Protein AF-A0A847VC73-F1 (afdb_monomer_lite)

Structure (mmCIF, N/CA/C/O backbone):
data_AF-A0A847VC73-F1
#
_entry.id   AF-A0A847VC73-F1
#
loop_
_atom_site.group_PDB
_atom_site.id
_atom_site.type_symbol
_atom_site.label_atom_id
_atom_site.label_alt_id
_atom_site.label_comp_id
_atom_site.label_asym_id
_atom_site.label_entity_id
_atom_site.label_seq_id
_atom_site.pdbx_PDB_ins_code
_atom_site.Cartn_x
_atom_site.Cartn_y
_atom_site.Cartn_z
_atom_site.occupancy
_atom_site.B_iso_or_equiv
_atom_site.auth_seq_id
_atom_site.auth_comp_id
_atom_site.auth_asym_id
_atom_site.auth_atom_id
_atom_site.pdbx_PDB_model_num
ATOM 1 N N . MET A 1 1 ? -23.328 -55.436 -23.670 1.00 39.34 1 MET A N 1
ATOM 2 C CA . MET A 1 1 ? -22.421 -54.269 -23.659 1.00 39.34 1 MET A CA 1
ATOM 3 C C . MET A 1 1 ? -22.758 -53.431 -22.436 1.00 39.34 1 MET A C 1
ATOM 5 O O . MET A 1 1 ? -23.886 -52.978 -22.318 1.00 39.34 1 MET A O 1
ATOM 9 N N . LYS A 1 2 ? -21.833 -53.368 -21.472 1.00 36.94 2 LYS A N 1
ATOM 10 C CA . LYS A 1 2 ? -21.965 -52.633 -20.207 1.00 36.94 2 LYS A CA 1
ATOM 11 C C . LYS A 1 2 ? -21.599 -51.170 -20.465 1.00 36.94 2 LYS A C 1
ATOM 13 O O . LYS A 1 2 ? -20.468 -50.939 -20.865 1.00 36.94 2 LYS A O 1
ATOM 18 N N . ASN A 1 3 ? -22.495 -50.222 -20.197 1.00 37.91 3 ASN A N 1
ATOM 19 C CA . ASN A 1 3 ? -22.136 -48.810 -20.048 1.00 37.91 3 ASN A CA 1
ATOM 20 C C . ASN A 1 3 ? -22.621 -48.325 -18.680 1.00 37.91 3 ASN A C 1
ATOM 22 O O . ASN A 1 3 ? -23.813 -48.157 -18.443 1.00 37.91 3 ASN A O 1
ATOM 26 N N . SER A 1 4 ? -21.662 -48.167 -17.772 1.00 38.25 4 SER A N 1
ATOM 27 C CA . SER A 1 4 ? -21.805 -47.574 -16.448 1.00 38.25 4 SER A CA 1
ATOM 28 C C . SER A 1 4 ? -21.825 -46.050 -16.563 1.00 38.25 4 SER A C 1
ATOM 30 O O . SER A 1 4 ? -20.823 -45.461 -16.970 1.00 38.25 4 SER A O 1
ATOM 32 N N . LEU A 1 5 ? -22.920 -45.408 -16.159 1.00 36.94 5 LEU A N 1
ATOM 33 C CA . LEU A 1 5 ? -22.956 -43.965 -15.936 1.00 36.94 5 LEU A CA 1
ATOM 34 C C . LEU A 1 5 ? -22.990 -43.717 -14.422 1.00 36.94 5 LEU A C 1
ATOM 36 O O . LEU A 1 5 ? -24.013 -43.901 -13.768 1.00 36.94 5 LEU A O 1
ATOM 40 N N . TYR A 1 6 ? -21.841 -43.348 -13.857 1.00 39.50 6 TYR A N 1
ATOM 41 C CA . TYR A 1 6 ? -21.741 -42.856 -12.487 1.00 39.50 6 TYR A CA 1
ATOM 42 C C . TYR A 1 6 ? -22.320 -41.437 -12.433 1.00 39.50 6 TYR A C 1
ATOM 44 O O . TYR A 1 6 ? -21.663 -40.483 -12.846 1.00 39.50 6 TYR A O 1
ATOM 52 N N . LEU A 1 7 ? -23.536 -41.284 -11.906 1.00 36.41 7 LEU A N 1
ATOM 53 C CA . LEU A 1 7 ? -24.046 -39.983 -11.478 1.00 36.41 7 LEU A CA 1
ATOM 54 C C . LEU A 1 7 ? -23.352 -39.619 -10.156 1.00 36.41 7 LEU A C 1
ATOM 56 O O . LEU A 1 7 ? -23.689 -40.145 -9.097 1.00 36.41 7 LEU A O 1
ATOM 60 N N . ARG A 1 8 ? -22.344 -38.742 -10.213 1.00 39.88 8 ARG A N 1
ATOM 61 C CA . ARG A 1 8 ? -21.809 -38.080 -9.019 1.00 39.88 8 ARG A CA 1
ATOM 62 C C . ARG A 1 8 ? -22.767 -36.956 -8.634 1.00 39.88 8 ARG A C 1
ATOM 64 O O . ARG A 1 8 ? -22.866 -35.947 -9.322 1.00 39.88 8 ARG A O 1
ATOM 71 N N . SER A 1 9 ? -23.472 -37.162 -7.531 1.00 40.66 9 SER A N 1
ATOM 72 C CA . SER A 1 9 ? -24.251 -36.166 -6.801 1.00 40.66 9 SER A CA 1
ATOM 73 C C . SER A 1 9 ? -23.353 -35.004 -6.360 1.00 40.66 9 SER A C 1
ATOM 75 O O . SER A 1 9 ? -22.594 -35.126 -5.399 1.00 40.66 9 SER A O 1
ATOM 77 N N . GLY A 1 10 ? -23.423 -33.884 -7.080 1.00 38.56 10 GLY A N 1
ATOM 78 C CA . GLY A 1 10 ? -22.875 -32.604 -6.641 1.00 38.56 10 GLY A CA 1
ATOM 79 C C . GLY A 1 10 ? -23.810 -31.982 -5.611 1.00 38.56 10 GLY A C 1
ATOM 80 O O . GLY A 1 10 ? -24.831 -31.402 -5.969 1.00 38.56 10 GLY A O 1
ATOM 81 N N . LEU A 1 11 ? -23.476 -32.133 -4.331 1.00 39.59 11 LEU A N 1
ATOM 82 C CA . LEU A 1 11 ? -24.093 -31.380 -3.246 1.00 39.59 11 LEU A CA 1
ATOM 83 C C . LEU A 1 11 ? -23.658 -29.915 -3.402 1.00 39.59 11 LEU A C 1
ATOM 85 O O . LEU A 1 11 ? -22.526 -29.556 -3.080 1.00 39.59 11 LEU A O 1
ATOM 89 N N . LEU A 1 12 ? -24.537 -29.083 -3.959 1.00 36.03 12 LEU A N 1
ATOM 90 C CA . LEU A 1 12 ? -24.358 -27.637 -4.009 1.00 36.03 12 LEU A CA 1
ATOM 91 C C . LEU A 1 12 ? -24.490 -27.117 -2.568 1.00 36.03 12 LEU A C 1
ATOM 93 O O . LEU A 1 12 ? -25.596 -26.934 -2.062 1.00 36.03 12 LEU A O 1
ATOM 97 N N . ALA A 1 13 ? -23.365 -26.949 -1.872 1.00 35.78 13 ALA A N 1
ATOM 98 C CA . ALA A 1 13 ? -23.340 -26.279 -0.581 1.00 35.78 13 ALA A CA 1
ATOM 99 C C . ALA A 1 13 ? -23.638 -24.792 -0.813 1.00 35.78 13 ALA A C 1
ATOM 101 O O . ALA A 1 13 ? -22.752 -23.996 -1.117 1.00 35.78 13 ALA A O 1
ATOM 102 N N . LEU A 1 14 ? -24.917 -24.431 -0.714 1.00 38.06 14 LEU A N 1
ATOM 103 C CA . LEU A 1 14 ? -25.348 -23.055 -0.533 1.00 38.06 14 LEU A CA 1
ATOM 104 C C . LEU A 1 14 ? -24.734 -22.579 0.791 1.00 38.06 14 LEU A C 1
ATOM 106 O O . LEU A 1 14 ? -25.213 -22.944 1.865 1.00 38.06 14 LEU A O 1
ATOM 110 N N . VAL A 1 15 ? -23.639 -21.819 0.723 1.00 43.00 15 VAL A N 1
ATOM 111 C CA . VAL A 1 15 ? -23.081 -21.126 1.888 1.00 43.00 15 VAL A CA 1
ATOM 112 C C . VAL A 1 15 ? -24.080 -20.038 2.260 1.00 43.00 15 VAL A C 1
ATOM 114 O O . VAL A 1 15 ? -24.039 -18.915 1.764 1.00 43.00 15 VAL A O 1
ATOM 117 N N . LEU A 1 16 ? -25.042 -20.412 3.099 1.00 39.81 16 LEU A N 1
ATOM 118 C CA . LEU A 1 16 ? -25.880 -19.472 3.813 1.00 39.81 16 LEU A CA 1
ATOM 119 C C . LEU A 1 16 ? -24.930 -18.684 4.721 1.00 39.81 16 LEU A C 1
ATOM 121 O O . LEU A 1 16 ? -24.347 -19.249 5.647 1.00 39.81 16 LEU A O 1
ATOM 125 N N . LEU A 1 17 ? -24.724 -17.403 4.416 1.00 42.69 17 LEU A N 1
ATOM 126 C CA . LEU A 1 17 ? -23.994 -16.480 5.276 1.00 42.69 17 LEU A CA 1
ATOM 127 C C . LEU A 1 17 ? -24.831 -16.301 6.549 1.00 42.69 17 LEU A C 1
ATOM 129 O O . LEU A 1 17 ? -25.680 -15.416 6.642 1.00 42.69 17 LEU A O 1
ATOM 133 N N . ALA A 1 18 ? -24.668 -17.215 7.501 1.00 39.41 18 ALA A N 1
ATOM 134 C CA . ALA A 1 18 ? -25.253 -17.073 8.815 1.00 39.41 18 ALA A CA 1
ATOM 135 C C . ALA A 1 18 ? -24.620 -15.830 9.446 1.00 39.41 18 ALA A C 1
ATOM 137 O O . ALA A 1 18 ? -23.420 -15.810 9.721 1.00 39.41 18 ALA A O 1
ATOM 138 N N . ALA A 1 19 ? -25.425 -14.787 9.651 1.00 42.94 19 ALA A N 1
ATOM 139 C CA . ALA A 1 19 ? -25.108 -13.756 10.620 1.00 42.94 19 ALA A CA 1
ATOM 140 C C . ALA A 1 19 ? -24.925 -14.475 11.962 1.00 42.94 19 ALA A C 1
ATOM 142 O O . ALA A 1 19 ? -25.891 -14.944 12.565 1.00 42.94 19 ALA A O 1
ATOM 143 N N . ILE A 1 20 ? -23.669 -14.669 12.361 1.00 50.75 20 ILE A N 1
ATOM 144 C CA . ILE A 1 20 ? -23.332 -15.285 13.639 1.00 50.75 20 ILE A CA 1
ATOM 145 C C . ILE A 1 20 ? -23.969 -14.391 14.714 1.00 50.75 20 ILE A C 1
ATOM 147 O O . ILE A 1 20 ? -23.734 -13.179 14.688 1.00 50.75 20 ILE A O 1
ATOM 151 N N . PRO A 1 21 ? -24.794 -14.929 15.631 1.00 46.22 21 PRO A N 1
ATOM 152 C CA . PRO A 1 21 ? -25.338 -14.138 16.725 1.00 46.22 21 PRO A CA 1
ATOM 153 C C . PRO A 1 21 ? -24.182 -13.499 17.493 1.00 46.22 21 PRO A C 1
ATOM 155 O O . PRO A 1 21 ? -23.160 -14.156 17.703 1.00 46.22 21 PRO A O 1
ATOM 158 N N . ALA A 1 22 ? -24.344 -12.238 17.904 1.00 49.84 22 ALA A N 1
ATOM 159 C CA . ALA A 1 22 ? -23.395 -11.546 18.770 1.00 49.84 22 ALA A CA 1
ATOM 160 C C . ALA A 1 22 ? -22.909 -12.503 19.869 1.00 49.84 22 ALA A C 1
ATOM 162 O O . ALA A 1 22 ? -23.721 -13.048 20.621 1.00 49.84 22 ALA A O 1
ATOM 163 N N . ALA A 1 23 ? -21.600 -12.764 19.903 1.00 52.38 23 ALA A N 1
ATOM 164 C CA . ALA A 1 23 ? -21.010 -13.684 20.862 1.00 52.38 23 ALA A CA 1
ATOM 165 C C . ALA A 1 23 ? -21.445 -13.280 22.280 1.00 52.38 23 ALA A C 1
ATOM 167 O O . ALA A 1 23 ? -21.342 -12.106 22.647 1.00 52.38 23 ALA A O 1
ATOM 168 N N . LEU A 1 24 ? -21.952 -14.234 23.069 1.00 54.59 24 LEU A N 1
ATOM 169 C CA . LEU A 1 24 ? -22.233 -14.015 24.488 1.00 54.59 24 LEU A CA 1
ATOM 170 C C . LEU A 1 24 ? -20.996 -13.377 25.146 1.00 54.59 24 LEU A C 1
ATOM 172 O O . LEU A 1 24 ? -19.915 -13.956 25.111 1.00 54.59 24 LEU A O 1
ATOM 176 N N . GLY A 1 25 ? -21.153 -12.175 25.709 1.00 76.69 25 GLY A N 1
ATOM 177 C CA . GLY A 1 25 ? -20.059 -11.409 26.324 1.00 76.69 25 GLY A CA 1
ATOM 178 C C . GLY A 1 25 ? -19.464 -10.284 25.466 1.00 76.69 25 GLY A C 1
ATOM 179 O O . GLY A 1 25 ? -18.566 -9.588 25.938 1.00 76.69 25 GLY A O 1
ATOM 180 N N . ALA A 1 26 ? -19.954 -10.056 24.243 1.00 90.69 26 ALA A N 1
ATOM 181 C CA . ALA A 1 26 ? -19.533 -8.913 23.439 1.00 90.69 26 ALA A CA 1
ATOM 182 C C . ALA A 1 26 ? -20.038 -7.578 24.020 1.00 90.69 26 ALA A C 1
ATOM 184 O O . ALA A 1 26 ? -21.224 -7.406 24.303 1.00 90.69 26 ALA A O 1
ATOM 185 N N . THR A 1 27 ? -19.139 -6.604 24.153 1.00 97.25 27 THR A N 1
ATOM 186 C CA . THR A 1 27 ? -19.474 -5.251 24.608 1.00 97.25 27 THR A CA 1
ATOM 187 C C . THR A 1 27 ? -19.970 -4.408 23.435 1.00 97.25 27 THR A C 1
ATOM 189 O O . THR A 1 27 ? -19.297 -4.274 22.414 1.00 97.25 27 THR A O 1
ATOM 192 N N . SER A 1 28 ? -21.154 -3.813 23.569 1.00 97.25 28 SER A N 1
ATOM 193 C CA . SER A 1 28 ? -21.721 -2.958 22.523 1.00 97.25 28 SER A CA 1
ATOM 194 C C . SER A 1 28 ? -21.036 -1.588 22.476 1.00 97.25 28 SER A C 1
ATOM 196 O O . SER A 1 28 ? -20.921 -0.910 23.496 1.00 97.25 28 SER A O 1
ATOM 198 N N . ILE A 1 29 ? -20.631 -1.155 21.280 1.00 98.00 29 ILE A N 1
ATOM 199 C CA . ILE A 1 29 ? -20.145 0.198 21.002 1.00 98.00 29 ILE A CA 1
ATOM 200 C C . ILE A 1 29 ? -21.281 0.997 20.358 1.00 98.00 29 ILE A C 1
ATOM 202 O O . ILE A 1 29 ? -21.753 0.679 19.265 1.00 98.00 29 ILE A O 1
ATOM 206 N N . THR A 1 30 ? -21.713 2.062 21.033 1.00 96.81 30 THR A N 1
ATOM 207 C CA . THR A 1 30 ? -22.800 2.951 20.578 1.00 96.81 30 THR A CA 1
ATOM 208 C C . THR A 1 30 ? -22.339 4.391 20.334 1.00 96.81 30 THR A C 1
ATOM 210 O O . THR A 1 30 ? -23.140 5.243 19.948 1.00 96.81 30 THR A O 1
ATOM 213 N N . GLY A 1 31 ? -21.055 4.679 20.533 1.00 96.69 31 GLY A N 1
ATOM 214 C CA . GLY A 1 31 ? -20.460 5.998 20.348 1.00 96.69 31 GLY A CA 1
ATOM 215 C C . GLY A 1 31 ? -18.938 5.945 20.477 1.00 96.69 31 GLY A C 1
ATOM 216 O O . GLY A 1 31 ? -18.381 4.856 20.657 1.00 96.69 31 GLY A O 1
ATOM 217 N N . PRO A 1 32 ? -18.254 7.100 20.387 1.00 96.69 32 PRO A N 1
ATOM 218 C CA . PRO A 1 32 ? -16.811 7.147 20.552 1.00 96.69 32 PRO A CA 1
ATOM 219 C C . PRO A 1 32 ? -16.364 6.528 21.882 1.00 96.69 32 PRO A C 1
ATOM 221 O O . PRO A 1 32 ? -16.965 6.801 22.919 1.00 96.69 32 PRO A O 1
ATOM 224 N N . THR A 1 33 ? -15.352 5.660 21.852 1.00 97.06 33 THR A N 1
ATOM 225 C CA . THR A 1 33 ? -15.009 4.776 22.978 1.00 97.06 33 THR A CA 1
ATOM 226 C C . THR A 1 33 ? -13.500 4.563 23.095 1.00 97.06 33 THR A C 1
ATOM 228 O O . THR A 1 33 ? -12.805 4.367 22.098 1.00 97.06 33 THR A O 1
ATOM 231 N N . VAL A 1 34 ? -12.995 4.533 24.330 1.00 98.31 34 VAL A N 1
ATOM 232 C CA . VAL A 1 34 ? -11.650 4.034 24.650 1.00 98.31 34 VAL A CA 1
ATOM 233 C C . VAL A 1 34 ? -11.775 2.605 25.171 1.00 98.31 34 VAL A C 1
ATOM 235 O O . VAL A 1 34 ? -12.545 2.341 26.090 1.00 98.31 34 VAL A O 1
ATOM 238 N N . ILE A 1 35 ? -11.017 1.685 24.584 1.00 98.44 35 ILE A N 1
ATOM 239 C CA . ILE A 1 35 ? -11.002 0.262 24.922 1.00 98.44 35 ILE A CA 1
ATOM 240 C C . ILE A 1 35 ? -9.675 -0.040 25.613 1.00 98.44 35 ILE A C 1
ATOM 242 O O . ILE A 1 35 ? -8.630 -0.129 24.968 1.00 98.44 35 ILE A O 1
ATOM 246 N N . SER A 1 36 ? -9.716 -0.199 26.933 1.00 98.12 36 SER A N 1
ATOM 247 C CA . SER A 1 36 ? -8.536 -0.432 27.776 1.00 98.12 36 SER A CA 1
ATOM 248 C C . SER A 1 36 ? -8.416 -1.868 28.304 1.00 98.12 36 SER A C 1
ATOM 250 O O . SER A 1 36 ? -7.378 -2.222 28.865 1.00 98.12 36 SER A O 1
ATOM 252 N N . SER A 1 37 ? -9.413 -2.723 28.071 1.00 97.94 37 SER A N 1
ATOM 253 C CA . SER A 1 37 ? -9.422 -4.140 28.460 1.00 97.94 37 SER A CA 1
ATOM 254 C C . SER A 1 37 ? -9.499 -5.072 27.241 1.00 97.94 37 SER A C 1
ATOM 256 O O . SER A 1 37 ? -10.129 -4.693 26.252 1.00 97.94 37 SER A O 1
ATOM 258 N N . PRO A 1 38 ? -8.923 -6.289 27.305 1.00 98.50 38 PRO A N 1
ATOM 259 C CA . PRO A 1 38 ? -9.173 -7.325 26.307 1.00 98.50 38 PRO A CA 1
ATOM 260 C C . PRO A 1 38 ? -10.666 -7.665 26.228 1.00 98.50 38 PRO A C 1
ATOM 262 O O . PRO A 1 38 ? -11.395 -7.515 27.212 1.00 98.50 38 PRO A O 1
ATOM 265 N N . GLY A 1 39 ? -11.117 -8.162 25.080 1.00 97.62 39 GLY A N 1
ATOM 266 C CA . GLY A 1 39 ? -12.504 -8.579 24.894 1.00 97.62 39 GLY A CA 1
ATOM 267 C C . GLY A 1 39 ? -13.012 -8.403 23.469 1.00 97.62 39 GLY A C 1
ATOM 268 O O . GLY A 1 39 ? -12.318 -7.898 22.589 1.00 97.62 39 GLY A O 1
ATOM 269 N N . THR A 1 40 ? -14.254 -8.828 23.246 1.00 98.50 40 THR A N 1
ATOM 270 C CA . THR A 1 40 ? -14.959 -8.623 21.977 1.00 98.50 40 THR A CA 1
ATOM 271 C C . THR A 1 40 ? -15.877 -7.415 22.082 1.00 98.50 40 THR A C 1
ATOM 273 O O . THR A 1 40 ? -16.643 -7.290 23.037 1.00 98.50 40 THR A O 1
ATOM 276 N N . TYR A 1 41 ? -15.829 -6.552 21.076 1.00 98.56 41 TYR A N 1
ATOM 277 C CA . TYR A 1 41 ? -16.599 -5.326 20.984 1.00 98.56 41 TYR A CA 1
ATOM 278 C C . TYR A 1 41 ? -17.308 -5.263 19.636 1.00 98.56 41 TYR A C 1
ATOM 280 O O . TYR A 1 41 ? -16.714 -5.582 18.609 1.00 98.56 41 TYR A O 1
ATOM 288 N N . VAL A 1 42 ? -18.576 -4.856 19.629 1.00 98.56 42 VAL A N 1
ATOM 289 C CA . VAL A 1 42 ? -19.404 -4.851 18.415 1.00 98.56 42 VAL A CA 1
ATOM 290 C C . VAL A 1 42 ? -20.096 -3.506 18.267 1.00 98.56 42 VAL A C 1
ATOM 292 O O . VAL A 1 42 ? -20.759 -3.046 19.199 1.00 98.56 42 VAL A O 1
ATOM 295 N N . LEU A 1 43 ? -19.970 -2.871 17.102 1.00 98.38 43 LEU A N 1
ATOM 296 C CA . LEU A 1 43 ? -20.747 -1.669 16.799 1.00 98.38 43 LEU A CA 1
ATOM 297 C C . LEU A 1 43 ? -22.232 -2.032 16.708 1.00 98.38 43 LEU A C 1
ATOM 299 O O . LEU A 1 43 ? -22.617 -2.928 15.963 1.00 98.38 43 LEU A O 1
ATOM 303 N N . ALA A 1 44 ? -23.072 -1.311 17.450 1.00 97.94 44 ALA A N 1
ATOM 304 C CA . ALA A 1 44 ? -24.528 -1.480 17.393 1.00 97.94 44 ALA A CA 1
ATOM 305 C C . ALA A 1 44 ? -25.224 -0.485 16.453 1.00 97.94 44 ALA A C 1
ATOM 307 O O . ALA A 1 44 ? -26.418 -0.613 16.189 1.00 97.94 44 ALA A O 1
ATOM 308 N N . LYS A 1 45 ? -24.503 0.546 16.006 1.00 98.12 45 LYS A N 1
ATOM 309 C CA . LYS A 1 45 ? -24.984 1.558 15.068 1.00 98.12 45 LYS A CA 1
ATOM 310 C C . LYS A 1 45 ? -23.814 2.287 14.421 1.00 98.12 45 LYS A C 1
ATOM 312 O O . LYS A 1 45 ? -22.676 2.185 14.881 1.00 98.12 45 LYS A O 1
ATOM 317 N N . ASP A 1 46 ? -24.125 3.078 13.401 1.00 98.50 46 ASP A N 1
ATOM 318 C CA . ASP A 1 46 ? -23.196 4.065 12.862 1.00 98.50 46 ASP A CA 1
ATOM 319 C C . ASP A 1 46 ? -22.812 5.088 13.943 1.00 98.50 46 ASP A C 1
ATOM 321 O O . ASP A 1 46 ? -23.642 5.522 14.750 1.00 98.50 46 ASP A O 1
ATOM 325 N N . ILE A 1 47 ? -21.541 5.483 13.946 1.00 96.69 47 ILE A N 1
ATOM 326 C CA . ILE A 1 47 ? -20.961 6.409 14.918 1.00 96.69 47 ILE A CA 1
ATOM 327 C C . ILE A 1 47 ? -20.450 7.639 14.177 1.00 96.69 47 ILE A C 1
ATOM 329 O O . ILE A 1 47 ? -19.707 7.536 13.200 1.00 96.69 47 ILE A O 1
ATOM 333 N N . ALA A 1 48 ? -20.820 8.817 14.673 1.00 94.19 48 ALA A N 1
ATOM 334 C CA . ALA A 1 48 ? -20.166 10.064 14.311 1.00 94.19 48 ALA A CA 1
ATOM 335 C C . ALA A 1 48 ? -19.019 10.327 15.293 1.00 94.19 48 ALA A C 1
ATOM 337 O O . ALA A 1 48 ? -19.188 10.261 16.511 1.00 94.19 48 ALA A O 1
ATOM 338 N N . GLY A 1 49 ? -17.845 10.584 14.741 1.00 87.94 49 GLY A N 1
ATOM 339 C CA . GLY A 1 49 ? -16.645 10.964 15.455 1.00 87.94 49 GLY A CA 1
ATOM 340 C C . GLY A 1 49 ? -16.477 12.475 15.584 1.00 87.94 49 GLY A C 1
ATOM 341 O O . GLY A 1 49 ? -17.361 13.254 15.235 1.00 87.94 49 GLY A O 1
ATOM 342 N N . GLY A 1 50 ? -15.309 12.885 16.076 1.00 83.00 50 GLY A N 1
ATOM 343 C CA . GLY A 1 50 ? -14.941 14.291 16.229 1.00 83.00 50 GLY A CA 1
ATOM 344 C C . GLY A 1 50 ? -13.441 14.506 16.035 1.00 83.00 50 GLY A C 1
ATOM 345 O O . GLY A 1 50 ? -12.803 13.840 15.223 1.00 83.00 50 GLY A O 1
ATOM 346 N N . ASN A 1 51 ? -12.855 15.413 16.815 1.00 88.38 51 ASN A N 1
ATO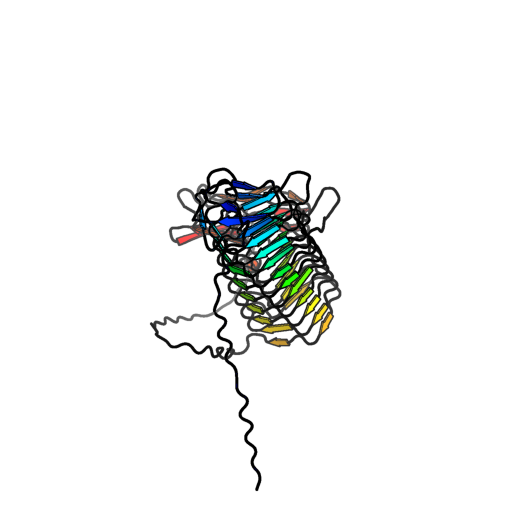M 347 C CA . ASN A 1 51 ? -11.432 15.773 16.711 1.00 88.38 51 ASN A CA 1
ATOM 348 C C . ASN A 1 51 ? -10.481 14.803 17.441 1.00 88.38 51 ASN A C 1
ATOM 350 O O . ASN A 1 51 ? -9.287 15.066 17.560 1.00 88.38 51 ASN A O 1
ATOM 354 N N . SER A 1 52 ? -10.995 13.680 17.933 1.00 93.62 52 SER A N 1
ATOM 355 C CA . SER A 1 52 ? -10.240 12.608 18.591 1.00 93.62 52 SER A CA 1
ATOM 356 C C . SER A 1 52 ? -10.568 11.276 17.923 1.00 93.62 52 SER A C 1
ATOM 358 O O . SER A 1 52 ? -11.558 11.217 17.182 1.00 93.62 52 SER A O 1
ATOM 360 N N . PRO A 1 53 ? -9.774 10.212 18.154 1.00 96.94 53 PRO A N 1
ATOM 361 C CA . PRO A 1 53 ? -10.091 8.923 17.575 1.00 96.94 53 PRO A CA 1
ATOM 362 C C . PRO A 1 53 ? -11.501 8.494 17.977 1.00 96.94 53 PRO A C 1
ATOM 364 O O . PRO A 1 53 ? -11.852 8.610 19.152 1.00 96.94 53 PRO A O 1
ATOM 367 N N . ALA A 1 54 ? -12.316 8.022 17.031 1.00 98.00 54 ALA A N 1
ATOM 368 C CA . ALA A 1 54 ? -13.649 7.539 17.391 1.00 98.00 54 ALA A CA 1
ATOM 369 C C . ALA A 1 54 ? -13.549 6.282 18.259 1.00 98.00 54 ALA A C 1
ATOM 371 O O . ALA A 1 54 ? -14.229 6.190 19.274 1.00 98.00 54 ALA A O 1
ATOM 372 N N . ILE A 1 55 ? -12.673 5.341 17.912 1.00 98.50 55 ILE A N 1
ATOM 373 C CA . ILE A 1 55 ? -12.333 4.226 18.797 1.00 98.50 55 ILE A CA 1
ATOM 374 C C . ILE A 1 55 ? -10.834 4.237 19.059 1.00 98.50 55 ILE A C 1
ATOM 376 O O . ILE A 1 55 ? -10.038 4.231 18.121 1.00 98.50 55 ILE A O 1
ATOM 380 N N . TRP A 1 56 ? -10.446 4.230 20.332 1.00 98.62 56 TRP A N 1
ATOM 381 C CA . TRP A 1 56 ? -9.050 4.118 20.743 1.00 98.62 56 TRP A CA 1
ATOM 382 C C . TRP A 1 56 ? -8.821 2.822 21.519 1.00 98.62 56 TRP A C 1
ATOM 384 O O . TRP A 1 56 ? -9.227 2.692 22.670 1.00 98.62 56 TRP A O 1
ATOM 394 N N . VAL A 1 57 ? -8.146 1.865 20.889 1.00 98.81 57 VAL A N 1
ATOM 395 C CA . VAL A 1 57 ? -7.732 0.600 21.499 1.00 98.81 57 VAL A CA 1
ATOM 396 C C . VAL A 1 57 ? -6.375 0.764 22.177 1.00 98.81 57 VAL A C 1
ATOM 398 O O . VAL A 1 57 ? -5.390 1.141 21.541 1.00 98.81 57 VAL A O 1
ATOM 401 N N . GLN A 1 58 ? -6.335 0.458 23.471 1.00 98.75 58 GLN A N 1
ATOM 402 C CA . GLN A 1 58 ? -5.165 0.551 24.348 1.00 98.75 58 GLN A CA 1
ATOM 403 C C . GLN A 1 58 ? -4.806 -0.795 25.007 1.00 98.75 58 GLN A C 1
ATOM 405 O O . GLN A 1 58 ? -3.922 -0.845 25.865 1.00 98.75 58 GLN A O 1
ATOM 410 N N . SER A 1 59 ? -5.491 -1.877 24.628 1.00 98.62 59 SER A N 1
ATOM 411 C CA . SER A 1 59 ? -5.304 -3.224 25.175 1.00 98.62 59 SER A CA 1
ATOM 412 C C . SER A 1 59 ? -4.999 -4.240 24.079 1.00 98.62 59 SER A C 1
ATOM 414 O O . SER A 1 59 ? -5.498 -4.120 22.961 1.00 98.62 59 SER A O 1
ATOM 416 N N . SER A 1 60 ? -4.194 -5.244 24.420 1.00 98.81 60 SER A N 1
ATOM 417 C CA . SER A 1 60 ? -4.030 -6.462 23.619 1.00 98.81 60 SER A CA 1
ATOM 418 C C . SER A 1 60 ? -5.274 -7.354 23.730 1.00 98.81 60 SER A C 1
ATOM 420 O O . SER A 1 60 ? -6.060 -7.204 24.663 1.00 98.81 60 SER A O 1
ATOM 422 N N . GLY A 1 61 ? -5.440 -8.315 22.819 1.00 98.38 61 GLY A N 1
ATOM 423 C CA . GLY A 1 61 ? -6.539 -9.288 22.874 1.00 98.38 61 GLY A CA 1
ATOM 424 C C . GLY A 1 61 ? -7.917 -8.654 22.670 1.00 98.38 61 GLY A C 1
ATOM 425 O O . GLY A 1 61 ? -8.877 -9.010 23.356 1.00 98.38 61 GLY A O 1
ATOM 426 N N . VAL A 1 62 ? -7.999 -7.664 21.781 1.00 98.81 62 VAL A N 1
ATOM 427 C CA . VAL A 1 62 ? -9.227 -6.919 21.483 1.00 98.81 62 VAL A CA 1
ATOM 428 C C . VAL A 1 62 ? -9.730 -7.308 20.105 1.00 9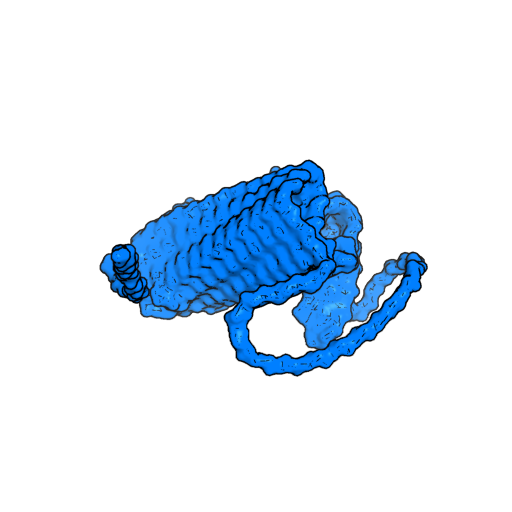8.81 62 VAL A C 1
ATOM 430 O O . VAL A 1 62 ? -9.030 -7.106 19.120 1.00 98.81 62 VAL A O 1
ATOM 433 N N . THR A 1 63 ? -10.977 -7.756 20.019 1.00 98.81 63 THR A N 1
ATOM 434 C CA . THR A 1 63 ? -11.685 -7.914 18.745 1.00 98.81 63 THR A CA 1
ATOM 435 C C . THR A 1 63 ? -12.718 -6.804 18.610 1.00 98.81 63 THR A C 1
ATOM 437 O O . THR A 1 63 ? -13.583 -6.665 19.470 1.00 98.81 63 THR A O 1
ATOM 440 N N . ILE A 1 64 ? -12.665 -6.036 17.524 1.00 98.75 64 ILE A N 1
ATOM 441 C CA . ILE A 1 64 ? -13.713 -5.096 17.116 1.00 98.75 64 ILE A CA 1
ATOM 442 C C . ILE A 1 64 ? -14.388 -5.637 15.862 1.00 98.75 64 ILE A C 1
ATOM 444 O O . ILE A 1 64 ? -13.772 -5.723 14.799 1.00 98.75 64 ILE A O 1
ATOM 448 N N . ASP A 1 65 ? -15.678 -5.929 15.978 1.00 98.75 65 ASP A N 1
ATOM 449 C CA . ASP A 1 65 ? -16.555 -6.175 14.842 1.00 98.75 65 ASP A CA 1
ATOM 450 C C . ASP A 1 65 ? -17.370 -4.915 14.537 1.00 98.75 65 ASP A C 1
ATOM 452 O O . ASP A 1 65 ? -18.201 -4.463 15.328 1.00 98.75 65 ASP A O 1
ATOM 456 N N . GLY A 1 66 ? -17.131 -4.328 13.370 1.00 98.56 66 GLY A N 1
ATOM 457 C CA . GLY A 1 66 ? -17.911 -3.210 12.865 1.00 98.56 66 GLY A CA 1
ATOM 458 C C . GLY A 1 66 ? -19.358 -3.573 12.571 1.00 98.56 66 GLY A C 1
ATOM 459 O O . GLY A 1 66 ? -20.178 -2.666 12.484 1.00 98.56 66 GLY A O 1
ATOM 460 N N . ASN A 1 67 ? -19.686 -4.861 12.407 1.00 97.94 67 ASN A N 1
ATOM 461 C CA . ASN A 1 67 ? -21.024 -5.327 12.044 1.00 97.94 67 ASN A CA 1
ATOM 462 C C . ASN A 1 67 ? -21.610 -4.580 10.821 1.00 97.94 67 ASN A C 1
ATOM 464 O O . ASN A 1 67 ? -22.804 -4.310 10.725 1.00 97.94 67 ASN A O 1
ATOM 468 N N . GLY A 1 68 ? -20.739 -4.165 9.895 1.00 97.81 68 GLY A N 1
ATOM 469 C CA . GLY A 1 68 ? -21.078 -3.355 8.726 1.00 97.81 68 GLY A CA 1
ATOM 470 C C . GLY A 1 68 ? -21.330 -1.867 9.006 1.00 97.81 68 GLY A C 1
ATOM 471 O O . GLY A 1 68 ? -21.553 -1.111 8.062 1.00 97.81 68 GLY A O 1
ATOM 472 N N . HIS A 1 69 ? -21.283 -1.403 10.250 1.00 98.75 69 HIS A N 1
ATOM 473 C CA . HIS A 1 69 ? -21.535 -0.004 10.579 1.00 98.75 69 HIS A CA 1
ATOM 474 C C . HIS A 1 69 ? -20.410 0.937 10.149 1.00 98.75 69 HIS A C 1
ATOM 476 O O . HIS A 1 69 ? -19.249 0.556 9.952 1.00 98.75 69 HIS A O 1
ATOM 482 N N . THR A 1 70 ? -20.792 2.203 10.001 1.00 98.75 70 THR A N 1
ATOM 483 C CA . THR A 1 70 ? -19.909 3.288 9.584 1.00 98.75 70 THR A CA 1
ATOM 484 C C . THR A 1 70 ? -19.456 4.127 10.769 1.00 98.75 70 THR A C 1
ATOM 486 O O . THR A 1 70 ? -20.271 4.600 11.556 1.00 98.75 70 THR A O 1
ATOM 489 N N . ILE A 1 71 ? -18.156 4.398 10.837 1.00 98.56 71 ILE A N 1
ATOM 490 C CA . ILE A 1 71 ? -17.549 5.397 11.711 1.00 98.56 71 ILE A CA 1
ATOM 491 C C . ILE A 1 71 ? -17.172 6.613 10.853 1.00 98.56 71 ILE A C 1
ATOM 493 O O . ILE A 1 71 ? -16.222 6.566 10.063 1.00 98.56 71 ILE A O 1
ATOM 497 N N . ARG A 1 72 ? -17.926 7.710 10.990 1.00 97.94 72 ARG A N 1
ATOM 498 C CA . ARG A 1 72 ? -17.769 8.941 10.195 1.00 97.94 72 ARG A CA 1
ATOM 499 C C . ARG A 1 72 ? -16.969 9.996 10.950 1.00 97.94 72 ARG A C 1
ATOM 501 O O . ARG A 1 72 ? -17.331 10.329 12.070 1.00 97.94 72 ARG A O 1
ATOM 508 N N . GLY A 1 73 ? -15.923 10.538 10.340 1.00 95.12 73 GLY A N 1
ATOM 509 C CA . GLY A 1 73 ? -15.092 11.607 10.892 1.00 95.12 73 GLY A CA 1
ATOM 510 C C . GLY A 1 73 ? -15.339 12.976 10.259 1.00 95.12 73 GLY A C 1
ATOM 511 O O . GLY A 1 73 ? -16.128 13.122 9.324 1.00 95.12 73 GLY A O 1
ATOM 512 N N . SER A 1 74 ? -14.616 13.972 10.778 1.00 88.69 74 SER A N 1
ATOM 513 C CA . SER A 1 74 ? -14.566 15.364 10.300 1.00 88.69 74 SER A CA 1
ATOM 514 C C . SER A 1 74 ? -13.158 15.808 9.854 1.00 88.69 74 SER A C 1
ATOM 516 O O . SER A 1 74 ? -12.889 16.999 9.727 1.00 88.69 74 SER A O 1
ATOM 518 N N . GLY A 1 75 ? -12.241 14.858 9.641 1.00 76.38 75 GLY A N 1
ATOM 519 C CA . GLY A 1 75 ? -10.891 15.064 9.100 1.00 76.38 75 GLY A CA 1
ATOM 520 C C . GLY A 1 75 ? -9.757 15.189 10.127 1.00 76.38 75 GLY A C 1
ATOM 521 O O . GLY A 1 75 ? -8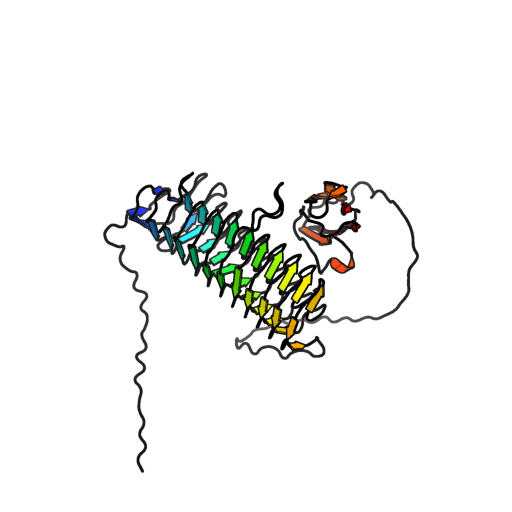.603 14.980 9.767 1.00 76.38 75 GLY A O 1
ATOM 522 N N . GLY A 1 76 ? -10.045 15.479 11.402 1.00 81.12 76 GLY A N 1
ATOM 523 C CA . GLY A 1 76 ? -9.007 15.843 12.386 1.00 81.12 76 GLY A CA 1
ATOM 524 C C . GLY A 1 76 ? -8.211 14.689 13.017 1.00 81.12 76 GLY A C 1
ATOM 525 O O . GLY A 1 76 ? -7.083 14.896 13.457 1.00 81.12 76 GLY A O 1
ATOM 526 N N . SER A 1 77 ? -8.771 13.476 13.083 1.00 94.12 77 SER A N 1
ATOM 527 C CA . SER A 1 77 ? -8.175 12.346 13.824 1.00 94.12 77 SER A CA 1
ATOM 528 C C . SER A 1 77 ? -8.318 11.007 13.085 1.00 94.12 77 SER A C 1
ATOM 530 O O . SER A 1 77 ? -8.294 10.991 11.857 1.00 94.12 77 SER A O 1
ATOM 532 N N . HIS A 1 78 ? -8.441 9.882 13.791 1.00 97.62 78 HIS A N 1
ATOM 533 C CA . HIS A 1 78 ? -8.521 8.539 13.207 1.00 97.62 78 HIS A CA 1
ATOM 534 C C . HIS A 1 78 ? -9.867 7.863 13.484 1.00 97.62 78 HIS A C 1
ATOM 536 O O . HIS A 1 78 ? -10.447 8.056 14.548 1.00 97.62 78 HIS A O 1
ATOM 542 N N . GLY A 1 79 ? -10.356 7.031 12.565 1.00 98.50 79 GLY A N 1
ATOM 543 C CA . GLY A 1 79 ? -11.570 6.251 12.818 1.00 98.50 79 GLY A CA 1
ATOM 544 C C . GLY A 1 79 ? -11.346 5.257 13.951 1.00 98.50 79 GLY A C 1
ATOM 545 O O . GLY A 1 79 ? -12.015 5.308 14.983 1.00 98.50 79 GLY A O 1
ATOM 546 N N . ILE A 1 80 ? -10.338 4.407 13.783 1.00 98.81 80 ILE A N 1
ATOM 547 C CA . ILE A 1 80 ? -9.860 3.493 14.818 1.00 98.81 80 ILE A CA 1
ATOM 548 C C . ILE A 1 80 ? -8.357 3.706 14.988 1.00 98.81 80 ILE A C 1
ATOM 550 O O . ILE A 1 80 ? -7.593 3.560 14.035 1.00 98.81 80 ILE A O 1
ATOM 554 N N . LEU A 1 81 ? -7.935 4.043 16.205 1.00 98.81 81 LEU A N 1
ATOM 555 C CA . LEU A 1 81 ? -6.533 4.097 16.609 1.00 98.81 81 LEU A CA 1
ATOM 556 C C . LEU A 1 81 ? -6.237 2.927 17.544 1.00 98.81 81 LEU A C 1
ATOM 558 O O . LEU A 1 81 ? -6.857 2.804 18.596 1.00 98.81 81 LEU A O 1
ATOM 562 N N . VAL A 1 82 ? -5.246 2.116 17.199 1.00 98.88 82 VAL A N 1
ATOM 563 C CA . VAL A 1 82 ? -4.688 1.088 18.079 1.00 98.88 82 VAL A CA 1
ATOM 564 C C . VAL A 1 82 ? -3.297 1.541 18.480 1.00 98.88 82 VAL A C 1
ATOM 566 O O . VAL A 1 82 ? -2.391 1.580 17.648 1.00 98.88 82 VAL A O 1
ATOM 569 N N . ASN A 1 83 ? -3.160 1.972 19.732 1.00 98.38 83 ASN A N 1
ATOM 570 C CA . ASN A 1 83 ? -1.903 2.478 20.270 1.00 98.38 83 ASN A CA 1
ATOM 571 C C . ASN A 1 83 ? -1.949 2.537 21.796 1.00 98.38 83 ASN A C 1
ATOM 573 O O . ASN A 1 83 ? -2.915 3.043 22.374 1.00 98.38 83 ASN A O 1
ATOM 577 N N . ARG A 1 84 ? -0.837 2.179 22.431 1.00 96.75 84 ARG A N 1
ATOM 578 C CA . ARG A 1 84 ? -0.522 2.568 23.804 1.00 96.75 84 ARG A CA 1
ATOM 579 C C . ARG A 1 84 ? 0.952 2.942 23.856 1.00 96.75 84 ARG A C 1
ATOM 581 O O . ARG A 1 84 ? 1.807 2.101 23.605 1.00 96.75 84 ARG A O 1
ATOM 588 N N . ASP A 1 85 ? 1.248 4.203 24.154 1.00 92.38 85 ASP A N 1
ATOM 589 C CA . ASP A 1 85 ? 2.620 4.701 24.051 1.00 92.38 85 ASP A CA 1
ATOM 590 C C . ASP A 1 85 ? 3.590 3.876 24.916 1.00 92.38 85 ASP A C 1
ATOM 592 O O . ASP A 1 85 ? 3.292 3.507 26.054 1.00 92.38 85 ASP A O 1
ATOM 596 N N . GLY A 1 86 ? 4.740 3.533 24.329 1.00 92.06 86 GLY A N 1
ATOM 597 C CA . GLY A 1 86 ? 5.756 2.682 24.953 1.00 92.06 86 GLY A CA 1
ATOM 598 C C . GLY A 1 86 ? 5.395 1.195 25.058 1.00 92.06 86 GLY A C 1
ATOM 599 O O . GLY A 1 86 ? 6.179 0.435 25.615 1.00 92.06 86 GLY A O 1
ATOM 600 N N . THR A 1 87 ? 4.241 0.759 24.543 1.00 96.19 87 THR A N 1
ATOM 601 C CA . THR A 1 87 ? 3.784 -0.636 24.621 1.00 96.19 87 THR A CA 1
ATOM 602 C C . THR A 1 87 ? 3.423 -1.169 23.239 1.00 96.19 87 THR A C 1
ATOM 604 O O . THR A 1 87 ? 2.662 -0.539 22.510 1.00 96.19 87 THR A O 1
ATOM 607 N N . THR A 1 88 ? 3.911 -2.362 22.888 1.00 98.25 88 THR A N 1
ATOM 608 C CA . THR A 1 88 ? 3.397 -3.080 21.715 1.00 98.25 88 THR A CA 1
ATOM 609 C C . THR A 1 88 ? 2.097 -3.795 22.072 1.00 98.25 88 THR A C 1
ATOM 611 O O . THR A 1 88 ? 2.098 -4.663 22.944 1.00 98.25 88 THR A O 1
ATOM 614 N N . LEU A 1 89 ? 1.002 -3.452 21.395 1.00 98.81 89 LEU A N 1
ATOM 615 C CA . LEU A 1 89 ? -0.275 -4.160 21.523 1.00 98.81 89 LEU A CA 1
ATOM 616 C C . LEU A 1 89 ? -0.304 -5.368 20.586 1.00 98.81 89 LEU A C 1
ATOM 618 O O . LEU A 1 89 ? 0.246 -5.310 19.489 1.00 98.81 89 LEU A O 1
ATOM 622 N N . SER A 1 90 ? -0.936 -6.463 20.999 1.00 98.75 90 SER A N 1
ATOM 623 C CA . SER A 1 90 ? -0.987 -7.694 20.205 1.00 98.75 90 SER A CA 1
ATOM 624 C C . SER A 1 90 ? -2.329 -8.406 20.261 1.00 98.75 90 SER A C 1
ATOM 626 O O . SER A 1 90 ? -3.127 -8.161 21.164 1.00 98.75 90 SER A O 1
ATOM 628 N N . GLY A 1 91 ? -2.602 -9.278 19.287 1.00 98.00 91 GLY A N 1
ATOM 629 C CA . GLY A 1 91 ? -3.884 -9.978 19.201 1.00 98.00 91 GLY A CA 1
ATOM 630 C C . GLY A 1 91 ? -5.062 -9.014 19.062 1.00 98.00 91 GLY A C 1
ATOM 631 O O . GLY A 1 91 ? -6.103 -9.230 19.677 1.00 98.00 91 GLY A O 1
ATOM 632 N N . VAL A 1 92 ? -4.870 -7.904 18.342 1.00 98.88 92 VAL A N 1
ATOM 633 C CA . VAL A 1 92 ? -5.948 -6.969 18.022 1.00 98.88 92 VAL A CA 1
ATOM 634 C C . VAL A 1 92 ? -6.539 -7.358 16.673 1.00 98.88 92 VAL A C 1
ATOM 636 O O . VAL A 1 92 ? -5.823 -7.463 15.682 1.00 98.88 92 VAL A O 1
ATOM 639 N N . GLU A 1 93 ? -7.846 -7.562 16.621 1.00 98.88 93 GLU A N 1
ATOM 640 C CA . GLU A 1 93 ? -8.575 -7.929 15.411 1.00 98.88 93 GLU A CA 1
ATOM 641 C C . GLU A 1 93 ? -9.607 -6.853 15.091 1.00 98.88 93 GLU A C 1
ATOM 643 O O . GLU A 1 93 ? -10.492 -6.575 15.897 1.00 98.88 93 GLU A O 1
ATOM 648 N N . ILE A 1 94 ? -9.524 -6.254 13.907 1.00 98.94 94 ILE A N 1
ATOM 649 C CA . ILE A 1 94 ? -10.506 -5.281 13.421 1.00 98.94 94 ILE A CA 1
ATOM 650 C C . ILE A 1 94 ? -11.200 -5.868 12.203 1.00 98.94 94 ILE A C 1
ATOM 652 O O . ILE A 1 94 ? -10.529 -6.247 11.242 1.00 98.94 94 ILE A O 1
ATOM 656 N N . ARG A 1 95 ? -12.534 -5.922 12.197 1.00 98.81 95 ARG A N 1
ATOM 657 C CA . ARG A 1 95 ? -13.262 -6.450 11.041 1.00 98.81 95 ARG A CA 1
ATOM 658 C C . ARG A 1 95 ? -14.568 -5.753 10.713 1.00 98.81 95 ARG A C 1
ATOM 660 O O . ARG A 1 95 ? -15.169 -5.126 11.576 1.00 98.81 95 ARG A O 1
ATOM 667 N N . ASN A 1 96 ? -15.008 -5.890 9.462 1.00 98.56 96 ASN A N 1
ATOM 668 C CA . ASN A 1 96 ? -16.353 -5.530 8.989 1.00 98.56 96 ASN A CA 1
ATOM 669 C C . ASN A 1 96 ? -16.795 -4.092 9.319 1.00 98.56 96 ASN A C 1
ATOM 671 O O . ASN A 1 96 ? -17.945 -3.866 9.693 1.00 98.56 96 ASN A O 1
ATOM 675 N N . VAL A 1 97 ? -15.902 -3.107 9.208 1.00 98.88 97 VAL A N 1
ATOM 676 C CA . VAL A 1 97 ? -16.186 -1.706 9.568 1.00 98.88 97 VAL A CA 1
ATOM 677 C C . VAL A 1 97 ? -15.951 -0.767 8.388 1.00 98.88 97 VAL A C 1
ATOM 679 O O . VAL A 1 97 ? -15.019 -0.964 7.604 1.00 98.88 97 VAL A O 1
ATOM 682 N N . ARG A 1 98 ? -16.783 0.276 8.267 1.00 98.94 98 ARG A N 1
ATOM 683 C CA . ARG A 1 98 ? -16.587 1.369 7.303 1.00 98.94 98 ARG A CA 1
ATOM 684 C C . ARG A 1 98 ? -15.998 2.597 7.999 1.00 98.94 98 ARG A C 1
ATOM 686 O O . ARG A 1 98 ? -16.556 3.063 8.987 1.00 98.94 98 ARG A O 1
ATOM 693 N N . LEU A 1 99 ? -14.890 3.135 7.495 1.00 98.75 99 LEU A N 1
ATOM 694 C CA . LEU A 1 99 ? -14.129 4.238 8.096 1.00 98.75 99 LEU A CA 1
ATOM 695 C C . LEU A 1 99 ? -14.002 5.376 7.078 1.00 98.75 99 LEU A C 1
ATOM 697 O O . LEU A 1 99 ? -13.305 5.230 6.074 1.00 98.75 99 LEU A O 1
ATOM 701 N N . GLN A 1 100 ? -14.672 6.506 7.317 1.00 97.94 100 GLN A N 1
ATOM 702 C CA . GLN A 1 100 ? -14.724 7.598 6.336 1.00 97.94 100 GLN A CA 1
ATOM 703 C C . GLN A 1 100 ? -14.555 8.990 6.935 1.00 97.94 100 GLN A C 1
ATOM 705 O O . GLN A 1 100 ? -15.077 9.263 8.013 1.00 97.94 100 GLN A O 1
ATOM 710 N N . GLY A 1 101 ? -13.904 9.895 6.200 1.00 95.50 101 GLY A N 1
ATOM 711 C CA . GLY A 1 101 ? -13.750 11.295 6.608 1.00 95.50 101 GLY A CA 1
ATOM 712 C C . GLY A 1 101 ? -12.766 11.496 7.761 1.00 95.50 101 GLY A C 1
ATOM 713 O O . GLY A 1 101 ? -12.933 12.413 8.560 1.00 95.50 101 GLY A O 1
ATOM 714 N N . TRP A 1 102 ? -11.763 10.635 7.897 1.00 97.50 102 TRP A N 1
ATOM 715 C CA . TRP A 1 102 ? -10.718 10.731 8.918 1.00 97.50 102 TRP A CA 1
ATOM 716 C C . TRP A 1 102 ? -9.395 11.195 8.320 1.00 97.50 102 TRP A C 1
ATOM 718 O O . TRP A 1 102 ? -9.244 11.239 7.109 1.00 97.50 102 TRP A O 1
ATOM 728 N N . ASN A 1 103 ? -8.399 11.504 9.144 1.00 95.88 103 ASN A N 1
ATOM 729 C CA . ASN A 1 103 ? -7.021 11.599 8.672 1.00 95.88 103 ASN A CA 1
ATOM 730 C C . ASN A 1 103 ? -6.514 10.203 8.269 1.00 95.88 103 ASN A C 1
ATOM 732 O O . ASN A 1 103 ? -6.112 9.989 7.130 1.00 95.88 103 ASN A O 1
ATOM 736 N N . CYS A 1 104 ? -6.642 9.220 9.168 1.00 97.75 104 CYS A N 1
ATOM 737 C CA . CYS A 1 104 ? -6.530 7.806 8.793 1.00 97.75 104 CYS A CA 1
ATOM 738 C C . CYS A 1 104 ? -7.809 7.063 9.160 1.00 97.75 104 CYS A C 1
ATOM 740 O O . CYS A 1 104 ? -8.311 7.264 10.265 1.00 97.75 104 CYS A O 1
ATOM 742 N N . GLY A 1 105 ? -8.300 6.180 8.291 1.00 98.69 105 GLY A N 1
ATOM 743 C CA . GLY A 1 105 ? -9.422 5.306 8.633 1.00 98.69 105 GLY A CA 1
ATOM 744 C C . GLY A 1 105 ? -9.053 4.408 9.815 1.00 98.69 105 GLY A C 1
ATOM 745 O O . GLY A 1 105 ? -9.561 4.589 10.923 1.00 98.69 105 GLY A O 1
ATOM 746 N N . LEU A 1 106 ? -8.115 3.489 9.586 1.00 98.88 106 LEU A N 1
ATOM 747 C CA . LEU A 1 106 ? -7.510 2.630 10.605 1.00 98.88 106 LEU A CA 1
ATOM 748 C C . LEU A 1 106 ? -6.041 3.010 10.808 1.00 98.88 106 LEU A C 1
ATOM 750 O O . LEU A 1 106 ? -5.306 3.171 9.835 1.00 98.88 106 LEU A O 1
ATOM 754 N N . TYR A 1 107 ? -5.598 3.125 12.058 1.00 98.81 107 TYR A N 1
ATOM 755 C CA . TYR A 1 107 ? -4.194 3.343 12.387 1.00 98.81 107 TYR A CA 1
ATOM 756 C C . TYR A 1 107 ? -3.712 2.371 13.465 1.00 98.81 107 TYR A C 1
ATOM 758 O O . TYR A 1 107 ? -4.079 2.487 14.633 1.00 98.81 107 TYR A O 1
ATOM 766 N N . PHE A 1 108 ? -2.855 1.437 13.065 1.00 98.81 108 PHE A N 1
ATOM 767 C CA . PHE A 1 108 ? -2.057 0.601 13.953 1.00 98.81 108 PHE A CA 1
ATOM 768 C C . PHE A 1 108 ? -0.710 1.273 14.220 1.00 98.81 108 PHE A C 1
ATOM 770 O O . PHE A 1 108 ? 0.060 1.520 13.294 1.00 98.81 108 PHE A O 1
ATOM 777 N N . LYS A 1 109 ? -0.426 1.589 15.485 1.00 98.31 109 LYS A N 1
ATOM 778 C CA . LYS A 1 109 ? 0.847 2.169 15.925 1.00 98.31 109 LYS A CA 1
ATOM 779 C C . LYS A 1 109 ? 1.392 1.341 17.084 1.00 98.31 109 LYS A C 1
ATOM 781 O O . LYS A 1 109 ? 0.784 1.314 18.150 1.00 98.31 109 LYS A O 1
ATOM 786 N N . GLY A 1 110 ? 2.538 0.692 16.881 1.00 98.00 110 GLY A N 1
ATOM 787 C CA . GLY A 1 110 ? 3.115 -0.203 17.885 1.00 98.00 110 GLY A CA 1
ATOM 788 C C . GLY A 1 110 ? 2.271 -1.463 18.064 1.00 98.00 110 GLY A C 1
ATOM 789 O O . GLY A 1 110 ? 1.833 -1.759 19.173 1.00 98.00 110 GLY A O 1
ATOM 790 N N . VAL A 1 111 ? 1.997 -2.182 16.975 1.00 98.69 111 VAL A N 1
ATOM 791 C CA . VAL A 1 111 ? 1.110 -3.357 16.973 1.00 98.69 111 VAL A CA 1
ATOM 792 C C . VAL A 1 111 ? 1.877 -4.604 16.527 1.00 98.69 111 VAL A C 1
ATOM 794 O O . VAL A 1 111 ? 2.791 -4.524 15.716 1.00 98.69 111 VAL A O 1
ATOM 797 N N . ALA A 1 112 ? 1.540 -5.770 17.065 1.00 98.69 112 ALA A N 1
ATOM 798 C CA . ALA A 1 112 ? 2.103 -7.044 16.638 1.00 98.69 112 ALA A CA 1
ATOM 799 C C . ALA A 1 112 ? 1.030 -8.127 16.529 1.00 98.69 112 ALA A C 1
ATOM 801 O O . ALA A 1 112 ? 0.030 -8.058 17.241 1.00 98.69 112 ALA A O 1
ATOM 802 N N . SER A 1 113 ? 1.236 -9.152 15.699 1.00 98.62 113 SER A N 1
ATOM 803 C CA . SER A 1 113 ? 0.413 -10.380 15.711 1.00 98.62 113 SER A CA 1
ATOM 804 C C . SER A 1 113 ? -1.094 -10.084 15.721 1.00 98.62 113 SER A C 1
ATOM 806 O O . SER A 1 113 ? -1.824 -10.512 16.616 1.00 98.62 113 SER A O 1
ATOM 808 N N . SER A 1 114 ? -1.527 -9.225 14.802 1.00 98.88 114 SER A N 1
ATOM 809 C CA . SER A 1 114 ? -2.865 -8.623 14.775 1.00 98.88 114 SER A CA 1
ATOM 810 C C . SER A 1 114 ? -3.471 -8.719 13.376 1.00 98.88 114 SER A C 1
ATOM 812 O O . SER A 1 114 ? -2.787 -9.085 12.416 1.00 98.88 114 SER A O 1
ATOM 814 N N . THR A 1 115 ? -4.759 -8.406 13.234 1.00 98.88 115 THR A N 1
ATOM 815 C CA . THR A 1 115 ? -5.451 -8.492 11.945 1.00 98.88 115 THR A CA 1
ATOM 816 C C . THR A 1 115 ? -6.373 -7.306 11.676 1.00 98.88 115 THR A C 1
ATOM 818 O O . THR A 1 115 ? -7.008 -6.758 12.577 1.00 98.88 115 THR A O 1
ATOM 821 N N . ALA A 1 116 ? -6.474 -6.928 10.402 1.00 98.94 116 ALA A N 1
ATOM 822 C CA . ALA A 1 116 ? -7.561 -6.111 9.881 1.00 98.94 116 ALA A CA 1
ATOM 823 C C . ALA A 1 116 ? -8.185 -6.825 8.676 1.00 98.94 116 ALA A C 1
ATOM 825 O O . ALA A 1 116 ? -7.482 -7.139 7.714 1.00 98.94 116 ALA A O 1
ATOM 826 N N . THR A 1 117 ? -9.489 -7.108 8.735 1.00 98.88 117 THR A N 1
ATOM 827 C CA . THR A 1 117 ? -10.194 -7.893 7.710 1.00 98.88 117 THR A CA 1
ATOM 828 C C . THR A 1 117 ? -11.495 -7.236 7.264 1.00 98.88 117 THR A C 1
ATOM 830 O O . THR A 1 117 ? -12.289 -6.788 8.085 1.00 98.88 117 THR A O 1
ATOM 833 N N . GLY A 1 118 ? -11.747 -7.132 5.957 1.00 97.88 118 GLY A N 1
ATOM 834 C CA . GLY A 1 118 ? -13.016 -6.562 5.474 1.00 97.88 118 GLY A CA 1
ATOM 835 C C . GLY A 1 118 ? -13.246 -5.100 5.887 1.00 97.88 118 GLY A C 1
ATOM 836 O O . GLY A 1 118 ? -14.389 -4.654 6.008 1.00 97.88 118 GLY A O 1
ATOM 837 N N . VAL A 1 119 ? -12.173 -4.346 6.153 1.00 98.94 119 VAL A N 1
ATOM 838 C CA . VAL A 1 119 ? -12.256 -2.913 6.460 1.00 98.94 119 VAL A CA 1
ATOM 839 C C . VAL A 1 119 ? -12.494 -2.146 5.164 1.00 98.94 119 VAL A C 1
ATOM 841 O O . VAL A 1 119 ? -11.770 -2.322 4.188 1.00 98.94 119 VAL A O 1
ATOM 844 N N . THR A 1 120 ? -13.491 -1.266 5.151 1.00 98.94 120 THR A N 1
ATOM 845 C CA . THR A 1 120 ? -13.724 -0.329 4.044 1.00 98.94 120 THR A CA 1
ATOM 846 C C . THR A 1 120 ? -13.321 1.072 4.490 1.00 98.94 120 THR A C 1
ATOM 848 O O . THR A 1 120 ? -14.049 1.691 5.261 1.00 98.94 120 THR A O 1
ATOM 851 N N . ALA A 1 121 ? -12.172 1.582 4.046 1.00 98.81 121 ALA A N 1
ATOM 852 C CA . ALA A 1 121 ? -11.675 2.900 4.442 1.00 98.81 121 ALA A CA 1
ATOM 853 C C . ALA A 1 121 ? -11.669 3.876 3.258 1.00 98.81 121 ALA A C 1
ATOM 855 O O . ALA A 1 121 ? -10.882 3.731 2.320 1.00 98.81 121 ALA A O 1
ATOM 856 N N . THR A 1 122 ? -12.547 4.879 3.301 1.00 98.50 122 THR A N 1
ATOM 857 C CA . THR A 1 122 ? -12.813 5.746 2.147 1.00 98.50 122 THR A CA 1
ATOM 858 C C . THR A 1 122 ? -12.744 7.230 2.462 1.00 98.50 122 THR A C 1
ATOM 860 O O . THR A 1 122 ? -13.235 7.657 3.504 1.00 98.50 122 THR A O 1
ATOM 863 N N . SER A 1 123 ? -12.239 8.036 1.528 1.00 96.19 123 SER A N 1
ATOM 864 C CA . SER A 1 123 ? -12.256 9.504 1.652 1.00 96.19 123 SER A CA 1
ATOM 865 C C . SER A 1 123 ? -11.584 10.006 2.935 1.00 96.19 123 SER A C 1
ATOM 867 O O . SER A 1 123 ? -12.121 10.866 3.635 1.00 96.19 123 SER A O 1
ATOM 869 N N . ASN A 1 124 ? -10.427 9.429 3.274 1.00 96.31 124 ASN A N 1
ATOM 870 C CA . ASN A 1 124 ? -9.603 9.856 4.402 1.00 96.31 124 ASN A CA 1
ATOM 871 C C . ASN A 1 124 ? -8.435 10.734 3.922 1.00 96.31 124 ASN A C 1
ATOM 873 O O . ASN A 1 124 ? -7.825 10.471 2.887 1.00 96.31 124 ASN A O 1
ATOM 877 N N . GLY A 1 125 ? -8.106 11.776 4.686 1.00 93.88 125 GLY A N 1
ATOM 878 C CA . GLY A 1 125 ? -7.154 12.822 4.305 1.00 93.88 125 GLY A CA 1
ATOM 879 C C . GLY A 1 125 ? -5.704 12.358 4.146 1.00 93.88 125 GLY A C 1
ATOM 880 O O . GLY A 1 125 ? -4.949 13.007 3.429 1.00 93.88 125 GLY A O 1
ATOM 881 N N . LYS A 1 126 ? -5.314 11.244 4.778 1.00 93.38 126 LYS A N 1
ATOM 882 C CA . LYS A 1 126 ? -3.976 10.647 4.666 1.00 93.38 126 LYS A CA 1
ATOM 883 C C . LYS A 1 126 ? -4.013 9.187 4.236 1.00 93.38 126 LYS A C 1
ATOM 885 O O . LYS A 1 126 ? -3.520 8.875 3.165 1.00 93.38 126 LYS A O 1
ATOM 890 N N . ALA A 1 127 ? -4.538 8.275 5.049 1.00 97.69 127 ALA A N 1
ATOM 891 C CA . ALA A 1 127 ? -4.472 6.844 4.736 1.00 97.69 127 ALA A CA 1
ATOM 892 C C . ALA A 1 127 ? -5.807 6.134 4.958 1.00 97.69 127 ALA A C 1
ATOM 894 O O . ALA A 1 127 ? -6.501 6.407 5.937 1.00 97.69 127 ALA A O 1
ATOM 895 N N . GLY A 1 128 ? -6.146 5.172 4.103 1.00 98.75 128 GLY A N 1
ATOM 896 C CA . GLY A 1 128 ? -7.217 4.228 4.413 1.00 98.75 128 GLY A CA 1
ATOM 897 C C . GLY A 1 128 ? -6.841 3.396 5.643 1.00 98.75 128 GLY A C 1
ATOM 898 O O . GLY A 1 128 ? -7.516 3.442 6.675 1.00 98.75 128 GLY A O 1
ATOM 899 N N . ILE A 1 129 ? -5.704 2.705 5.549 1.00 98.94 129 ILE A N 1
ATOM 900 C CA . ILE A 1 129 ? -5.104 1.915 6.629 1.00 98.94 129 ILE A CA 1
ATOM 901 C C . ILE A 1 129 ? -3.638 2.328 6.783 1.00 98.94 129 ILE A C 1
ATOM 903 O O . ILE A 1 129 ? -2.896 2.351 5.808 1.00 98.94 129 ILE A O 1
ATOM 907 N N . ASN A 1 130 ? -3.221 2.657 8.003 1.00 98.75 130 ASN A N 1
ATOM 908 C CA . ASN A 1 130 ? -1.846 3.014 8.336 1.00 98.75 130 ASN A CA 1
ATOM 909 C C . ASN A 1 130 ? -1.280 2.033 9.369 1.00 98.75 130 ASN A C 1
ATOM 911 O O . ASN A 1 130 ? -1.907 1.805 10.404 1.00 98.75 130 ASN A O 1
ATOM 915 N N . LEU A 1 131 ? -0.093 1.504 9.105 1.00 98.62 131 LEU A N 1
ATOM 916 C CA . LEU A 1 131 ? 0.709 0.701 10.013 1.00 98.62 131 LEU A CA 1
ATOM 917 C C . LEU A 1 131 ? 1.989 1.473 10.323 1.00 98.62 131 LEU A C 1
ATOM 919 O O . LEU A 1 131 ? 2.666 1.951 9.416 1.00 98.62 131 LEU A O 1
ATOM 923 N N . ARG A 1 132 ? 2.323 1.587 11.608 1.00 96.81 132 ARG A N 1
ATOM 924 C CA . ARG A 1 132 ? 3.587 2.157 12.069 1.00 96.81 132 ARG A CA 1
ATOM 925 C C . ARG A 1 132 ? 4.176 1.327 13.183 1.00 96.81 132 ARG A C 1
ATOM 927 O O . ARG A 1 132 ? 3.469 1.032 14.148 1.00 96.81 132 ARG A O 1
ATOM 934 N N . THR A 1 133 ? 5.456 0.986 13.076 1.00 95.81 133 THR A N 1
ATOM 935 C CA . THR A 1 133 ? 6.148 0.130 14.048 1.00 95.81 133 THR A CA 1
ATOM 936 C C . THR A 1 133 ? 5.320 -1.131 14.303 1.00 95.81 133 THR A C 1
ATOM 938 O O . THR A 1 133 ? 4.855 -1.380 15.419 1.00 95.81 133 THR A O 1
ATOM 941 N N . THR A 1 134 ? 4.969 -1.826 13.220 1.00 97.81 134 THR A N 1
ATOM 942 C CA . THR A 1 134 ? 4.011 -2.936 13.244 1.00 97.81 134 THR A CA 1
ATOM 943 C C . THR A 1 134 ? 4.642 -4.208 12.714 1.00 97.81 134 THR A C 1
ATOM 945 O O . THR A 1 134 ? 5.314 -4.168 11.690 1.00 97.81 134 THR A O 1
ATOM 948 N N . ARG A 1 135 ? 4.417 -5.340 13.380 1.00 98.50 135 ARG A N 1
ATOM 949 C CA . ARG A 1 135 ? 4.976 -6.620 12.937 1.00 98.50 135 ARG A CA 1
ATOM 950 C C . ARG A 1 135 ? 3.993 -7.768 12.934 1.00 98.50 135 ARG A C 1
ATOM 952 O O . ARG A 1 135 ? 2.998 -7.738 13.658 1.00 98.50 135 ARG A O 1
ATOM 959 N N . ASP A 1 136 ? 4.273 -8.780 12.124 1.00 98.69 136 ASP A N 1
ATOM 960 C CA . ASP A 1 136 ? 3.525 -10.043 12.095 1.00 98.69 136 ASP A CA 1
ATOM 961 C C . ASP A 1 136 ? 2.000 -9.836 11.974 1.00 98.69 136 ASP A C 1
ATOM 963 O O . ASP A 1 136 ? 1.202 -10.570 12.558 1.00 98.69 136 ASP A O 1
ATOM 967 N N . THR A 1 137 ? 1.575 -8.766 11.298 1.00 98.81 137 THR A N 1
ATOM 968 C CA . THR A 1 137 ? 0.172 -8.346 11.215 1.00 98.81 137 THR A CA 1
ATOM 969 C C . THR A 1 137 ? -0.372 -8.602 9.820 1.00 98.81 137 THR A C 1
ATOM 971 O O . THR A 1 137 ? 0.318 -8.396 8.822 1.00 98.81 137 THR A O 1
ATOM 974 N N . THR A 1 138 ? -1.627 -9.045 9.741 1.00 98.94 138 THR A N 1
ATOM 975 C CA . THR A 1 138 ? -2.297 -9.332 8.468 1.00 98.94 138 THR A CA 1
ATOM 976 C C . THR A 1 138 ? -3.361 -8.290 8.153 1.00 98.94 138 THR A C 1
ATOM 978 O O . THR A 1 138 ? -4.299 -8.099 8.925 1.00 98.94 138 THR A O 1
ATOM 981 N N . ILE A 1 139 ? -3.260 -7.656 6.988 1.00 98.94 139 ILE A N 1
ATOM 982 C CA . ILE A 1 139 ? -4.294 -6.786 6.425 1.00 98.94 139 ILE A CA 1
ATOM 983 C C . ILE A 1 139 ? -4.864 -7.485 5.198 1.00 98.94 139 ILE A C 1
ATOM 985 O O . ILE A 1 139 ? -4.142 -7.695 4.219 1.00 98.94 139 ILE A O 1
ATOM 989 N N . SER A 1 140 ? -6.138 -7.881 5.249 1.00 98.94 140 SER A N 1
ATOM 990 C CA . SER A 1 140 ? -6.725 -8.659 4.157 1.00 98.94 140 SER A CA 1
ATOM 991 C C . SER A 1 140 ? -8.181 -8.364 3.838 1.00 98.94 140 SER A C 1
ATOM 993 O O . SER A 1 140 ? -8.955 -7.940 4.694 1.00 98.94 140 SER A O 1
ATOM 995 N N . GLY A 1 141 ? -8.563 -8.554 2.574 1.00 98.62 141 GLY A N 1
ATOM 996 C CA . GLY A 1 141 ? -9.938 -8.329 2.117 1.00 98.62 141 GLY A CA 1
ATOM 997 C C . GLY A 1 141 ? -10.443 -6.899 2.337 1.00 98.62 141 GLY A C 1
ATOM 998 O O . GLY A 1 141 ? -11.650 -6.691 2.431 1.00 98.62 141 GLY A O 1
ATOM 999 N N . CYS A 1 142 ? -9.548 -5.921 2.501 1.00 98.94 142 CYS A N 1
ATOM 1000 C CA . CYS A 1 142 ? -9.922 -4.534 2.751 1.00 98.94 142 CYS A CA 1
ATOM 1001 C C . CYS A 1 142 ? -10.129 -3.776 1.437 1.00 98.94 142 CYS A C 1
ATOM 1003 O O . CYS A 1 142 ? -9.451 -4.032 0.442 1.00 98.94 142 CYS A O 1
ATOM 1005 N N . THR A 1 143 ? -11.015 -2.783 1.465 1.00 98.88 143 THR A N 1
ATOM 1006 C CA . THR A 1 143 ? -11.229 -1.837 0.364 1.00 98.88 143 THR A CA 1
ATOM 1007 C C . THR A 1 143 ? -10.812 -0.448 0.824 1.00 98.88 143 THR A C 1
ATOM 1009 O O . THR A 1 143 ? -11.419 0.114 1.736 1.00 98.88 143 THR A O 1
ATOM 1012 N N . VAL A 1 144 ? -9.784 0.120 0.198 1.00 98.81 144 VAL A N 1
ATOM 1013 C CA . VAL A 1 144 ? -9.253 1.449 0.520 1.00 98.81 144 VAL A CA 1
ATOM 1014 C C . VAL A 1 144 ? -9.328 2.355 -0.707 1.00 98.81 144 VAL A C 1
ATOM 1016 O O . VAL A 1 144 ? -8.653 2.111 -1.710 1.00 98.81 144 VAL A O 1
ATOM 1019 N N . SER A 1 145 ? -10.181 3.384 -0.662 1.00 98.31 145 SER A N 1
ATOM 1020 C CA . SER A 1 145 ? -10.417 4.230 -1.840 1.00 98.31 145 SER A CA 1
ATOM 1021 C C . SER A 1 145 ? -10.651 5.712 -1.583 1.00 98.31 145 SER A C 1
ATOM 1023 O O . SER A 1 145 ? -11.277 6.092 -0.596 1.00 98.31 145 SER A O 1
ATOM 1025 N N . GLY A 1 146 ? -10.219 6.568 -2.510 1.00 89.75 146 GLY A N 1
ATOM 1026 C CA . GLY A 1 146 ? -10.389 8.018 -2.378 1.00 89.75 146 GLY A CA 1
ATOM 1027 C C . GLY A 1 146 ? -9.609 8.616 -1.205 1.00 89.75 146 GLY A C 1
ATOM 1028 O O . GLY A 1 146 ? -9.998 9.661 -0.693 1.00 89.75 146 GLY A O 1
ATOM 1029 N N . ASN A 1 147 ? -8.567 7.936 -0.725 1.00 96.69 147 ASN A N 1
ATOM 1030 C CA . ASN A 1 147 ? -7.658 8.454 0.296 1.00 96.69 147 ASN A CA 1
ATOM 1031 C C . ASN A 1 147 ? -6.437 9.096 -0.379 1.00 96.69 147 ASN A C 1
ATOM 1033 O O . ASN A 1 147 ? -6.273 8.968 -1.590 1.00 96.69 147 ASN A O 1
ATOM 1037 N N . GLN A 1 148 ? -5.537 9.729 0.379 1.00 94.88 148 GLN A N 1
ATOM 1038 C CA . GLN A 1 148 ? -4.220 10.054 -0.183 1.00 94.88 148 GLN A CA 1
ATOM 1039 C C . GLN A 1 148 ? -3.421 8.767 -0.453 1.00 94.88 148 GLN A C 1
ATOM 1041 O O . GLN A 1 148 ? -3.031 8.519 -1.587 1.00 94.88 148 GLN A O 1
ATOM 1046 N N . GLN A 1 149 ? -3.249 7.929 0.569 1.00 97.19 149 GLN A N 1
ATOM 1047 C CA . GLN A 1 149 ? -2.644 6.599 0.496 1.00 97.19 149 GLN A CA 1
ATOM 1048 C C . GLN A 1 149 ? -3.712 5.533 0.767 1.00 97.19 149 GLN A C 1
ATOM 1050 O O . GLN A 1 149 ? -4.506 5.676 1.700 1.00 97.19 149 GLN A O 1
ATOM 1055 N N . GLY A 1 150 ? -3.735 4.439 0.013 1.00 98.69 150 GLY A N 1
ATOM 1056 C CA . GLY A 1 150 ? -4.625 3.316 0.303 1.00 98.69 150 GLY A CA 1
ATOM 1057 C C . GLY A 1 150 ? -4.203 2.595 1.587 1.00 98.69 150 GLY A C 1
ATOM 1058 O O . GLY A 1 150 ? -4.839 2.748 2.636 1.00 98.69 150 GLY A O 1
ATOM 1059 N N . ILE A 1 151 ? -3.110 1.832 1.502 1.00 98.88 151 ILE A N 1
ATOM 1060 C CA . ILE A 1 151 ? -2.446 1.191 2.646 1.00 98.88 151 ILE A CA 1
ATOM 1061 C C . ILE A 1 151 ? -1.032 1.758 2.791 1.00 98.88 151 ILE A C 1
ATOM 1063 O O . ILE A 1 151 ? -0.238 1.694 1.858 1.00 98.88 151 ILE A O 1
ATOM 1067 N N . LEU A 1 152 ? -0.716 2.291 3.969 1.00 98.62 152 LEU A N 1
ATOM 1068 C CA . LEU A 1 152 ? 0.600 2.823 4.313 1.00 98.62 152 LEU A CA 1
ATOM 1069 C C . LEU A 1 152 ? 1.255 1.943 5.380 1.00 98.62 152 LEU A C 1
ATOM 1071 O O . LEU A 1 152 ? 0.697 1.785 6.461 1.00 98.62 152 LEU A O 1
ATOM 1075 N N . LEU A 1 153 ? 2.440 1.415 5.092 1.00 98.19 153 LEU A N 1
ATOM 1076 C CA . LEU A 1 153 ? 3.362 0.845 6.071 1.00 98.19 153 LEU A CA 1
ATOM 1077 C C . LEU A 1 153 ? 4.491 1.856 6.235 1.00 98.19 153 LEU A C 1
ATOM 1079 O O . LEU A 1 153 ? 5.196 2.148 5.274 1.00 98.19 153 LEU A O 1
ATOM 1083 N N . TRP A 1 154 ? 4.635 2.425 7.423 1.00 91.81 154 TRP A N 1
ATOM 1084 C CA . TRP A 1 154 ? 5.577 3.507 7.681 1.00 91.81 154 TRP A CA 1
ATOM 1085 C C . TRP A 1 154 ? 6.410 3.203 8.914 1.00 91.81 154 TRP A C 1
ATOM 1087 O O . TRP A 1 154 ? 5.848 3.106 10.000 1.00 91.81 154 TRP A O 1
ATOM 1097 N N . GLN A 1 155 ? 7.735 3.198 8.776 1.00 86.88 155 GLN A N 1
ATOM 1098 C CA . GLN A 1 155 ? 8.692 3.067 9.878 1.00 86.88 155 GLN A CA 1
ATOM 1099 C C . GLN A 1 155 ? 8.596 1.727 10.637 1.00 86.88 155 GLN A C 1
ATOM 1101 O O . GLN A 1 155 ? 7.644 1.489 11.384 1.00 86.88 155 GLN A O 1
ATOM 1106 N N . ASP A 1 156 ? 9.628 0.893 10.518 1.00 90.88 156 ASP A N 1
ATOM 1107 C CA . ASP A 1 156 ? 9.805 -0.367 11.260 1.00 90.88 156 ASP A CA 1
ATOM 1108 C C . ASP A 1 156 ? 8.597 -1.319 11.149 1.00 90.88 156 ASP A C 1
ATOM 1110 O O . ASP A 1 156 ? 8.050 -1.792 12.152 1.00 90.88 156 ASP A O 1
ATOM 1114 N N . CYS A 1 157 ? 8.107 -1.547 9.925 1.00 96.38 157 CYS A N 1
ATOM 1115 C CA . CYS A 1 157 ? 6.979 -2.443 9.676 1.00 96.38 157 CYS A CA 1
ATOM 1116 C C . CYS A 1 157 ? 7.437 -3.808 9.141 1.00 96.38 157 CYS A C 1
ATOM 1118 O O . CYS A 1 157 ? 7.497 -3.981 7.929 1.00 96.38 157 CYS A O 1
ATOM 1120 N N . ASP A 1 158 ? 7.744 -4.778 10.005 1.00 97.38 158 ASP A N 1
ATOM 1121 C CA . ASP A 1 158 ? 8.388 -6.044 9.610 1.00 97.38 158 ASP A CA 1
ATOM 1122 C C . ASP A 1 158 ? 7.445 -7.259 9.585 1.00 97.38 158 ASP A C 1
ATOM 1124 O O . ASP A 1 158 ? 6.584 -7.415 10.445 1.00 97.38 158 ASP A O 1
ATOM 1128 N N . GLY A 1 159 ? 7.630 -8.180 8.639 1.00 98.19 159 GLY A N 1
ATOM 1129 C CA . GLY A 1 159 ? 6.931 -9.475 8.655 1.00 98.19 159 GLY A CA 1
ATOM 1130 C C . GLY A 1 159 ? 5.407 -9.394 8.481 1.00 98.19 159 GLY A C 1
ATOM 1131 O O . GLY A 1 159 ? 4.687 -10.324 8.841 1.00 98.19 159 GLY A O 1
ATOM 1132 N N . ASN A 1 160 ? 4.878 -8.284 7.964 1.00 98.81 160 ASN A N 1
ATOM 1133 C CA . ASN A 1 160 ? 3.441 -8.110 7.769 1.00 98.81 160 ASN A CA 1
ATOM 1134 C C . ASN A 1 160 ? 2.972 -8.759 6.464 1.00 98.81 160 ASN A C 1
ATOM 1136 O O . ASN A 1 160 ? 3.709 -8.838 5.481 1.00 98.81 160 ASN A O 1
ATOM 1140 N N . THR A 1 161 ? 1.710 -9.181 6.441 1.00 98.94 161 THR A N 1
ATOM 1141 C CA . THR A 1 161 ? 1.055 -9.742 5.254 1.00 98.94 161 THR A CA 1
ATOM 1142 C C . THR A 1 161 ? -0.070 -8.825 4.799 1.00 98.94 161 THR A C 1
ATOM 1144 O O . THR A 1 161 ? -1.052 -8.627 5.510 1.00 98.94 161 THR A O 1
ATOM 1147 N N . ILE A 1 162 ? 0.050 -8.278 3.595 1.00 98.94 162 ILE A N 1
ATOM 1148 C CA . ILE A 1 162 ? -0.955 -7.435 2.951 1.00 98.94 162 ILE A CA 1
ATOM 1149 C C . ILE A 1 162 ? -1.511 -8.219 1.766 1.00 98.94 162 ILE A C 1
ATOM 1151 O O . ILE A 1 162 ? -0.844 -8.327 0.735 1.00 98.94 162 ILE A O 1
ATOM 1155 N N . THR A 1 163 ? -2.696 -8.815 1.919 1.00 98.94 163 THR A N 1
ATOM 1156 C CA . THR A 1 163 ? -3.211 -9.778 0.934 1.00 98.94 163 THR A CA 1
ATOM 1157 C C . THR A 1 163 ? -4.676 -9.602 0.552 1.00 98.94 163 THR A C 1
ATOM 1159 O O . THR A 1 163 ? -5.520 -9.334 1.402 1.00 98.94 163 THR A O 1
ATOM 1162 N N . GLY A 1 164 ? -5.011 -9.755 -0.731 1.00 98.69 164 GLY A N 1
ATOM 1163 C CA . GLY A 1 164 ? -6.406 -9.738 -1.183 1.00 98.69 164 GLY A CA 1
ATOM 1164 C C . GLY A 1 164 ? -7.125 -8.401 -0.967 1.00 98.69 164 GLY A C 1
ATOM 1165 O O . GLY A 1 164 ? -8.339 -8.386 -0.765 1.00 98.69 164 GLY A O 1
ATOM 1166 N N . ASN A 1 165 ? -6.402 -7.278 -0.934 1.00 98.94 165 ASN A N 1
ATOM 1167 C CA . ASN A 1 165 ? -6.987 -5.952 -0.731 1.00 98.94 165 ASN A CA 1
ATOM 1168 C C . ASN A 1 165 ? -7.249 -5.240 -2.065 1.00 98.94 165 ASN A C 1
ATOM 1170 O O . ASN A 1 165 ? -6.532 -5.434 -3.044 1.00 98.94 165 ASN A O 1
ATOM 1174 N N . THR A 1 166 ? -8.248 -4.358 -2.082 1.00 98.88 166 THR A N 1
ATOM 1175 C CA . THR A 1 166 ? -8.557 -3.466 -3.208 1.00 98.88 166 THR A CA 1
ATOM 1176 C C . THR A 1 166 ? -8.182 -2.029 -2.851 1.00 98.88 166 THR A C 1
ATOM 1178 O O . THR A 1 166 ? -8.783 -1.429 -1.962 1.00 98.88 166 THR A O 1
ATOM 1181 N N . MET A 1 167 ? -7.203 -1.464 -3.554 1.00 98.75 167 MET A N 1
ATOM 1182 C CA . MET A 1 167 ? -6.693 -0.101 -3.383 1.00 98.75 167 MET A CA 1
ATOM 1183 C C . MET A 1 167 ? -7.033 0.723 -4.627 1.00 98.75 167 MET A C 1
ATOM 1185 O O . MET A 1 167 ? -6.381 0.590 -5.667 1.00 98.75 167 MET A O 1
ATOM 1189 N N . LYS A 1 168 ? -8.081 1.544 -4.548 1.00 97.31 168 LYS A N 1
ATOM 1190 C CA . LYS A 1 168 ? -8.670 2.177 -5.731 1.00 97.31 168 LYS A CA 1
ATOM 1191 C C . LYS A 1 168 ? -8.777 3.689 -5.621 1.00 97.31 168 LYS A C 1
ATOM 1193 O O . LYS A 1 168 ? -9.262 4.185 -4.614 1.00 97.31 168 LYS A O 1
ATOM 1198 N N . ASP A 1 169 ? -8.433 4.409 -6.683 1.00 93.12 169 ASP A N 1
ATOM 1199 C CA . ASP A 1 169 ? -8.668 5.854 -6.797 1.00 93.12 169 ASP A CA 1
ATOM 1200 C C . ASP A 1 169 ? -8.104 6.645 -5.595 1.00 93.12 169 ASP A C 1
ATOM 1202 O O . ASP A 1 169 ? -8.730 7.590 -5.111 1.00 93.12 169 ASP A O 1
ATOM 1206 N N . ASN A 1 170 ? -6.960 6.222 -5.040 1.00 93.75 170 ASN A N 1
ATOM 1207 C CA . ASN A 1 170 ? -6.245 7.003 -4.031 1.00 93.75 170 ASN A CA 1
ATOM 1208 C C . ASN A 1 170 ? -5.381 8.044 -4.749 1.00 93.75 170 ASN A C 1
ATOM 1210 O O . ASN A 1 170 ? -4.766 7.749 -5.770 1.00 93.75 170 ASN A O 1
ATOM 1214 N N . SER A 1 171 ? -5.341 9.275 -4.240 1.00 94.69 171 SER A N 1
ATOM 1215 C CA . SER A 1 171 ? -4.731 10.396 -4.966 1.00 94.69 171 SER A CA 1
ATOM 1216 C C . SER A 1 171 ? -3.208 10.291 -5.098 1.00 94.69 171 SER A C 1
ATOM 1218 O O . SER A 1 171 ? -2.613 11.078 -5.829 1.00 94.69 171 SER A O 1
ATOM 1220 N N . ASP A 1 172 ? -2.582 9.383 -4.348 1.00 92.06 172 ASP A N 1
ATOM 1221 C CA . ASP A 1 172 ? -1.151 9.101 -4.387 1.00 92.06 172 ASP A CA 1
ATOM 1222 C C . ASP A 1 172 ? -0.916 7.584 -4.527 1.00 92.06 172 ASP A C 1
ATOM 1224 O O . ASP A 1 172 ? -1.066 7.060 -5.629 1.00 92.06 172 ASP A O 1
ATOM 1228 N N . MET A 1 173 ? -0.608 6.830 -3.468 1.00 96.25 173 MET A N 1
ATOM 1229 C CA . MET A 1 173 ? -0.245 5.412 -3.620 1.00 96.25 173 MET A CA 1
ATOM 1230 C C . MET A 1 173 ? -1.410 4.484 -3.282 1.00 96.25 173 MET A C 1
ATOM 1232 O O . MET A 1 173 ? -2.131 4.693 -2.303 1.00 96.25 173 MET A O 1
ATOM 1236 N N . GLY A 1 174 ? -1.565 3.400 -4.046 1.00 98.31 174 GLY A N 1
ATOM 1237 C CA . GLY A 1 174 ? -2.438 2.291 -3.657 1.00 98.31 174 GLY A CA 1
ATOM 1238 C C . GLY A 1 174 ? -1.906 1.608 -2.395 1.00 98.31 174 GLY A C 1
ATOM 1239 O O . GLY A 1 174 ? -2.587 1.555 -1.368 1.00 98.31 174 GLY A O 1
ATOM 1240 N N . LEU A 1 175 ? -0.649 1.171 -2.452 1.00 98.81 175 LEU A N 1
ATOM 1241 C CA . LEU A 1 175 ? 0.144 0.746 -1.303 1.00 98.81 175 LEU A CA 1
ATOM 1242 C C . LEU A 1 175 ? 1.468 1.499 -1.280 1.00 98.81 175 LEU A C 1
ATOM 1244 O O . LEU A 1 175 ? 2.160 1.546 -2.295 1.00 98.81 175 LEU A O 1
ATOM 1248 N N . TRP A 1 176 ? 1.845 2.012 -0.113 1.00 98.25 176 TRP A N 1
ATOM 1249 C CA . TRP A 1 176 ? 3.179 2.546 0.135 1.00 98.25 176 TRP A CA 1
ATOM 1250 C C . TRP A 1 176 ? 3.806 1.852 1.339 1.00 98.25 176 TRP A C 1
ATOM 1252 O O . TRP A 1 176 ? 3.257 1.882 2.438 1.00 98.25 176 TRP A O 1
ATOM 1262 N N . MET A 1 177 ? 4.956 1.226 1.124 1.00 97.00 177 MET A N 1
ATOM 1263 C CA . MET A 1 177 ? 5.827 0.718 2.171 1.00 97.00 177 MET A CA 1
ATOM 1264 C C . MET A 1 177 ? 7.061 1.608 2.227 1.00 97.00 177 MET A C 1
ATOM 1266 O O . MET A 1 177 ? 7.811 1.679 1.258 1.00 97.00 177 MET A O 1
ATOM 1270 N N . ALA A 1 178 ? 7.233 2.303 3.342 1.00 87.44 178 ALA A N 1
ATOM 1271 C CA . ALA A 1 178 ? 8.242 3.329 3.512 1.00 87.44 178 ALA A CA 1
ATOM 1272 C C . ALA A 1 178 ? 9.118 3.027 4.724 1.00 87.44 178 ALA A C 1
ATOM 1274 O O . ALA A 1 178 ? 8.630 2.927 5.860 1.00 87.44 178 ALA A O 1
ATOM 1275 N N . GLY A 1 179 ? 10.418 2.943 4.471 1.00 79.25 179 GLY A N 1
ATOM 1276 C CA . GLY A 1 179 ? 11.427 3.063 5.501 1.00 79.25 179 GLY A CA 1
ATOM 1277 C C . GLY A 1 179 ? 11.619 4.507 5.976 1.00 79.25 179 GLY A C 1
ATOM 1278 O O . GLY A 1 179 ? 11.025 5.466 5.479 1.00 79.25 179 GLY A O 1
ATOM 1279 N N . THR A 1 180 ? 12.497 4.672 6.954 1.00 74.69 180 THR A N 1
ATOM 1280 C CA . THR A 1 180 ? 12.961 5.956 7.495 1.00 74.69 180 THR A CA 1
ATOM 1281 C C . THR A 1 180 ? 13.964 6.663 6.580 1.00 74.69 180 THR A C 1
ATOM 1283 O O . THR A 1 180 ? 14.251 7.848 6.776 1.00 74.69 180 THR A O 1
ATOM 1286 N N . GLY A 1 181 ? 14.464 5.970 5.556 1.00 75.12 181 GLY A N 1
ATOM 1287 C CA . GLY A 1 181 ? 15.298 6.535 4.507 1.00 75.12 181 GLY A CA 1
ATOM 1288 C C . GLY A 1 181 ? 16.717 6.858 4.959 1.00 75.12 181 GLY A C 1
ATOM 1289 O O . GLY A 1 181 ? 17.382 6.074 5.636 1.00 75.12 181 GLY A O 1
ATOM 1290 N N . ARG A 1 182 ? 17.237 8.015 4.537 1.00 65.88 182 ARG A N 1
ATOM 1291 C CA . ARG A 1 182 ? 18.596 8.451 4.889 1.00 65.88 182 ARG A CA 1
ATOM 1292 C C . ARG A 1 182 ? 18.614 9.140 6.248 1.00 65.88 182 ARG A C 1
ATOM 1294 O O . ARG A 1 182 ? 18.036 10.209 6.424 1.00 65.88 182 ARG A O 1
ATOM 1301 N N . THR A 1 183 ? 19.376 8.576 7.173 1.00 67.06 183 THR A N 1
ATOM 1302 C CA . THR A 1 183 ? 19.717 9.199 8.454 1.00 67.06 183 THR A CA 1
ATOM 1303 C C . THR A 1 183 ? 21.140 9.760 8.414 1.00 67.06 183 THR A C 1
ATOM 1305 O O . THR A 1 183 ? 21.909 9.491 7.488 1.00 67.06 183 THR A O 1
ATOM 1308 N N . GLY A 1 184 ? 21.534 10.515 9.446 1.00 58.00 184 GLY A N 1
ATOM 1309 C CA . GLY A 1 184 ? 22.925 10.962 9.614 1.00 58.00 184 GLY A CA 1
ATOM 1310 C C . GLY A 1 184 ? 23.947 9.815 9.682 1.00 58.00 184 GLY A C 1
ATOM 1311 O O . GLY A 1 184 ? 25.137 10.056 9.503 1.00 58.00 184 GLY A O 1
ATOM 1312 N N . SER A 1 185 ? 23.484 8.578 9.891 1.00 66.50 185 SER A N 1
ATOM 1313 C CA . SER A 1 185 ? 24.292 7.357 9.952 1.00 66.50 185 SER A CA 1
ATOM 1314 C C . SER A 1 185 ? 24.277 6.533 8.655 1.00 66.50 185 SER A C 1
ATOM 1316 O O . SER A 1 185 ? 24.929 5.495 8.603 1.00 66.50 185 SER A O 1
ATOM 1318 N N . GLY A 1 186 ? 23.572 6.980 7.606 1.00 63.19 186 GLY A N 1
ATOM 1319 C CA . GLY A 1 186 ? 23.469 6.285 6.317 1.00 63.19 186 GLY A CA 1
ATOM 1320 C C . GLY A 1 186 ? 22.033 5.934 5.922 1.00 63.19 186 GLY A C 1
ATOM 1321 O O . GLY A 1 186 ? 21.074 6.417 6.526 1.00 63.19 186 GLY A O 1
ATOM 1322 N N . ILE A 1 187 ? 21.884 5.112 4.878 1.00 62.84 187 ILE A N 1
ATOM 1323 C CA . ILE A 1 187 ? 20.583 4.554 4.486 1.00 62.84 187 ILE A CA 1
ATOM 1324 C C . ILE A 1 187 ? 20.145 3.548 5.553 1.00 62.84 187 ILE A C 1
ATOM 1326 O O . ILE A 1 187 ? 20.888 2.618 5.866 1.00 62.84 187 ILE A O 1
ATOM 1330 N N . VAL A 1 188 ? 18.946 3.739 6.092 1.00 69.00 188 VAL A N 1
ATOM 1331 C CA . VAL A 1 188 ? 18.284 2.790 6.981 1.00 69.00 188 VAL A CA 1
ATOM 1332 C C . VAL A 1 188 ? 17.224 2.066 6.167 1.00 69.00 188 VAL A C 1
ATOM 1334 O O . VAL A 1 188 ? 16.296 2.687 5.658 1.00 69.00 188 VAL A O 1
ATOM 1337 N N . TYR A 1 189 ? 17.417 0.756 6.027 1.00 72.62 189 TYR A N 1
ATOM 1338 C CA . TYR A 1 189 ? 16.419 -0.141 5.463 1.00 72.62 189 TYR A CA 1
ATOM 1339 C C . TYR A 1 189 ? 15.615 -0.747 6.605 1.00 72.62 189 TYR A C 1
ATOM 1341 O O . TYR A 1 189 ? 16.099 -1.635 7.314 1.00 72.62 189 TYR A O 1
ATOM 1349 N N . ASP A 1 190 ? 14.394 -0.274 6.762 1.00 76.94 190 ASP A N 1
ATOM 1350 C CA . ASP A 1 190 ? 13.392 -0.817 7.668 1.00 76.94 190 ASP A CA 1
ATOM 1351 C C . ASP A 1 190 ? 12.150 -1.241 6.875 1.00 76.94 190 ASP A C 1
ATOM 1353 O O . ASP A 1 190 ? 12.069 -1.078 5.659 1.00 76.94 190 ASP A O 1
ATOM 1357 N N . SER A 1 191 ? 11.195 -1.868 7.554 1.00 90.81 191 SER A N 1
ATOM 1358 C CA . SER A 1 191 ? 10.038 -2.516 6.930 1.00 90.81 191 SER A CA 1
ATOM 1359 C C . SER A 1 191 ? 10.406 -3.691 6.014 1.00 90.81 191 SER A C 1
ATOM 1361 O O . SER A 1 191 ? 10.334 -3.635 4.783 1.00 90.81 191 SER A O 1
ATOM 1363 N N . THR A 1 192 ? 10.819 -4.781 6.652 1.00 95.56 192 THR A N 1
ATOM 1364 C CA . THR A 1 192 ? 11.502 -5.920 6.036 1.00 95.56 192 THR A CA 1
ATOM 1365 C C . THR A 1 192 ? 10.714 -7.217 6.160 1.00 95.56 192 THR A C 1
ATOM 1367 O O . THR A 1 192 ? 9.922 -7.396 7.084 1.00 95.56 192 THR A O 1
ATOM 1370 N N . GLY A 1 193 ? 10.913 -8.150 5.226 1.00 97.38 193 GLY A N 1
ATOM 1371 C CA . GLY A 1 193 ? 10.259 -9.462 5.296 1.00 97.38 193 GLY A CA 1
ATOM 1372 C C . GLY A 1 193 ? 8.735 -9.420 5.130 1.00 97.38 193 GLY A C 1
ATOM 1373 O O . GLY A 1 193 ? 8.053 -10.362 5.526 1.00 97.38 193 GLY A O 1
ATOM 1374 N N . ASN A 1 194 ? 8.175 -8.343 4.579 1.00 98.75 194 ASN A N 1
ATOM 1375 C CA . ASN A 1 194 ? 6.741 -8.233 4.342 1.00 98.75 194 ASN A CA 1
ATOM 1376 C C . ASN A 1 194 ? 6.327 -8.992 3.080 1.00 98.75 194 ASN A C 1
ATOM 1378 O O . ASN A 1 194 ? 7.069 -9.080 2.098 1.00 98.75 194 ASN A O 1
ATOM 1382 N N . THR A 1 195 ? 5.088 -9.476 3.082 1.00 98.88 195 THR A N 1
ATOM 1383 C CA . THR A 1 195 ? 4.443 -10.102 1.927 1.00 98.88 195 THR A CA 1
ATOM 1384 C C . THR A 1 195 ? 3.292 -9.234 1.438 1.00 98.88 195 THR A C 1
ATOM 1386 O O . THR A 1 195 ? 2.352 -8.962 2.178 1.00 98.88 195 THR A O 1
ATOM 1389 N N . VAL A 1 196 ? 3.346 -8.824 0.174 1.00 98.94 196 VAL A N 1
ATOM 1390 C CA . VAL A 1 196 ? 2.281 -8.120 -0.543 1.00 98.94 196 VAL A CA 1
ATOM 1391 C C . VAL A 1 196 ? 1.780 -9.053 -1.640 1.00 98.94 196 VAL A C 1
ATOM 1393 O O . VAL A 1 196 ? 2.473 -9.236 -2.647 1.00 98.94 196 VAL A O 1
ATOM 1396 N N . SER A 1 197 ? 0.612 -9.674 -1.449 1.00 98.88 197 SER A N 1
ATOM 1397 C CA . SER A 1 197 ? 0.089 -10.656 -2.407 1.00 98.88 197 SER A CA 1
ATOM 1398 C C . SER A 1 197 ? -1.354 -10.451 -2.838 1.00 98.88 197 SER A C 1
ATOM 1400 O O . SER A 1 197 ? -2.185 -10.008 -2.057 1.00 98.88 197 SER A O 1
ATOM 1402 N N . ASP A 1 198 ? -1.671 -10.802 -4.082 1.00 98.75 198 ASP A N 1
ATOM 1403 C CA . ASP A 1 198 ? -3.060 -10.907 -4.557 1.00 98.75 198 ASP A CA 1
ATOM 1404 C C . ASP A 1 198 ? -3.892 -9.622 -4.357 1.00 98.75 198 ASP A C 1
ATOM 1406 O O . ASP A 1 198 ? -5.116 -9.661 -4.234 1.00 98.75 198 ASP A O 1
ATOM 1410 N N . ASN A 1 199 ? -3.233 -8.460 -4.296 1.00 98.88 199 ASN A N 1
ATOM 1411 C CA . ASN A 1 199 ? -3.897 -7.168 -4.160 1.00 98.88 199 ASN A CA 1
ATOM 1412 C C . ASN A 1 199 ? -4.240 -6.590 -5.535 1.00 98.88 199 ASN A C 1
ATOM 1414 O O . ASN A 1 199 ? -3.555 -6.842 -6.529 1.00 98.88 199 ASN A O 1
ATOM 1418 N N . VAL A 1 200 ? -5.271 -5.750 -5.572 1.00 98.81 200 VAL A N 1
ATOM 1419 C CA . VAL A 1 200 ? -5.691 -4.993 -6.753 1.00 98.81 200 VAL A CA 1
ATOM 1420 C C . VAL A 1 200 ? -5.446 -3.508 -6.497 1.00 98.81 200 VAL A C 1
ATOM 1422 O O . VAL A 1 200 ? -6.113 -2.921 -5.650 1.00 98.81 200 VAL A O 1
ATOM 1425 N N . ALA A 1 201 ? -4.515 -2.896 -7.231 1.00 98.62 201 ALA A N 1
ATOM 1426 C CA . ALA A 1 201 ? -4.174 -1.476 -7.122 1.00 98.62 201 ALA A CA 1
ATOM 1427 C C . ALA A 1 201 ? -4.474 -0.741 -8.439 1.00 98.62 201 ALA A C 1
ATOM 1429 O O . ALA A 1 201 ? -3.737 -0.895 -9.419 1.00 98.62 201 ALA A O 1
ATOM 1430 N N . THR A 1 202 ? -5.554 0.046 -8.477 1.00 96.69 202 THR A N 1
ATOM 1431 C CA . THR A 1 202 ? -6.045 0.680 -9.716 1.00 96.69 202 THR A CA 1
ATOM 1432 C C . THR A 1 202 ? -6.452 2.138 -9.566 1.00 96.69 202 THR A C 1
ATOM 1434 O O . THR A 1 202 ? -7.090 2.483 -8.575 1.00 96.69 202 THR A O 1
ATOM 1437 N N . GLY A 1 203 ? -6.188 2.971 -10.576 1.00 84.19 203 GLY A N 1
ATOM 1438 C CA . GLY A 1 203 ? -6.608 4.378 -10.569 1.00 84.19 203 GLY A CA 1
ATOM 1439 C C . GLY A 1 203 ? -5.878 5.238 -9.533 1.00 84.19 203 GLY A C 1
ATOM 1440 O O . GLY A 1 203 ? -6.359 6.308 -9.180 1.00 84.19 203 GLY A O 1
ATOM 1441 N N . ASN A 1 204 ? -4.754 4.759 -8.998 1.00 90.81 204 ASN A N 1
ATOM 1442 C CA . ASN A 1 204 ? -3.912 5.520 -8.078 1.00 90.81 204 ASN A CA 1
ATOM 1443 C C . ASN A 1 204 ? -2.828 6.267 -8.862 1.00 90.81 204 ASN A C 1
ATOM 1445 O O . ASN A 1 204 ? -2.639 6.014 -10.052 1.00 90.81 204 ASN A O 1
ATOM 1449 N N . ARG A 1 205 ? -2.050 7.130 -8.205 1.00 89.88 205 ARG A N 1
ATOM 1450 C CA . ARG A 1 205 ? -0.835 7.665 -8.820 1.00 89.88 205 ARG A CA 1
ATOM 1451 C C . ARG A 1 205 ? 0.209 6.569 -9.020 1.00 89.88 205 ARG A C 1
ATOM 1453 O O . ARG A 1 205 ? 0.571 6.276 -10.152 1.00 89.88 205 ARG A O 1
ATOM 1460 N N . PHE A 1 206 ? 0.621 5.902 -7.947 1.00 92.31 206 PHE A N 1
ATOM 1461 C CA . PHE A 1 206 ? 1.424 4.678 -8.028 1.00 92.31 206 PHE A CA 1
ATOM 1462 C C . PHE A 1 206 ? 0.611 3.493 -7.516 1.00 92.31 206 PHE A C 1
ATOM 1464 O O . PHE A 1 206 ? -0.157 3.619 -6.562 1.00 92.31 206 PHE A O 1
ATOM 1471 N N . GLY A 1 207 ? 0.781 2.324 -8.132 1.00 97.94 207 GLY A N 1
ATOM 1472 C CA . GLY A 1 207 ? 0.110 1.105 -7.680 1.00 97.94 207 GLY A CA 1
ATOM 1473 C C . GLY A 1 207 ? 0.664 0.615 -6.344 1.00 97.94 207 GLY A C 1
ATOM 1474 O O . GLY A 1 207 ? 0.041 0.798 -5.297 1.00 97.94 207 GLY A O 1
ATOM 1475 N N . LEU A 1 208 ? 1.837 -0.015 -6.397 1.00 98.69 208 LEU A N 1
ATOM 1476 C CA . LEU A 1 208 ? 2.576 -0.532 -5.246 1.00 98.69 208 LEU A CA 1
ATOM 1477 C C . LEU A 1 208 ? 3.947 0.147 -5.192 1.00 98.69 208 LEU A C 1
ATOM 1479 O O . LEU A 1 208 ? 4.744 -0.015 -6.117 1.00 98.69 208 LEU A O 1
ATOM 1483 N N . TYR A 1 209 ? 4.224 0.886 -4.121 1.00 98.19 209 TYR A N 1
ATOM 1484 C CA . TYR A 1 209 ? 5.472 1.621 -3.941 1.00 98.19 209 TYR A CA 1
ATOM 1485 C C . TYR A 1 209 ? 6.234 1.129 -2.705 1.00 98.19 209 TYR A C 1
ATOM 1487 O O . TYR A 1 209 ? 5.690 1.121 -1.600 1.00 98.19 209 TYR A O 1
ATOM 1495 N N . LEU A 1 210 ? 7.478 0.691 -2.898 1.00 97.62 210 LEU A N 1
ATOM 1496 C CA . LEU A 1 210 ? 8.398 0.240 -1.855 1.00 97.62 210 LEU A CA 1
ATOM 1497 C C . LEU A 1 210 ? 9.611 1.177 -1.841 1.00 97.62 210 LEU A C 1
ATOM 1499 O O . LEU A 1 210 ? 10.335 1.257 -2.829 1.00 97.62 210 LEU A O 1
ATOM 1503 N N . ASP A 1 211 ? 9.826 1.870 -0.729 1.00 91.88 211 ASP A N 1
ATOM 1504 C CA . ASP A 1 211 ? 10.779 2.974 -0.608 1.00 91.88 211 ASP A CA 1
ATOM 1505 C C . ASP A 1 211 ? 11.675 2.775 0.620 1.00 91.88 211 ASP A C 1
ATOM 1507 O O . ASP A 1 211 ? 11.175 2.744 1.747 1.00 91.88 211 ASP A O 1
ATOM 1511 N N . PHE A 1 212 ? 12.984 2.608 0.419 1.00 87.44 212 PHE A N 1
ATOM 1512 C CA . PHE A 1 212 ? 13.952 2.297 1.483 1.00 87.44 212 PHE A CA 1
ATOM 1513 C C . PHE A 1 212 ? 13.643 1.017 2.278 1.00 87.44 212 PHE A C 1
ATOM 1515 O O . PHE A 1 212 ? 13.749 0.988 3.503 1.00 87.44 212 PHE A O 1
ATOM 1522 N N . THR A 1 213 ? 13.286 -0.068 1.587 1.00 93.12 213 THR A N 1
ATOM 1523 C CA . THR A 1 213 ? 12.905 -1.348 2.213 1.00 93.12 213 THR A CA 1
ATOM 1524 C C . THR A 1 213 ? 13.809 -2.505 1.778 1.00 93.12 213 THR A C 1
ATOM 1526 O O . THR A 1 213 ? 14.587 -2.383 0.827 1.00 93.12 213 THR A O 1
ATOM 1529 N N . ARG A 1 214 ? 13.745 -3.660 2.456 1.00 93.69 214 ARG A N 1
ATOM 1530 C CA . ARG A 1 214 ? 14.506 -4.849 2.031 1.00 93.69 214 ARG A CA 1
ATOM 1531 C C . ARG A 1 214 ? 13.790 -6.172 2.261 1.00 93.69 214 ARG A C 1
ATOM 1533 O O . ARG A 1 214 ? 12.972 -6.298 3.167 1.00 93.69 214 ARG A O 1
ATOM 1540 N N . ASP A 1 215 ? 14.173 -7.166 1.468 1.00 96.94 215 ASP A N 1
ATOM 1541 C CA . ASP A 1 215 ? 13.799 -8.575 1.645 1.00 96.94 215 ASP A CA 1
ATOM 1542 C C . ASP A 1 215 ? 12.278 -8.805 1.666 1.00 96.94 215 ASP A C 1
ATOM 1544 O O . ASP A 1 215 ? 11.760 -9.630 2.416 1.00 96.94 215 ASP A O 1
ATOM 1548 N N . ASN A 1 216 ? 11.544 -8.047 0.849 1.00 98.56 216 ASN A N 1
ATOM 1549 C CA . ASN A 1 216 ? 10.091 -8.145 0.740 1.00 98.56 216 ASN A CA 1
ATOM 1550 C C . ASN A 1 216 ? 9.672 -9.085 -0.403 1.00 98.56 216 ASN A C 1
ATOM 1552 O O . ASN A 1 216 ? 10.414 -9.325 -1.358 1.00 98.56 216 ASN A O 1
ATOM 1556 N N . THR A 1 217 ? 8.446 -9.603 -0.337 1.00 98.81 217 THR A N 1
ATOM 1557 C CA . THR A 1 217 ? 7.832 -10.399 -1.409 1.00 98.81 217 THR A CA 1
ATOM 1558 C C . THR A 1 217 ? 6.620 -9.670 -1.973 1.00 98.81 217 THR A C 1
ATOM 1560 O O . THR A 1 217 ? 5.684 -9.364 -1.243 1.00 98.81 217 THR A O 1
ATOM 1563 N N . VAL A 1 218 ? 6.611 -9.432 -3.284 1.00 98.88 218 VAL A N 1
ATOM 1564 C CA . VAL A 1 218 ? 5.509 -8.816 -4.034 1.00 98.88 218 VAL A CA 1
ATOM 1565 C C . VAL A 1 218 ? 5.037 -9.816 -5.086 1.00 98.88 218 VAL A C 1
ATOM 1567 O O . VAL A 1 218 ? 5.714 -10.014 -6.101 1.00 98.88 218 VAL A O 1
ATOM 1570 N N . THR A 1 219 ? 3.910 -10.495 -4.853 1.00 98.81 219 THR A N 1
ATOM 1571 C CA . THR A 1 219 ? 3.498 -11.622 -5.705 1.00 98.81 219 THR A CA 1
ATOM 1572 C C . THR A 1 219 ? 2.017 -11.684 -6.062 1.00 98.81 219 THR A C 1
ATOM 1574 O O . THR A 1 219 ? 1.167 -11.389 -5.238 1.00 98.81 219 THR A O 1
ATOM 1577 N N . GLY A 1 220 ? 1.683 -12.068 -7.297 1.00 98.50 220 GLY A N 1
ATOM 1578 C CA . GLY A 1 220 ? 0.284 -12.276 -7.699 1.00 98.50 220 GLY A CA 1
ATOM 1579 C C . GLY A 1 220 ? -0.583 -11.010 -7.697 1.00 98.50 220 GLY A C 1
ATOM 1580 O O . GLY A 1 220 ? -1.801 -11.098 -7.798 1.00 98.50 220 GLY A O 1
ATOM 1581 N N . ASN A 1 221 ? 0.009 -9.818 -7.572 1.00 98.88 221 ASN A N 1
ATOM 1582 C CA . ASN A 1 221 ? -0.757 -8.577 -7.524 1.00 98.88 221 ASN A CA 1
ATOM 1583 C C . ASN A 1 221 ? -1.178 -8.134 -8.927 1.00 98.88 221 ASN A C 1
ATOM 1585 O O . ASN A 1 221 ? -0.477 -8.372 -9.917 1.00 98.88 221 ASN A O 1
ATOM 1589 N N . ARG A 1 222 ? -2.298 -7.412 -8.991 1.00 98.75 222 ARG A N 1
ATOM 1590 C CA . ARG A 1 222 ? -2.779 -6.716 -10.182 1.00 98.75 222 ARG A CA 1
ATOM 1591 C C . ARG A 1 222 ? -2.671 -5.207 -9.979 1.00 98.75 222 ARG A C 1
ATOM 1593 O O . ARG A 1 222 ? -3.493 -4.619 -9.280 1.00 98.75 222 ARG A O 1
ATOM 1600 N N . ALA A 1 223 ? -1.700 -4.580 -10.631 1.00 98.38 223 ALA A N 1
ATOM 1601 C CA . ALA A 1 223 ? -1.625 -3.128 -10.758 1.00 98.38 223 ALA A CA 1
ATOM 1602 C C . ALA A 1 223 ? -2.132 -2.736 -12.152 1.00 98.38 223 ALA A C 1
ATOM 1604 O O . ALA A 1 223 ? -1.660 -3.292 -13.140 1.00 98.38 223 ALA A O 1
ATOM 1605 N N . ALA A 1 224 ? -3.118 -1.839 -12.247 1.00 96.38 224 ALA A N 1
ATOM 1606 C CA . ALA A 1 224 ? -3.634 -1.427 -13.555 1.00 96.38 224 ALA A CA 1
ATOM 1607 C C . ALA A 1 224 ? -4.142 0.015 -13.583 1.00 96.38 224 ALA A C 1
ATOM 1609 O O . ALA A 1 224 ? -4.775 0.451 -12.625 1.00 96.38 224 ALA A O 1
ATOM 1610 N N . ASN A 1 225 ? -3.938 0.729 -14.694 1.00 89.19 225 ASN A N 1
ATOM 1611 C CA . ASN A 1 225 ? -4.458 2.092 -14.889 1.00 89.19 225 ASN A CA 1
ATOM 1612 C C . ASN A 1 225 ? -4.070 3.055 -13.750 1.00 89.19 225 ASN A C 1
ATOM 1614 O O . ASN A 1 225 ? -4.894 3.835 -13.279 1.00 89.19 225 ASN A O 1
ATOM 1618 N N . ASN A 1 226 ? -2.841 2.935 -13.242 1.00 87.12 226 ASN A N 1
ATOM 1619 C CA . ASN A 1 226 ? -2.269 3.928 -12.324 1.00 87.12 226 ASN A CA 1
ATOM 1620 C C . ASN A 1 226 ? -1.539 5.012 -13.133 1.00 87.12 226 ASN A C 1
ATOM 1622 O O . ASN A 1 226 ? -0.954 4.697 -14.172 1.00 87.12 226 ASN A O 1
ATOM 1626 N N . ASP A 1 227 ? -1.588 6.260 -12.665 1.00 83.25 227 ASP A N 1
ATOM 1627 C CA . ASP A 1 227 ? -1.105 7.421 -13.417 1.00 83.25 227 ASP A CA 1
ATOM 1628 C C . ASP A 1 227 ? 0.403 7.391 -13.675 1.00 83.25 227 ASP A C 1
ATOM 1630 O O . ASP A 1 227 ? 0.811 7.864 -14.722 1.00 83.25 227 ASP A O 1
ATOM 1634 N N . ASP A 1 228 ? 1.232 6.851 -12.788 1.00 88.12 228 ASP A N 1
ATOM 1635 C CA . ASP A 1 228 ? 2.689 6.833 -12.959 1.00 88.12 228 ASP A CA 1
ATOM 1636 C C . ASP A 1 228 ? 3.168 5.392 -13.193 1.00 88.12 228 ASP A C 1
ATOM 1638 O O . ASP A 1 228 ? 3.131 4.901 -14.323 1.00 88.12 228 ASP A O 1
ATOM 1642 N N . HIS A 1 229 ? 3.592 4.691 -12.135 1.00 92.38 229 HIS A N 1
ATOM 1643 C CA . HIS A 1 229 ? 4.107 3.321 -12.218 1.00 92.38 229 HIS A CA 1
ATOM 1644 C C . HIS A 1 229 ? 3.179 2.293 -11.564 1.00 92.38 229 HIS A C 1
ATOM 1646 O O . HIS A 1 229 ? 2.439 2.579 -10.616 1.00 92.38 229 HIS A O 1
ATOM 1652 N N . GLY A 1 230 ? 3.256 1.054 -12.047 1.00 97.00 230 GLY A N 1
ATOM 1653 C CA . GLY A 1 230 ? 2.524 -0.070 -11.472 1.00 97.00 230 GLY A CA 1
ATOM 1654 C C . GLY A 1 230 ? 3.150 -0.579 -10.179 1.00 97.00 230 GLY A C 1
ATOM 1655 O O . GLY A 1 230 ? 2.513 -0.545 -9.127 1.00 97.00 230 GLY A O 1
ATOM 1656 N N . ILE A 1 231 ? 4.400 -1.038 -10.262 1.00 98.62 231 ILE A N 1
ATOM 1657 C CA . ILE A 1 231 ? 5.216 -1.471 -9.122 1.00 98.62 231 ILE A CA 1
ATOM 1658 C C . ILE A 1 231 ? 6.515 -0.677 -9.155 1.00 98.62 231 ILE A C 1
ATOM 1660 O O . ILE A 1 231 ? 7.248 -0.761 -10.137 1.00 98.62 231 ILE A O 1
ATOM 1664 N N . PHE A 1 232 ? 6.818 0.059 -8.091 1.00 98.19 232 PHE A N 1
ATOM 1665 C CA . PHE A 1 232 ? 8.026 0.869 -8.005 1.00 98.19 232 PHE A CA 1
ATOM 1666 C C . PHE A 1 232 ? 8.815 0.542 -6.737 1.00 98.19 232 PHE A C 1
ATOM 1668 O O . PHE A 1 232 ? 8.267 0.549 -5.637 1.00 98.19 232 PHE A O 1
ATOM 1675 N N . LEU A 1 233 ? 10.096 0.227 -6.911 1.00 97.06 233 LEU A N 1
ATOM 1676 C CA . LEU A 1 233 ? 11.085 0.100 -5.850 1.00 97.06 233 LEU A CA 1
ATOM 1677 C C . LEU A 1 233 ? 12.064 1.271 -5.954 1.00 97.06 233 LEU A C 1
ATOM 1679 O O . LEU A 1 233 ? 12.738 1.414 -6.977 1.00 97.06 233 LEU A O 1
ATOM 1683 N N . ASP A 1 234 ? 12.154 2.066 -4.894 1.00 91.00 234 ASP A N 1
ATOM 1684 C CA . ASP A 1 234 ? 13.118 3.155 -4.740 1.00 91.00 234 ASP A CA 1
ATOM 1685 C C . ASP A 1 234 ? 14.027 2.850 -3.543 1.00 91.00 234 ASP A C 1
ATOM 1687 O O . ASP A 1 234 ? 13.551 2.489 -2.461 1.00 91.00 234 ASP A O 1
ATOM 1691 N N . TYR A 1 235 ? 15.344 2.870 -3.772 1.00 87.00 235 TYR A N 1
ATOM 1692 C CA . TYR A 1 235 ? 16.377 2.484 -2.806 1.00 87.00 235 TYR A CA 1
ATOM 1693 C C . TYR A 1 235 ? 16.007 1.230 -1.996 1.00 87.00 235 TYR A C 1
ATOM 1695 O O . TYR A 1 235 ? 16.063 1.245 -0.770 1.00 87.00 235 TYR A O 1
ATOM 1703 N N . SER A 1 236 ? 15.574 0.147 -2.648 1.00 92.25 236 SER A N 1
ATOM 1704 C CA . SER A 1 236 ? 15.091 -1.063 -1.968 1.00 92.25 236 SER A CA 1
ATOM 1705 C C . SER A 1 236 ? 15.822 -2.316 -2.445 1.00 92.25 236 SER A C 1
ATOM 1707 O O . SER A 1 236 ? 16.103 -2.470 -3.624 1.00 92.25 236 SER A O 1
ATOM 1709 N N . SER A 1 237 ? 16.141 -3.258 -1.559 1.00 93.56 237 SER A N 1
ATOM 1710 C CA . SER A 1 237 ? 17.012 -4.394 -1.920 1.00 93.56 237 SER A CA 1
ATOM 1711 C C . SER A 1 237 ? 16.396 -5.761 -1.645 1.00 93.56 237 SER A C 1
ATOM 1713 O O . SER A 1 237 ? 15.454 -5.892 -0.865 1.00 93.56 237 SER A O 1
ATOM 1715 N N . GLY A 1 238 ? 16.891 -6.799 -2.326 1.00 95.69 238 GLY A N 1
ATOM 1716 C CA . GLY A 1 238 ? 16.536 -8.192 -2.013 1.00 95.69 238 GLY A CA 1
ATOM 1717 C C . GLY A 1 238 ? 15.061 -8.556 -2.230 1.00 95.69 238 GLY A C 1
ATOM 1718 O O . GLY A 1 238 ? 14.604 -9.596 -1.767 1.00 95.69 238 GLY A O 1
ATOM 1719 N N . THR A 1 239 ? 14.286 -7.711 -2.913 1.00 98.06 239 THR A N 1
ATOM 1720 C CA . THR A 1 239 ? 12.842 -7.920 -3.066 1.00 98.06 239 THR A CA 1
ATOM 1721 C C . THR A 1 239 ? 12.548 -8.928 -4.176 1.00 98.06 239 THR A C 1
ATOM 1723 O O . THR A 1 239 ? 13.137 -8.892 -5.262 1.00 98.06 239 THR A O 1
ATOM 1726 N N . ARG A 1 240 ? 11.599 -9.834 -3.924 1.00 98.69 240 ARG A N 1
ATOM 1727 C CA . ARG A 1 240 ? 11.101 -10.805 -4.903 1.00 98.69 240 ARG A CA 1
ATOM 1728 C C . ARG A 1 240 ? 9.789 -10.319 -5.513 1.00 98.69 240 ARG A C 1
ATOM 1730 O O . ARG A 1 240 ? 8.758 -10.319 -4.852 1.00 98.69 240 ARG A O 1
ATOM 1737 N N . ILE A 1 241 ? 9.817 -9.973 -6.796 1.00 98.75 241 ILE A N 1
ATOM 1738 C CA . ILE A 1 241 ? 8.670 -9.512 -7.586 1.00 98.75 241 ILE A CA 1
ATOM 1739 C C . ILE A 1 241 ? 8.252 -10.652 -8.517 1.00 98.75 241 ILE A C 1
ATOM 1741 O O . ILE A 1 241 ? 8.943 -10.936 -9.499 1.00 98.75 241 ILE A O 1
ATOM 1745 N N . THR A 1 242 ? 7.177 -11.375 -8.189 1.00 98.69 242 THR A N 1
ATOM 1746 C CA . THR A 1 242 ? 6.812 -12.610 -8.909 1.00 98.69 242 THR A CA 1
ATOM 1747 C C . THR A 1 242 ? 5.352 -12.727 -9.313 1.00 98.69 242 THR A C 1
ATOM 1749 O O . THR A 1 242 ? 4.470 -12.634 -8.468 1.00 98.69 242 THR A O 1
ATOM 1752 N N . GLY A 1 243 ? 5.083 -13.074 -10.573 1.00 98.06 243 GLY A N 1
ATOM 1753 C CA . GLY A 1 243 ? 3.723 -13.428 -10.996 1.00 98.06 243 GLY A CA 1
ATOM 1754 C C . GLY A 1 243 ? 2.739 -12.259 -10.962 1.00 98.06 243 GLY A C 1
ATOM 1755 O O . GLY A 1 243 ? 1.541 -12.484 -10.842 1.00 98.06 243 GLY A O 1
ATOM 1756 N N . ASN A 1 244 ? 3.221 -11.015 -11.001 1.00 98.81 244 ASN A N 1
ATOM 1757 C CA . ASN A 1 244 ? 2.354 -9.840 -10.982 1.00 98.81 244 ASN A CA 1
ATOM 1758 C C . ASN A 1 244 ? 1.854 -9.512 -12.395 1.00 98.81 244 ASN A C 1
ATOM 1760 O O . ASN A 1 244 ? 2.566 -9.718 -13.380 1.00 98.81 244 ASN A O 1
ATOM 1764 N N . THR A 1 245 ? 0.643 -8.964 -12.475 1.00 98.44 245 THR A N 1
ATOM 1765 C CA . THR A 1 245 ? 0.051 -8.410 -13.701 1.00 98.44 245 THR A CA 1
ATOM 1766 C C . THR A 1 245 ? 0.042 -6.889 -13.598 1.00 98.44 245 THR A C 1
ATOM 1768 O O . THR A 1 245 ? -0.567 -6.340 -12.681 1.00 98.44 245 THR A O 1
ATOM 1771 N N . VAL A 1 246 ? 0.737 -6.217 -14.515 1.00 97.88 246 VAL A N 1
ATOM 1772 C CA . VAL A 1 246 ? 1.038 -4.782 -14.441 1.00 97.88 246 VAL A CA 1
ATOM 1773 C C . VAL A 1 246 ? 0.698 -4.113 -15.775 1.00 97.88 246 VAL A C 1
ATOM 1775 O O . VAL A 1 246 ? 1.432 -4.285 -16.753 1.00 97.88 246 VAL A O 1
ATOM 1778 N N . THR A 1 247 ? -0.440 -3.421 -15.860 1.00 94.31 247 THR A N 1
ATOM 1779 C CA . THR A 1 247 ? -0.996 -3.008 -17.161 1.00 94.31 247 THR A CA 1
ATOM 1780 C C . THR A 1 247 ? -1.462 -1.562 -17.250 1.00 94.31 247 THR A C 1
ATOM 1782 O O . THR A 1 247 ? -2.028 -1.011 -16.307 1.00 94.31 247 THR A O 1
ATOM 1785 N N . ASP A 1 248 ? -1.309 -0.985 -18.442 1.00 87.50 248 ASP A N 1
ATOM 1786 C CA . ASP A 1 248 ? -1.920 0.291 -18.834 1.00 87.50 248 ASP A CA 1
ATOM 1787 C C . ASP A 1 248 ? -1.571 1.458 -17.890 1.00 87.50 248 ASP A C 1
ATOM 1789 O O . ASP A 1 248 ? -2.404 2.305 -17.565 1.00 87.50 248 ASP A O 1
ATOM 1793 N N . HIS A 1 249 ? -0.330 1.488 -17.399 1.00 79.50 249 HIS A N 1
ATOM 1794 C CA . HIS A 1 249 ? 0.205 2.624 -16.648 1.00 79.50 249 HIS A CA 1
ATOM 1795 C C . HIS A 1 249 ? 0.656 3.734 -17.595 1.00 79.50 249 HIS A C 1
ATOM 1797 O O . HIS A 1 249 ? 1.147 3.440 -18.684 1.00 79.50 249 HIS A O 1
ATOM 1803 N N . SER A 1 250 ? 0.528 5.008 -17.198 1.00 80.75 250 SER A N 1
ATOM 1804 C CA . SER A 1 250 ? 0.934 6.102 -18.100 1.00 80.75 250 SER A CA 1
ATOM 1805 C C . SER A 1 250 ? 2.454 6.215 -18.279 1.00 80.75 250 SER A C 1
ATOM 1807 O O . SER A 1 250 ? 2.894 6.823 -19.250 1.00 80.75 250 SER A O 1
ATOM 1809 N N . GLN A 1 251 ? 3.238 5.573 -17.403 1.00 88.12 251 GLN A N 1
ATOM 1810 C CA . GLN A 1 251 ? 4.693 5.445 -17.516 1.00 88.12 251 GLN A CA 1
ATOM 1811 C C . GLN A 1 251 ? 5.122 3.968 -17.564 1.00 88.12 251 GLN A C 1
ATOM 1813 O O . GLN A 1 251 ? 4.520 3.159 -18.262 1.00 88.12 251 GLN A O 1
ATOM 1818 N N . SER A 1 252 ? 6.185 3.584 -16.854 1.00 87.94 252 SER A N 1
ATOM 1819 C CA . SER A 1 252 ? 6.676 2.203 -16.798 1.00 87.94 252 SER A CA 1
ATOM 1820 C C . SER A 1 252 ? 5.833 1.281 -15.902 1.00 87.94 252 SER A C 1
ATOM 1822 O O . SER A 1 252 ? 5.277 1.703 -14.891 1.00 87.94 252 SER A O 1
ATOM 1824 N N . GLY A 1 253 ? 5.796 -0.011 -16.237 1.00 95.94 253 GLY A N 1
ATOM 1825 C CA . GLY A 1 253 ? 5.110 -1.038 -15.453 1.00 95.94 253 GLY A CA 1
ATOM 1826 C C . GLY A 1 253 ? 5.818 -1.343 -14.130 1.00 95.94 253 GLY A C 1
ATOM 1827 O O . GLY A 1 253 ? 5.327 -0.981 -13.059 1.00 95.94 253 GLY A O 1
ATOM 1828 N N . ILE A 1 254 ? 6.963 -2.028 -14.201 1.00 97.88 254 ILE A N 1
ATOM 1829 C CA . ILE A 1 254 ? 7.809 -2.358 -13.042 1.00 97.88 254 ILE A CA 1
ATOM 1830 C C . ILE A 1 254 ? 9.068 -1.488 -13.081 1.00 97.88 254 ILE A C 1
ATOM 1832 O O . ILE A 1 254 ? 9.797 -1.514 -14.071 1.00 97.88 254 ILE A O 1
ATOM 1836 N N . VAL A 1 255 ? 9.353 -0.751 -12.008 1.00 96.38 255 VAL A N 1
ATOM 1837 C CA . VAL A 1 255 ? 10.517 0.141 -11.906 1.00 96.38 255 VAL A CA 1
ATOM 1838 C C . VAL A 1 255 ? 11.364 -0.201 -10.685 1.00 96.38 255 VAL A C 1
ATOM 1840 O O . VAL A 1 255 ? 10.836 -0.422 -9.598 1.00 96.38 255 VAL A O 1
ATOM 1843 N N . LEU A 1 256 ? 12.681 -0.250 -10.875 1.00 95.12 256 LEU A N 1
ATOM 1844 C CA . LEU A 1 256 ? 13.686 -0.405 -9.827 1.00 95.12 256 LEU A CA 1
ATOM 1845 C C . LEU A 1 256 ? 14.688 0.743 -9.937 1.00 95.12 256 LEU A C 1
ATOM 1847 O O . LEU A 1 256 ? 15.316 0.913 -10.981 1.00 95.12 256 LEU A O 1
ATOM 1851 N N . PHE A 1 257 ? 14.871 1.503 -8.865 1.00 88.50 257 PHE A N 1
ATOM 1852 C CA . PHE A 1 257 ? 15.850 2.580 -8.792 1.00 88.50 257 PHE A CA 1
ATOM 1853 C C . PHE A 1 257 ? 16.753 2.392 -7.577 1.00 88.50 257 PHE A C 1
ATOM 1855 O O . PHE A 1 257 ? 16.260 2.236 -6.463 1.00 88.50 257 PHE A O 1
ATOM 1862 N N . ASP A 1 258 ? 18.067 2.343 -7.809 1.00 87.31 258 ASP A N 1
ATOM 1863 C CA . ASP A 1 258 ? 19.088 2.034 -6.792 1.00 87.31 258 ASP A CA 1
ATOM 1864 C C . ASP A 1 258 ? 18.689 0.832 -5.909 1.00 87.31 258 ASP A C 1
ATOM 1866 O O . ASP A 1 258 ? 18.758 0.856 -4.681 1.00 87.31 258 ASP A O 1
ATOM 1870 N N . SER A 1 259 ? 18.161 -0.209 -6.564 1.00 91.94 259 SER A N 1
ATOM 1871 C CA . SER A 1 259 ? 17.441 -1.310 -5.927 1.00 91.94 259 SER A CA 1
ATOM 1872 C C . SER A 1 259 ? 18.086 -2.669 -6.237 1.00 91.94 259 SER A C 1
ATOM 1874 O O . SER A 1 259 ? 17.607 -3.424 -7.092 1.00 91.94 259 SER A O 1
ATOM 1876 N N . PRO A 1 260 ? 19.232 -2.983 -5.607 1.00 91.44 260 PRO A N 1
ATOM 1877 C CA . PRO A 1 260 ? 20.054 -4.128 -5.976 1.00 91.44 260 PRO A CA 1
ATOM 1878 C C . PRO A 1 260 ? 19.464 -5.475 -5.538 1.00 91.44 260 PRO A C 1
ATOM 1880 O O . PRO A 1 260 ? 18.631 -5.566 -4.632 1.00 91.44 260 PRO A O 1
ATOM 1883 N N . SER A 1 261 ? 19.987 -6.553 -6.127 1.00 94.12 261 SER A N 1
ATOM 1884 C CA . SER A 1 261 ? 19.771 -7.935 -5.664 1.00 94.12 261 SER A CA 1
ATOM 1885 C C . SER A 1 261 ? 18.307 -8.393 -5.667 1.00 94.12 261 SER A C 1
ATOM 1887 O O . SER A 1 261 ? 17.933 -9.304 -4.930 1.00 94.12 261 SER A O 1
ATOM 1889 N N . CYS A 1 262 ? 17.460 -7.770 -6.486 1.00 96.06 262 CYS A N 1
ATOM 1890 C CA . CYS A 1 262 ? 16.060 -8.154 -6.616 1.00 96.06 262 CYS A CA 1
ATOM 1891 C C . CYS A 1 262 ? 15.876 -9.321 -7.600 1.00 96.06 262 CYS A C 1
ATOM 1893 O O . CYS A 1 262 ? 16.607 -9.470 -8.584 1.00 96.06 262 CYS A O 1
ATOM 1895 N N . THR A 1 263 ? 14.847 -10.133 -7.353 1.00 96.94 263 THR A N 1
ATOM 1896 C CA . THR A 1 263 ? 14.418 -11.206 -8.263 1.00 96.94 263 THR A CA 1
ATOM 1897 C C . THR A 1 263 ? 13.106 -10.819 -8.927 1.00 96.94 263 THR A C 1
ATOM 1899 O O . THR A 1 263 ? 12.106 -10.624 -8.242 1.00 96.94 263 THR A O 1
ATOM 1902 N N . ILE A 1 264 ? 13.089 -10.755 -10.257 1.00 97.56 264 ILE A N 1
ATOM 1903 C CA . ILE A 1 264 ? 11.923 -10.384 -11.061 1.00 97.56 264 ILE A CA 1
ATOM 1904 C C . ILE A 1 264 ? 11.563 -11.577 -11.939 1.00 97.56 264 ILE A C 1
ATOM 1906 O O . ILE A 1 264 ? 12.239 -11.839 -12.937 1.00 97.56 264 ILE A O 1
ATOM 1910 N N . SER A 1 265 ? 10.518 -12.323 -11.574 1.00 97.50 265 SER A N 1
ATOM 1911 C CA . SER A 1 265 ? 10.182 -13.560 -12.286 1.00 97.50 265 SER A CA 1
ATOM 1912 C C . SER A 1 265 ? 8.708 -13.779 -12.593 1.00 97.50 265 SER A C 1
ATOM 1914 O O . SER A 1 265 ? 7.867 -13.584 -11.727 1.00 97.50 265 SER A O 1
ATOM 1916 N N . GLY A 1 266 ? 8.372 -14.266 -13.788 1.00 96.50 266 GLY A N 1
ATOM 1917 C CA . GLY A 1 266 ? 6.990 -14.666 -14.094 1.00 96.50 266 GLY A CA 1
ATOM 1918 C C . GLY A 1 266 ? 5.990 -13.508 -14.178 1.00 96.50 266 GLY A C 1
ATOM 1919 O O . GLY A 1 266 ? 4.792 -13.750 -14.093 1.00 96.50 266 GLY A O 1
ATOM 1920 N N . ASN A 1 267 ? 6.444 -12.256 -14.271 1.00 98.19 267 ASN A N 1
ATOM 1921 C CA . ASN A 1 267 ? 5.552 -11.097 -14.314 1.00 98.19 267 ASN A CA 1
ATOM 1922 C C . ASN A 1 267 ? 5.062 -10.835 -15.739 1.00 98.19 267 ASN A C 1
ATOM 1924 O O . ASN A 1 267 ? 5.792 -11.060 -16.702 1.00 98.19 267 ASN A O 1
ATOM 1928 N N . THR A 1 268 ? 3.851 -10.300 -15.857 1.00 97.25 268 THR A N 1
ATOM 1929 C CA . THR A 1 268 ? 3.275 -9.829 -17.119 1.00 97.25 268 THR A CA 1
ATOM 1930 C C . THR A 1 268 ? 3.134 -8.313 -17.058 1.00 97.25 268 THR A C 1
ATOM 1932 O O . THR A 1 268 ? 2.359 -7.819 -16.240 1.00 97.25 268 THR A O 1
ATOM 1935 N N . ALA A 1 269 ? 3.858 -7.577 -17.910 1.00 96.06 269 ALA A N 1
ATOM 1936 C CA . ALA A 1 269 ? 3.728 -6.122 -18.018 1.00 96.06 269 ALA A CA 1
ATOM 1937 C C . ALA A 1 269 ? 3.365 -5.692 -19.446 1.00 96.06 269 ALA A C 1
ATOM 1939 O O . ALA A 1 269 ? 4.153 -5.886 -20.380 1.00 96.06 269 ALA A O 1
ATOM 1940 N N . THR A 1 270 ? 2.162 -5.136 -19.613 1.00 93.69 270 THR A N 1
ATOM 1941 C CA . THR A 1 270 ? 1.572 -4.874 -20.937 1.00 93.69 270 THR A CA 1
ATOM 1942 C C . THR A 1 270 ? 0.930 -3.496 -21.038 1.00 93.69 270 THR A C 1
ATOM 1944 O O . THR A 1 270 ? 0.293 -3.060 -20.088 1.00 93.69 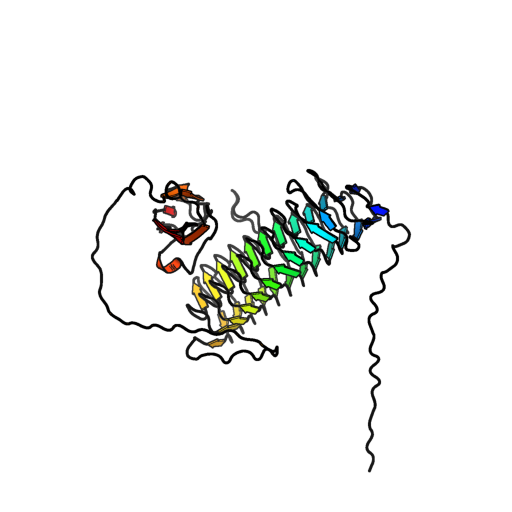270 THR A O 1
ATOM 1947 N N . GLY A 1 271 ? 1.061 -2.828 -22.187 1.00 82.88 271 GLY A N 1
ATOM 1948 C CA . GLY A 1 271 ? 0.338 -1.576 -22.456 1.00 82.88 271 GLY A CA 1
ATOM 1949 C C . GLY A 1 271 ? 0.837 -0.363 -21.668 1.00 82.88 271 GLY A C 1
ATOM 1950 O O . GLY A 1 271 ? 0.145 0.646 -21.602 1.00 82.88 271 GLY A O 1
ATOM 1951 N N . ASN A 1 272 ? 2.012 -0.447 -21.040 1.00 87.12 272 ASN A N 1
ATOM 1952 C CA . ASN A 1 272 ? 2.555 0.646 -20.234 1.00 87.12 272 ASN A CA 1
ATOM 1953 C C . ASN A 1 272 ? 3.186 1.721 -21.132 1.00 87.12 272 ASN A C 1
ATOM 1955 O O . ASN A 1 272 ? 3.795 1.394 -22.152 1.00 87.12 272 ASN A O 1
ATOM 1959 N N . GLY A 1 273 ? 3.054 2.992 -20.750 1.00 81.88 273 GLY A N 1
ATOM 1960 C CA . GLY A 1 273 ? 3.499 4.144 -21.536 1.00 81.88 273 GLY A CA 1
ATOM 1961 C C . GLY A 1 273 ? 4.976 4.105 -21.922 1.00 81.88 273 GLY A C 1
ATOM 1962 O O . GLY A 1 273 ? 5.303 4.409 -23.065 1.00 81.88 273 GLY A O 1
ATOM 1963 N N . ASP A 1 274 ? 5.841 3.627 -21.023 1.00 85.81 274 ASP A N 1
ATOM 1964 C CA . ASP A 1 274 ? 7.284 3.551 -21.271 1.00 85.81 274 ASP A CA 1
ATOM 1965 C C . ASP A 1 274 ? 7.747 2.089 -21.411 1.00 85.81 274 ASP A C 1
ATOM 1967 O O . ASP A 1 274 ? 7.590 1.468 -22.462 1.00 85.81 274 ASP A O 1
ATOM 1971 N N . TYR A 1 275 ? 8.317 1.509 -20.348 1.00 86.31 275 TYR A N 1
ATOM 1972 C CA . TYR A 1 275 ? 8.877 0.164 -20.343 1.00 86.31 275 TYR A CA 1
ATOM 1973 C C . TYR A 1 275 ? 8.011 -0.808 -19.544 1.00 86.31 275 TYR A C 1
ATOM 1975 O O . TYR A 1 275 ? 7.425 -0.451 -18.523 1.00 86.31 275 TYR A O 1
ATOM 1983 N N . GLY A 1 276 ? 8.004 -2.082 -19.941 1.00 90.75 276 GLY A N 1
ATOM 1984 C CA . GLY A 1 276 ? 7.468 -3.149 -19.086 1.00 90.75 276 GLY A CA 1
ATOM 1985 C C . GLY A 1 276 ? 8.279 -3.310 -17.792 1.00 90.75 276 GLY A C 1
ATOM 1986 O O . GLY A 1 276 ? 7.707 -3.464 -16.713 1.00 90.75 276 GLY A O 1
ATOM 1987 N N . LEU A 1 277 ? 9.610 -3.211 -17.905 1.00 93.94 277 LEU A N 1
ATOM 1988 C CA . LEU A 1 277 ? 10.559 -3.211 -16.789 1.00 93.94 277 LEU A CA 1
ATOM 1989 C C . LEU A 1 277 ? 11.658 -2.157 -16.979 1.00 93.94 277 LEU A C 1
ATOM 1991 O O . LEU A 1 277 ? 12.420 -2.228 -17.942 1.00 93.94 277 LEU A O 1
ATOM 1995 N N . TRP A 1 278 ? 11.826 -1.245 -16.028 1.00 92.69 278 TRP A N 1
ATOM 1996 C CA . TRP A 1 278 ? 12.937 -0.295 -16.017 1.00 92.69 278 TRP A CA 1
ATOM 1997 C C . TRP A 1 278 ? 13.760 -0.423 -14.735 1.00 92.69 278 TRP A C 1
ATOM 1999 O O . TRP A 1 278 ? 13.277 -0.138 -13.648 1.00 92.69 278 TRP A O 1
ATOM 2009 N N . ALA A 1 279 ? 15.019 -0.838 -14.859 1.00 89.88 279 ALA A N 1
ATOM 2010 C CA . ALA A 1 279 ? 15.970 -0.877 -13.756 1.00 89.88 279 ALA A CA 1
ATOM 2011 C C . ALA A 1 279 ? 17.070 0.173 -13.949 1.00 89.88 279 ALA A C 1
ATOM 2013 O O . ALA A 1 279 ? 17.720 0.217 -14.997 1.00 89.88 279 ALA A O 1
ATOM 2014 N N . ILE A 1 280 ? 17.287 1.000 -12.928 1.00 87.19 280 ILE A N 1
ATOM 2015 C CA . ILE A 1 280 ? 18.257 2.093 -12.897 1.00 87.19 280 ILE A CA 1
ATOM 2016 C C . ILE A 1 280 ? 19.172 1.896 -11.698 1.00 87.19 280 ILE A C 1
ATOM 2018 O O . ILE A 1 280 ? 18.694 1.770 -10.574 1.00 87.19 280 ILE A O 1
ATOM 2022 N N . GLN A 1 281 ? 20.487 1.878 -11.928 1.00 84.69 281 GLN A N 1
ATOM 2023 C CA . GLN A 1 281 ? 21.496 1.742 -10.866 1.00 84.69 281 GLN A CA 1
ATOM 2024 C C . GLN A 1 281 ? 21.230 0.548 -9.932 1.00 84.69 281 GLN A C 1
ATOM 2026 O O . GLN A 1 281 ? 21.554 0.583 -8.756 1.00 84.69 281 GLN A O 1
ATOM 2031 N N . SER A 1 282 ? 20.642 -0.520 -10.467 1.00 87.81 282 SER A N 1
ATOM 2032 C CA . SER A 1 282 ? 20.153 -1.658 -9.687 1.00 87.81 282 SER A CA 1
ATOM 2033 C C . SER A 1 282 ? 20.940 -2.909 -10.079 1.00 87.81 282 SER A C 1
ATOM 2035 O O . SER A 1 282 ? 20.508 -3.632 -10.973 1.00 87.81 282 SER A O 1
ATOM 2037 N N . PRO A 1 283 ? 22.133 -3.144 -9.503 1.00 86.75 283 PRO A N 1
ATOM 2038 C CA . PRO A 1 283 ? 22.968 -4.284 -9.867 1.00 86.75 283 PRO A CA 1
ATOM 2039 C C . PRO A 1 283 ? 22.452 -5.609 -9.298 1.00 86.75 283 PRO A C 1
ATOM 2041 O O . PRO A 1 283 ? 21.654 -5.648 -8.361 1.00 86.75 283 PRO A O 1
ATOM 2044 N N . SER A 1 284 ? 22.984 -6.714 -9.829 1.00 90.31 284 SER A N 1
ATOM 2045 C CA . SER A 1 284 ? 22.759 -8.073 -9.315 1.00 90.31 284 SER A CA 1
ATOM 2046 C C . SER A 1 284 ? 21.306 -8.546 -9.416 1.00 90.31 284 SER A C 1
ATOM 2048 O O . SER A 1 284 ? 20.828 -9.285 -8.558 1.00 90.31 284 SER A O 1
ATOM 2050 N N . LEU A 1 285 ? 20.593 -8.137 -10.468 1.00 92.62 285 LEU A N 1
ATOM 2051 C CA . LEU A 1 285 ? 19.215 -8.566 -10.700 1.00 92.62 285 LEU A CA 1
ATOM 2052 C C . LEU A 1 285 ? 19.150 -9.974 -11.300 1.00 92.62 285 LEU A C 1
ATOM 2054 O O . LEU A 1 285 ? 19.895 -10.314 -12.226 1.00 92.62 285 LEU A O 1
ATOM 2058 N N . ALA A 1 286 ? 18.187 -10.757 -10.815 1.00 93.06 286 ALA A N 1
ATOM 2059 C CA . ALA A 1 286 ? 17.798 -12.038 -11.393 1.00 93.06 286 ALA A CA 1
ATOM 2060 C C . ALA A 1 286 ? 16.444 -11.891 -12.101 1.00 93.06 286 ALA A C 1
ATOM 2062 O O . ALA A 1 286 ? 15.393 -11.879 -11.459 1.00 93.06 286 ALA A O 1
ATOM 2063 N N . ILE A 1 287 ? 16.462 -11.767 -13.429 1.00 93.88 287 ILE A N 1
ATOM 2064 C CA . ILE A 1 287 ? 15.272 -11.524 -14.251 1.00 93.88 287 ILE A CA 1
ATOM 2065 C C . ILE A 1 287 ? 14.961 -12.788 -15.050 1.00 93.88 287 ILE A C 1
ATOM 2067 O O . ILE A 1 287 ? 15.762 -13.212 -15.882 1.00 93.88 287 ILE A O 1
ATOM 2071 N N . SER A 1 288 ? 13.795 -13.403 -14.837 1.00 93.38 288 SER A N 1
ATOM 2072 C CA . SER A 1 288 ? 13.449 -14.614 -15.588 1.00 93.38 288 SER A CA 1
ATOM 2073 C C . SER A 1 288 ? 11.970 -14.819 -15.893 1.00 93.38 288 SER A C 1
ATOM 2075 O O . SER A 1 288 ? 11.103 -14.452 -15.116 1.00 93.38 288 SER A O 1
ATOM 2077 N N . SER A 1 289 ? 11.649 -15.463 -17.014 1.00 94.38 289 SER A N 1
ATOM 2078 C CA . SER A 1 289 ? 10.269 -15.868 -17.346 1.00 94.38 289 SER A CA 1
ATOM 2079 C C . SER A 1 289 ? 9.233 -14.730 -17.346 1.00 94.38 289 SER A C 1
ATOM 2081 O O . SER A 1 289 ? 8.065 -14.967 -17.054 1.00 94.38 289 SER A O 1
ATOM 2083 N N . ASN A 1 290 ? 9.633 -13.484 -17.620 1.00 94.44 290 ASN A N 1
ATOM 2084 C CA . ASN A 1 290 ? 8.698 -12.357 -17.678 1.00 94.44 290 ASN A CA 1
ATOM 2085 C C . ASN A 1 290 ? 8.151 -12.163 -19.098 1.00 94.44 290 ASN A C 1
ATOM 2087 O O . ASN A 1 290 ? 8.847 -12.425 -20.079 1.00 94.44 290 ASN A O 1
ATOM 2091 N N . GLN A 1 291 ? 6.921 -11.668 -19.197 1.00 93.12 291 GLN A N 1
ATOM 2092 C CA . GLN A 1 291 ? 6.240 -11.349 -20.447 1.00 93.12 291 GLN A CA 1
ATOM 2093 C C . GLN A 1 291 ? 6.031 -9.837 -20.537 1.00 93.12 291 GLN A C 1
ATOM 2095 O O . GLN A 1 291 ? 5.223 -9.269 -19.802 1.00 93.12 291 GLN A O 1
ATOM 2100 N N . PHE A 1 292 ? 6.765 -9.180 -21.435 1.00 91.94 292 PHE A N 1
ATOM 2101 C CA . PHE A 1 292 ? 6.667 -7.737 -21.653 1.00 91.94 292 PHE A CA 1
ATOM 2102 C C . PHE A 1 292 ? 6.227 -7.464 -23.090 1.00 91.94 292 PHE A C 1
ATOM 2104 O O . PHE A 1 292 ? 6.937 -7.821 -24.034 1.00 91.94 292 PHE A O 1
ATOM 2111 N N . SER A 1 293 ? 5.058 -6.846 -23.265 1.00 88.06 293 SER A N 1
ATOM 2112 C CA . SER A 1 293 ? 4.477 -6.634 -24.596 1.00 88.06 293 SER A CA 1
ATOM 2113 C C . SER A 1 293 ? 3.721 -5.314 -24.706 1.00 88.06 293 SER A C 1
ATOM 2115 O O . SER A 1 293 ? 3.179 -4.830 -23.722 1.00 88.06 293 SER A O 1
ATOM 2117 N N . GLY A 1 294 ? 3.703 -4.698 -25.890 1.00 82.56 294 GLY A N 1
ATOM 2118 C CA . GLY A 1 294 ? 2.881 -3.505 -26.141 1.00 82.56 294 GLY A CA 1
ATOM 2119 C C . GLY A 1 294 ? 3.185 -2.286 -25.256 1.00 82.56 294 GLY A C 1
ATOM 2120 O O . GLY A 1 294 ? 2.297 -1.466 -25.065 1.00 82.56 294 GLY A O 1
ATOM 2121 N N . ASN A 1 295 ? 4.395 -2.181 -24.696 1.00 83.81 295 ASN A N 1
ATOM 2122 C CA . ASN A 1 295 ? 4.832 -1.010 -23.926 1.00 83.81 295 ASN A CA 1
ATOM 2123 C C . ASN A 1 295 ? 5.498 0.016 -24.868 1.00 83.81 295 ASN A C 1
ATOM 2125 O O . ASN A 1 295 ? 6.128 -0.401 -25.846 1.00 83.81 295 ASN A O 1
ATOM 2129 N N . GLY A 1 296 ? 5.336 1.316 -24.611 1.00 78.62 296 GLY A N 1
ATOM 2130 C CA . GLY A 1 296 ? 5.635 2.382 -25.578 1.00 78.62 296 GLY A CA 1
ATOM 2131 C C . GLY A 1 296 ? 7.112 2.535 -25.951 1.00 78.62 296 GLY A C 1
ATOM 2132 O O . GLY A 1 296 ? 7.455 2.424 -27.128 1.00 78.62 296 GLY A O 1
ATOM 2133 N N . ASP A 1 297 ? 7.990 2.733 -24.968 1.00 72.06 297 ASP A N 1
ATOM 2134 C CA . ASP A 1 297 ? 9.437 2.907 -25.181 1.00 72.06 297 ASP A CA 1
ATOM 2135 C C . ASP A 1 297 ? 10.188 1.573 -25.346 1.00 72.06 297 ASP A C 1
ATOM 2137 O O . ASP A 1 297 ? 11.327 1.532 -25.823 1.00 72.06 297 ASP A O 1
ATOM 2141 N N . GLY A 1 298 ? 9.567 0.458 -24.958 1.00 71.69 298 GLY A N 1
ATOM 2142 C CA . GLY A 1 298 ? 10.084 -0.880 -25.216 1.00 71.69 298 GLY A CA 1
ATOM 2143 C C . GLY A 1 298 ? 9.806 -1.875 -24.100 1.00 71.69 298 GLY A C 1
ATOM 2144 O O . GLY A 1 298 ? 9.127 -1.612 -23.115 1.00 71.69 298 GLY A O 1
ATOM 2145 N N . THR A 1 299 ? 10.337 -3.086 -24.232 1.00 77.62 299 THR A N 1
ATOM 2146 C CA . THR A 1 299 ? 10.021 -4.151 -23.271 1.00 77.62 299 THR A CA 1
ATOM 2147 C C . THR A 1 299 ? 10.740 -3.982 -21.940 1.00 77.62 299 THR A C 1
ATOM 2149 O O . THR A 1 299 ? 10.147 -4.242 -20.896 1.00 77.62 299 THR A O 1
ATOM 2152 N N . HIS A 1 300 ? 12.003 -3.547 -21.968 1.00 77.12 300 HIS A N 1
ATOM 2153 C CA . HIS A 1 300 ? 12.777 -3.287 -20.762 1.00 77.12 300 HIS A CA 1
ATOM 2154 C C . HIS A 1 300 ? 13.945 -2.322 -21.006 1.00 77.12 300 HIS A C 1
ATOM 2156 O O . HIS A 1 300 ? 14.459 -2.239 -22.120 1.00 77.12 300 HIS A O 1
ATOM 2162 N N . LYS A 1 301 ? 14.409 -1.660 -19.942 1.00 83.25 301 LYS A N 1
ATOM 2163 C CA . LYS A 1 301 ? 15.642 -0.862 -19.906 1.00 83.25 301 LYS A CA 1
ATOM 2164 C C . LYS A 1 301 ? 16.409 -1.179 -18.630 1.00 83.25 301 LYS A C 1
ATOM 2166 O O . LYS A 1 301 ? 15.859 -1.066 -17.542 1.00 83.25 301 LYS A O 1
ATOM 2171 N N . LEU A 1 302 ? 17.668 -1.587 -18.758 1.00 82.12 302 LEU A N 1
ATOM 2172 C CA . LEU A 1 302 ? 18.497 -2.012 -17.629 1.00 82.12 302 LEU A CA 1
ATOM 2173 C C . LEU A 1 302 ? 19.778 -1.179 -17.606 1.00 82.12 302 LEU A C 1
ATOM 2175 O O . LEU A 1 302 ? 20.520 -1.156 -18.588 1.00 82.12 302 LEU A O 1
ATOM 2179 N N . SER A 1 303 ? 20.046 -0.498 -16.495 1.00 74.56 303 SER A N 1
ATOM 2180 C CA . SER A 1 303 ? 21.321 0.171 -16.252 1.00 74.56 303 SER A CA 1
ATOM 2181 C C . SER A 1 303 ? 21.868 -0.186 -14.868 1.00 74.56 303 SER A C 1
ATOM 2183 O O . SER A 1 303 ? 21.162 -0.133 -13.864 1.00 74.56 303 SER A O 1
ATOM 2185 N N . GLY A 1 304 ? 23.153 -0.552 -14.824 1.00 58.78 304 GLY A N 1
ATOM 2186 C CA . GLY A 1 304 ? 23.859 -0.931 -13.597 1.00 58.78 304 GLY A CA 1
ATOM 2187 C C . GLY A 1 304 ? 24.225 -2.415 -13.526 1.00 58.78 304 GLY A C 1
ATOM 2188 O O . GLY A 1 304 ? 23.503 -3.195 -12.931 1.00 58.78 304 GLY A O 1
ATOM 2189 N N . GLY A 1 305 ? 25.395 -2.776 -14.068 1.00 55.81 305 GLY A N 1
ATOM 2190 C CA . GLY A 1 305 ? 26.126 -4.011 -13.742 1.00 55.81 305 GLY A CA 1
ATOM 2191 C C . GLY A 1 305 ? 25.407 -5.359 -13.935 1.00 55.81 305 GLY A C 1
ATOM 2192 O O . GLY A 1 305 ? 24.320 -5.449 -14.497 1.00 55.81 305 GLY A O 1
ATOM 2193 N N . SER A 1 306 ? 26.079 -6.430 -13.497 1.00 57.53 306 SER A N 1
ATOM 2194 C CA . SER A 1 306 ? 25.740 -7.850 -13.691 1.00 57.53 306 SER A CA 1
ATOM 2195 C C . SER A 1 306 ? 24.248 -8.162 -13.534 1.00 57.53 306 SER A C 1
ATOM 2197 O O . SER A 1 306 ? 23.743 -8.261 -12.418 1.00 57.53 306 SER A O 1
ATOM 2199 N N . THR A 1 307 ? 23.555 -8.354 -14.656 1.00 66.56 307 THR A N 1
ATOM 2200 C CA . THR A 1 307 ? 22.139 -8.730 -14.699 1.00 66.56 307 THR A CA 1
ATOM 2201 C C . THR A 1 307 ? 21.997 -10.038 -15.464 1.00 66.56 307 THR A C 1
ATOM 2203 O O . THR A 1 307 ? 22.510 -10.163 -16.575 1.00 66.56 307 THR A O 1
ATOM 2206 N N . GLN A 1 308 ? 21.312 -11.016 -14.872 1.00 62.91 308 GLN A N 1
ATOM 2207 C CA . GLN A 1 308 ? 20.985 -12.278 -15.535 1.00 62.91 308 GLN A CA 1
ATOM 2208 C C . GLN A 1 308 ? 19.558 -12.188 -16.075 1.00 62.91 308 GLN A C 1
ATOM 2210 O O . GLN A 1 308 ? 18.621 -12.040 -15.292 1.00 62.91 308 GLN A O 1
ATOM 2215 N N . VAL A 1 309 ? 19.393 -12.267 -17.399 1.00 76.06 309 VAL A N 1
ATOM 2216 C CA . VAL A 1 309 ? 18.080 -12.317 -18.061 1.00 76.06 309 VAL A CA 1
ATOM 2217 C C . VAL A 1 309 ? 17.923 -13.675 -18.736 1.00 76.06 309 VAL A C 1
ATOM 2219 O O . VAL A 1 309 ? 18.701 -14.010 -19.626 1.00 76.06 309 VAL A O 1
ATOM 2222 N N . SER A 1 310 ? 16.923 -14.466 -18.340 1.00 75.31 310 SER A N 1
ATOM 2223 C CA . SER A 1 310 ? 16.665 -15.784 -18.940 1.00 75.31 310 SER A CA 1
ATOM 2224 C C . SER A 1 310 ? 15.174 -16.054 -19.160 1.00 75.31 310 SER A C 1
ATOM 2226 O O . SER A 1 310 ? 14.325 -15.660 -18.367 1.00 75.31 310 SER A O 1
ATOM 2228 N N . GLY A 1 311 ? 14.810 -16.696 -20.274 1.00 63.34 311 GLY A N 1
ATOM 2229 C CA . GLY A 1 311 ? 13.431 -17.142 -20.537 1.00 63.34 311 GLY A CA 1
ATOM 2230 C C . GLY A 1 311 ? 12.351 -16.048 -20.567 1.00 63.34 311 GLY A C 1
ATOM 2231 O O . GLY A 1 311 ? 11.173 -16.376 -20.513 1.00 63.34 311 GLY A O 1
ATOM 2232 N N . SER A 1 312 ? 12.719 -14.763 -20.619 1.00 74.50 312 SER A N 1
ATOM 2233 C CA . SER A 1 312 ? 11.755 -13.658 -20.695 1.00 74.50 312 SER A CA 1
ATOM 2234 C C . SER A 1 312 ? 11.423 -13.361 -22.156 1.00 74.50 312 SER A C 1
ATOM 2236 O O . SER A 1 312 ? 12.327 -13.230 -22.980 1.00 74.50 312 SER A O 1
ATOM 2238 N N . SER A 1 313 ? 10.137 -13.259 -22.483 1.00 67.69 313 SER A N 1
ATOM 2239 C CA . SER A 1 313 ? 9.670 -12.938 -23.830 1.00 67.69 313 SER A CA 1
ATOM 2240 C C . SER A 1 313 ? 9.398 -11.443 -23.960 1.00 67.69 313 SER A C 1
ATOM 2242 O O . SER A 1 313 ? 8.666 -10.859 -23.156 1.00 67.69 313 SER A O 1
ATOM 2244 N N . ALA A 1 314 ? 9.952 -10.846 -25.009 1.00 60.50 314 ALA A N 1
ATOM 2245 C CA . ALA A 1 314 ? 9.753 -9.458 -25.384 1.00 60.50 314 ALA A CA 1
ATOM 2246 C C . ALA A 1 314 ? 9.069 -9.416 -26.756 1.00 60.50 314 ALA A C 1
ATOM 2248 O O . ALA A 1 314 ? 9.665 -9.839 -27.745 1.00 60.50 314 ALA A O 1
ATOM 2249 N N . GLN A 1 315 ? 7.830 -8.923 -26.826 1.00 50.31 315 GLN A N 1
ATOM 2250 C CA . GLN A 1 315 ? 7.211 -8.564 -28.104 1.00 50.31 315 GLN A CA 1
ATOM 2251 C C . GLN A 1 315 ? 7.138 -7.042 -28.204 1.00 50.31 315 GLN A C 1
ATOM 2253 O O . GLN A 1 315 ? 6.412 -6.388 -27.453 1.00 50.31 315 GLN A O 1
ATOM 2258 N N . THR A 1 316 ? 7.927 -6.472 -29.114 1.00 44.09 316 THR A N 1
ATOM 2259 C CA . THR A 1 316 ? 7.810 -5.062 -29.489 1.00 44.09 316 THR A CA 1
ATOM 2260 C C . THR A 1 316 ? 6.544 -4.877 -30.322 1.00 44.09 316 THR A C 1
ATOM 2262 O O . THR A 1 316 ? 6.117 -5.785 -31.035 1.00 44.09 316 THR A O 1
ATOM 2265 N N . SER A 1 317 ? 5.904 -3.717 -30.197 1.00 40.91 317 SER A N 1
ATOM 2266 C CA . SER A 1 317 ? 4.658 -3.352 -30.876 1.00 40.91 317 SER A CA 1
ATOM 2267 C C . SER A 1 317 ? 4.861 -3.202 -32.393 1.00 40.91 317 SER A C 1
ATOM 2269 O O . SER A 1 317 ? 4.884 -2.110 -32.947 1.00 40.91 317 SER A O 1
ATOM 2271 N N . GLY A 1 318 ? 5.001 -4.333 -33.081 1.00 37.28 318 GLY A N 1
ATOM 2272 C CA . GLY A 1 318 ? 4.934 -4.480 -34.531 1.00 37.28 318 GLY A CA 1
ATOM 2273 C C . GLY A 1 318 ? 3.755 -5.372 -34.901 1.00 37.28 318 GLY A C 1
ATOM 2274 O O . GLY A 1 318 ? 3.943 -6.491 -35.362 1.00 37.28 318 GLY A O 1
ATOM 2275 N N . GLY A 1 319 ? 2.540 -4.899 -34.638 1.00 31.98 319 GLY A N 1
ATOM 2276 C CA . GLY A 1 319 ? 1.307 -5.621 -34.936 1.00 31.98 319 GLY A CA 1
ATOM 2277 C C . GLY A 1 319 ? 0.271 -5.384 -33.851 1.00 31.98 319 GLY A C 1
ATOM 2278 O O . GLY A 1 319 ? 0.538 -5.617 -32.676 1.00 31.98 319 GLY A O 1
ATOM 2279 N N . ALA A 1 320 ? -0.903 -4.893 -34.245 1.00 32.25 320 ALA A N 1
ATOM 2280 C CA . ALA A 1 320 ? -2.058 -4.819 -33.365 1.00 32.25 320 ALA A CA 1
ATOM 2281 C C . ALA A 1 320 ? -2.286 -6.198 -32.725 1.00 32.25 320 ALA A C 1
ATOM 2283 O O . ALA A 1 320 ? -2.568 -7.171 -33.427 1.00 32.25 320 ALA A O 1
ATOM 2284 N N . ALA A 1 321 ? -2.127 -6.292 -31.405 1.00 36.44 321 ALA A N 1
ATOM 2285 C CA . ALA A 1 321 ? -2.531 -7.481 -30.675 1.00 36.44 321 ALA A CA 1
ATOM 2286 C C . ALA A 1 321 ? -4.062 -7.623 -30.789 1.00 36.44 321 ALA A C 1
ATOM 2288 O O . ALA A 1 321 ? -4.772 -6.613 -30.728 1.00 36.44 321 ALA A O 1
ATOM 2289 N N . PRO A 1 322 ? -4.592 -8.844 -30.980 1.00 29.77 322 PRO A N 1
ATOM 2290 C CA . PRO A 1 322 ? -6.029 -9.058 -31.034 1.00 29.77 322 PRO A CA 1
ATOM 2291 C C . PRO A 1 322 ? -6.643 -8.674 -29.685 1.00 29.77 322 PRO A C 1
ATOM 2293 O O . PRO A 1 322 ? -6.085 -8.978 -28.629 1.00 29.77 322 PRO A O 1
ATOM 2296 N N . ALA A 1 323 ? -7.789 -7.995 -29.728 1.00 29.89 323 ALA A N 1
ATOM 2297 C CA . ALA A 1 323 ? -8.534 -7.623 -28.535 1.00 29.89 323 ALA A CA 1
ATOM 2298 C C . ALA A 1 323 ? -8.763 -8.858 -27.638 1.00 29.89 323 ALA A C 1
ATOM 2300 O O . ALA A 1 323 ? -9.169 -9.907 -28.152 1.00 29.89 323 ALA A O 1
ATOM 2301 N N . PRO A 1 324 ? -8.544 -8.768 -26.313 1.00 35.12 324 PRO A N 1
ATOM 2302 C CA . PRO A 1 324 ? -8.949 -9.833 -25.414 1.00 35.12 324 PRO A CA 1
ATOM 2303 C C . PRO A 1 324 ? -10.472 -9.970 -25.495 1.00 35.12 324 PRO A C 1
ATOM 2305 O O . PRO A 1 324 ? -11.211 -9.018 -25.247 1.00 35.12 324 PRO A O 1
ATOM 2308 N N . THR A 1 325 ? -10.956 -11.158 -25.858 1.00 25.12 325 THR A N 1
ATOM 2309 C CA . THR A 1 325 ? -12.370 -11.525 -25.753 1.00 25.12 325 THR A CA 1
ATOM 2310 C C . THR A 1 325 ? -12.804 -11.444 -24.295 1.00 25.12 325 THR A C 1
ATOM 2312 O O . THR A 1 325 ? -12.643 -12.392 -23.530 1.00 25.12 325 THR A O 1
ATOM 2315 N N . VAL A 1 326 ? -13.379 -10.306 -23.919 1.00 30.05 326 VAL A N 1
ATOM 2316 C CA . VAL A 1 326 ? -14.226 -10.164 -22.739 1.00 30.05 326 VAL A CA 1
ATOM 2317 C C . VAL A 1 326 ? -15.661 -10.105 -23.244 1.00 30.05 326 VAL A C 1
ATOM 2319 O O . VAL A 1 326 ? -16.082 -9.159 -23.904 1.00 30.05 326 VAL A O 1
ATOM 2322 N N . SER A 1 327 ? -16.406 -11.171 -22.969 1.00 28.17 327 SER A N 1
ATOM 2323 C CA . SER A 1 327 ? -17.851 -11.224 -23.148 1.00 28.17 327 SER A CA 1
ATOM 2324 C C . SER A 1 327 ? -18.521 -10.266 -22.163 1.00 28.17 327 SER A C 1
ATOM 2326 O O . SER A 1 327 ? -18.665 -10.632 -21.001 1.00 28.17 327 SER A O 1
ATOM 2328 N N . THR A 1 328 ? -19.000 -9.115 -22.638 1.00 26.64 328 THR A N 1
ATOM 2329 C CA . THR A 1 328 ? -20.195 -8.423 -22.114 1.00 26.64 328 THR A CA 1
ATOM 2330 C C . THR A 1 328 ? -20.797 -7.528 -23.207 1.00 26.64 328 THR A C 1
ATOM 2332 O O . THR A 1 328 ? -20.090 -6.727 -23.812 1.00 26.64 328 THR A O 1
ATOM 2335 N N . GLN A 1 329 ? -22.097 -7.681 -23.470 1.00 22.27 329 GLN A N 1
ATOM 2336 C CA . GLN A 1 329 ? -22.892 -6.899 -24.428 1.00 22.27 329 GLN A CA 1
ATOM 2337 C C . GLN A 1 329 ? -22.847 -5.368 -24.184 1.00 22.27 329 GLN A C 1
ATOM 2339 O O . GLN A 1 329 ? -23.033 -4.929 -23.056 1.00 22.27 329 GLN A O 1
ATOM 2344 N N . ALA A 1 330 ? -22.624 -4.624 -25.282 1.00 22.73 330 ALA A N 1
ATOM 2345 C CA . ALA A 1 330 ? -23.220 -3.366 -25.810 1.00 22.73 330 ALA A CA 1
ATOM 2346 C C . ALA A 1 330 ? -24.198 -2.496 -24.951 1.00 22.73 330 ALA A C 1
ATOM 2348 O O . ALA A 1 330 ? -24.900 -3.055 -24.112 1.00 22.73 330 ALA A O 1
ATOM 2349 N N . PRO A 1 331 ? -24.388 -1.172 -25.241 1.00 29.34 331 PRO A N 1
ATOM 2350 C CA . PRO A 1 331 ? -24.267 -0.565 -26.576 1.00 29.34 331 PRO A CA 1
ATOM 2351 C C . PRO A 1 331 ? -23.487 0.756 -26.723 1.00 29.34 331 PRO A C 1
ATOM 2353 O O . PRO A 1 331 ? -23.089 1.425 -25.776 1.00 29.34 331 PRO A O 1
ATOM 2356 N N . ALA A 1 332 ? -23.270 1.050 -28.004 1.00 21.72 332 ALA A N 1
ATOM 2357 C CA . ALA A 1 332 ? -22.415 2.052 -28.613 1.00 21.72 332 ALA A CA 1
ATOM 2358 C C . ALA A 1 332 ? -22.943 3.494 -28.567 1.00 21.72 332 ALA A C 1
ATOM 2360 O O . ALA A 1 332 ? -24.149 3.728 -28.562 1.00 21.72 332 ALA A O 1
ATOM 2361 N N . VAL A 1 333 ? -22.011 4.437 -28.726 1.00 26.53 333 VAL A N 1
ATOM 2362 C CA . VAL A 1 333 ? -22.205 5.645 -29.540 1.00 26.53 333 VAL A CA 1
ATOM 2363 C C . VAL A 1 333 ? -20.877 5.988 -30.215 1.00 26.53 333 VAL A C 1
ATOM 2365 O O . VAL A 1 333 ? -19.827 5.990 -29.575 1.00 26.53 333 VAL A O 1
ATOM 2368 N N . SER A 1 334 ? -20.943 6.179 -31.530 1.00 23.36 334 SER A N 1
ATOM 2369 C CA . SER A 1 334 ? -19.856 6.570 -32.418 1.00 23.36 334 SER A CA 1
ATOM 2370 C C . SER A 1 334 ? -19.557 8.065 -32.296 1.00 23.36 334 SER A C 1
ATOM 2372 O O . SER A 1 334 ? -20.446 8.849 -31.985 1.00 23.36 334 SER A O 1
ATOM 2374 N N . ASP A 1 335 ? -18.315 8.468 -32.559 1.00 24.39 335 ASP A N 1
ATOM 2375 C CA . ASP A 1 335 ? -17.994 9.196 -33.792 1.00 24.39 335 ASP A CA 1
ATOM 2376 C C . ASP A 1 335 ? -16.486 9.438 -33.908 1.00 24.39 335 ASP A C 1
ATOM 2378 O O . ASP A 1 335 ? -15.786 9.790 -32.959 1.00 24.39 335 ASP A O 1
ATOM 2382 N N . ALA A 1 336 ? -15.991 9.177 -35.112 1.00 20.78 336 ALA A N 1
ATOM 2383 C CA . ALA A 1 336 ? -14.613 9.327 -35.534 1.00 20.78 336 ALA A CA 1
ATOM 2384 C C . ALA A 1 336 ? -14.338 10.764 -35.978 1.00 20.78 336 ALA A C 1
ATOM 2386 O O . ALA A 1 336 ? -15.157 11.329 -36.693 1.00 20.78 336 ALA A O 1
ATOM 2387 N N . ILE A 1 337 ? -13.135 11.280 -35.705 1.00 25.34 337 ILE A N 1
ATOM 2388 C CA . ILE A 1 337 ? -12.456 12.211 -36.618 1.00 25.34 337 ILE A CA 1
ATOM 2389 C C . ILE A 1 337 ? -10.963 11.864 -36.659 1.00 25.34 337 ILE A C 1
ATOM 2391 O O . ILE A 1 337 ? -10.221 12.031 -35.695 1.00 25.34 337 ILE A O 1
ATOM 2395 N N . THR A 1 338 ? -10.543 11.377 -37.821 1.00 23.91 338 THR A N 1
ATOM 2396 C CA . THR A 1 338 ? -9.165 11.298 -38.306 1.00 23.91 338 THR A CA 1
ATOM 2397 C C . THR A 1 338 ? -8.665 12.680 -38.721 1.00 23.91 338 THR A C 1
ATOM 2399 O O . THR A 1 338 ? -9.392 13.389 -39.415 1.00 23.91 338 THR A O 1
ATOM 2402 N N . ASN A 1 339 ? -7.397 13.009 -38.455 1.00 24.86 339 ASN A N 1
ATOM 2403 C CA . ASN A 1 339 ? -6.608 13.707 -39.470 1.00 24.86 339 ASN A CA 1
ATOM 2404 C C . ASN A 1 339 ? -5.094 13.517 -39.307 1.00 24.86 339 ASN A C 1
ATOM 2406 O O . ASN A 1 339 ? -4.515 13.718 -38.244 1.00 24.86 339 ASN A O 1
ATOM 2410 N N . SER A 1 340 ? -4.490 13.131 -40.424 1.00 23.48 340 SER A N 1
ATOM 2411 C CA . SER A 1 340 ? -3.066 13.114 -40.748 1.00 23.48 340 SER A CA 1
ATOM 2412 C C . SER A 1 340 ? -2.451 14.519 -40.800 1.00 23.48 340 SER A C 1
ATOM 2414 O O . SER A 1 340 ? -3.180 15.470 -41.066 1.00 23.48 340 SER A O 1
ATOM 2416 N N . VAL A 1 341 ? -1.116 14.636 -40.703 1.00 25.42 341 VAL A N 1
ATOM 2417 C CA . VAL A 1 341 ? -0.231 15.170 -41.772 1.00 25.42 341 VAL A CA 1
ATOM 2418 C C . VAL A 1 341 ? 1.250 15.175 -41.332 1.00 25.42 341 VAL A C 1
ATOM 2420 O O . VAL A 1 341 ? 1.602 15.277 -40.163 1.00 25.42 341 VAL A O 1
ATOM 2423 N N . SER A 1 342 ? 2.072 14.993 -42.361 1.00 25.31 342 SER A N 1
ATOM 2424 C CA . SER A 1 342 ? 3.507 14.779 -42.552 1.00 25.31 342 SER A CA 1
ATOM 2425 C C . SER A 1 342 ? 4.535 15.736 -41.920 1.00 25.31 342 SER A C 1
ATOM 2427 O O . SER A 1 342 ? 4.363 16.946 -41.954 1.00 25.31 342 SER A O 1
ATOM 2429 N N . GLY A 1 343 ? 5.714 15.176 -41.615 1.00 23.67 343 GLY A N 1
ATOM 2430 C CA . GLY A 1 343 ? 6.916 15.379 -42.443 1.00 23.67 343 GLY A CA 1
ATOM 2431 C C . GLY A 1 343 ? 7.852 16.571 -42.171 1.00 23.67 343 GLY A C 1
ATOM 2432 O O . GLY A 1 343 ? 7.500 17.722 -42.388 1.00 23.67 343 GLY A O 1
ATOM 2433 N N . SER A 1 344 ? 9.125 16.212 -41.960 1.00 24.02 344 SER A N 1
ATOM 2434 C CA . SER A 1 344 ? 10.351 16.894 -42.418 1.00 24.02 344 SER A CA 1
ATOM 2435 C C . SER A 1 344 ? 11.257 17.585 -41.384 1.00 24.02 344 SER A C 1
ATOM 2437 O O . SER A 1 344 ? 10.858 18.179 -40.392 1.00 24.02 344 SER A O 1
ATOM 2439 N N . THR A 1 345 ? 12.538 17.424 -41.697 1.00 27.42 345 THR A N 1
ATOM 2440 C CA . THR A 1 345 ? 13.811 17.638 -41.006 1.00 27.42 345 THR A CA 1
ATOM 2441 C C . THR A 1 345 ? 14.285 19.098 -40.943 1.00 27.42 345 THR A C 1
ATOM 2443 O O . THR A 1 345 ? 14.174 19.792 -41.951 1.00 27.42 345 THR A O 1
ATOM 2446 N N . ARG A 1 346 ? 14.993 19.504 -39.872 1.00 25.25 346 ARG A N 1
ATOM 2447 C CA . ARG A 1 346 ? 16.395 20.014 -39.896 1.00 25.25 346 ARG A CA 1
ATOM 2448 C C . ARG A 1 346 ? 16.845 20.558 -38.535 1.00 25.25 346 ARG A C 1
ATOM 2450 O O . ARG A 1 346 ? 16.074 21.142 -37.786 1.00 25.25 346 ARG A O 1
ATOM 2457 N N . SER A 1 347 ? 18.138 20.375 -38.282 1.00 25.00 347 SER A N 1
ATOM 2458 C CA . SER A 1 347 ? 18.900 20.788 -37.105 1.00 25.00 347 SER A CA 1
ATOM 2459 C C . SER A 1 347 ? 18.957 22.302 -36.850 1.00 25.00 347 SER A C 1
ATOM 2461 O O . SER A 1 347 ? 19.076 23.086 -37.788 1.00 25.00 347 SER A O 1
ATOM 2463 N N . ALA A 1 348 ? 18.945 22.608 -35.546 1.00 24.88 348 ALA A N 1
ATOM 2464 C CA . ALA A 1 348 ? 19.443 23.740 -34.746 1.00 24.88 348 ALA A CA 1
ATOM 2465 C C . ALA A 1 348 ? 19.871 25.071 -35.401 1.00 24.88 348 ALA A C 1
ATOM 2467 O O . ALA A 1 348 ? 20.600 25.110 -36.392 1.00 24.88 348 ALA A O 1
ATOM 2468 N N . PRO A 1 349 ? 19.657 26.157 -34.636 1.00 24.78 349 PRO A N 1
ATOM 2469 C CA . PRO A 1 349 ? 20.800 26.923 -34.146 1.00 24.78 349 PRO A CA 1
ATOM 2470 C C . PRO A 1 349 ? 20.858 26.987 -32.611 1.00 24.78 349 PRO A C 1
ATOM 2472 O O . PRO A 1 349 ? 19.848 26.975 -31.911 1.00 24.78 349 PRO A O 1
ATOM 2475 N N . VAL A 1 350 ? 22.087 27.068 -32.104 1.00 32.06 350 VAL A N 1
ATOM 2476 C CA . VAL A 1 350 ? 22.427 27.395 -30.715 1.00 32.06 350 VAL A CA 1
ATOM 2477 C C . VAL A 1 350 ? 22.139 28.878 -30.479 1.00 32.06 350 VAL A C 1
ATOM 2479 O O . VAL A 1 350 ? 22.670 29.723 -31.197 1.00 32.06 350 VAL A O 1
ATOM 2482 N N . VAL A 1 351 ? 21.339 29.195 -29.458 1.00 21.67 351 VAL A N 1
ATOM 2483 C CA . VAL A 1 351 ? 21.217 30.546 -28.893 1.00 21.67 351 VAL A CA 1
ATOM 2484 C C . VAL A 1 351 ? 21.298 30.439 -27.375 1.00 21.67 351 VAL A C 1
ATOM 2486 O O . VAL A 1 351 ? 20.441 29.845 -26.724 1.00 21.67 351 VAL A O 1
ATOM 2489 N N . THR A 1 352 ? 22.351 31.021 -26.815 1.00 31.20 352 THR A N 1
ATOM 2490 C CA . THR A 1 352 ? 22.490 31.306 -25.389 1.00 31.20 352 THR A CA 1
ATOM 2491 C C . THR A 1 352 ? 21.648 32.543 -25.075 1.00 31.20 352 THR A C 1
ATOM 2493 O O . THR A 1 352 ? 21.923 33.616 -25.607 1.00 31.20 352 THR A O 1
ATOM 2496 N N . ALA A 1 353 ? 20.633 32.416 -24.220 1.00 22.02 353 ALA A N 1
ATOM 2497 C CA . ALA A 1 353 ? 19.906 33.561 -23.677 1.00 22.02 353 ALA A CA 1
ATOM 2498 C C . ALA A 1 353 ? 19.494 33.290 -22.225 1.00 22.02 353 ALA A C 1
ATOM 2500 O O . ALA A 1 353 ? 18.596 32.501 -21.941 1.00 22.02 353 ALA A O 1
ATOM 2501 N N . THR A 1 354 ? 20.160 33.964 -21.292 1.00 35.53 354 THR A N 1
ATOM 2502 C CA . THR A 1 354 ? 19.670 34.187 -19.932 1.00 35.53 354 THR A CA 1
ATOM 2503 C C . THR A 1 354 ? 18.562 35.235 -20.021 1.00 35.53 354 THR A C 1
ATOM 2505 O O . THR A 1 354 ? 18.833 36.432 -20.035 1.00 35.53 354 THR A O 1
ATOM 2508 N N . THR A 1 355 ? 17.305 34.806 -20.125 1.00 30.62 355 THR A N 1
ATOM 2509 C CA . THR A 1 355 ? 16.149 35.704 -19.996 1.00 30.62 355 THR A CA 1
ATOM 2510 C C . THR A 1 355 ? 15.509 35.500 -18.633 1.00 30.62 355 THR A C 1
ATOM 2512 O O . THR A 1 355 ? 14.955 34.439 -18.347 1.00 30.62 355 THR A O 1
ATOM 2515 N N . GLN A 1 356 ? 15.571 36.528 -17.792 1.00 35.41 356 GLN A N 1
ATOM 2516 C CA . GLN A 1 356 ? 14.656 36.675 -16.669 1.00 35.41 356 GLN A CA 1
ATOM 2517 C C . GLN A 1 356 ? 13.229 36.703 -17.240 1.00 35.41 356 GLN A C 1
ATOM 2519 O O . GLN A 1 356 ? 12.946 37.490 -18.145 1.00 35.41 356 GLN A O 1
ATOM 2524 N N . ALA A 1 357 ? 12.366 35.792 -16.784 1.00 41.97 357 ALA A N 1
ATOM 2525 C CA . ALA A 1 357 ? 10.997 35.686 -17.280 1.00 41.97 357 ALA A CA 1
ATOM 2526 C C . ALA A 1 357 ? 10.241 37.020 -17.073 1.00 41.97 357 ALA A C 1
ATOM 2528 O O . ALA A 1 357 ? 10.451 37.677 -16.048 1.00 41.97 357 ALA A O 1
ATOM 2529 N N . PRO A 1 358 ? 9.379 37.448 -18.016 1.00 39.22 358 PRO A N 1
ATOM 2530 C CA . PRO A 1 358 ? 8.604 38.676 -17.869 1.00 39.22 358 PRO A CA 1
ATOM 2531 C C . PRO A 1 358 ? 7.712 38.608 -16.622 1.00 39.22 358 PRO A C 1
ATOM 2533 O O . PRO A 1 358 ? 7.159 37.551 -16.287 1.00 39.22 358 PRO A O 1
ATOM 2536 N N . SER A 1 359 ? 7.569 39.741 -15.933 1.00 43.62 359 SER A N 1
ATOM 2537 C CA . SER A 1 359 ? 6.736 39.865 -14.737 1.00 43.62 359 SER A CA 1
ATOM 2538 C C . SER A 1 359 ? 5.291 39.440 -15.036 1.00 43.62 359 SER A C 1
ATOM 2540 O O . SER A 1 359 ? 4.652 39.951 -15.951 1.00 43.62 359 SER A O 1
ATOM 2542 N N . GLY A 1 360 ? 4.783 38.469 -14.268 1.00 60.12 360 GLY A N 1
ATOM 2543 C CA . GLY A 1 360 ? 3.418 37.937 -14.387 1.00 60.12 360 GLY A CA 1
ATOM 2544 C C . GLY A 1 360 ? 3.294 36.553 -15.036 1.00 60.12 360 GLY A C 1
ATOM 2545 O O . GLY A 1 360 ? 2.217 35.966 -14.956 1.00 60.12 360 GLY A O 1
ATOM 2546 N N . SER A 1 361 ? 4.364 36.003 -15.622 1.00 76.88 361 SER A N 1
ATOM 2547 C CA . SER A 1 361 ? 4.402 34.622 -16.139 1.00 76.88 361 SER A CA 1
ATOM 2548 C C . SER A 1 361 ? 4.525 33.573 -15.019 1.00 76.88 361 SER A C 1
ATOM 2550 O O . SER A 1 361 ? 4.804 33.913 -13.870 1.00 76.88 361 SER A O 1
ATOM 2552 N N . ALA A 1 362 ? 4.238 32.301 -15.329 1.00 85.56 362 ALA A N 1
ATOM 2553 C CA . ALA A 1 362 ? 4.452 31.209 -14.375 1.00 85.56 362 ALA A CA 1
ATOM 2554 C C . ALA A 1 362 ? 5.936 31.133 -13.993 1.00 85.56 362 ALA A C 1
ATOM 2556 O O . ALA A 1 362 ? 6.795 31.275 -14.861 1.00 85.56 362 ALA A O 1
ATOM 2557 N N . ASP A 1 363 ? 6.232 30.869 -12.726 1.00 90.19 363 ASP A N 1
ATOM 2558 C CA . ASP A 1 363 ? 7.597 30.685 -12.241 1.00 90.19 363 ASP A CA 1
ATOM 2559 C C . ASP A 1 363 ? 7.706 29.432 -11.362 1.00 90.19 363 ASP A C 1
ATOM 2561 O O . ASP A 1 363 ? 6.719 28.837 -10.931 1.00 90.19 363 ASP A O 1
ATOM 2565 N N . MET A 1 364 ? 8.937 29.022 -11.096 1.00 90.25 364 MET A N 1
ATOM 2566 C CA . MET A 1 364 ? 9.288 27.890 -10.255 1.00 90.25 364 MET A CA 1
ATOM 2567 C C . MET A 1 364 ? 10.390 28.310 -9.294 1.00 90.25 364 MET A C 1
ATOM 2569 O O . MET A 1 364 ? 11.375 28.895 -9.713 1.00 90.25 364 MET A O 1
ATOM 2573 N N . THR A 1 365 ? 10.312 27.968 -8.017 1.00 89.94 365 THR A N 1
ATOM 2574 C CA . THR A 1 365 ? 11.446 28.115 -7.091 1.00 89.94 365 THR A CA 1
ATOM 2575 C C . THR A 1 365 ? 11.981 26.753 -6.687 1.00 89.94 365 THR A C 1
ATOM 2577 O O . THR A 1 365 ? 11.235 25.774 -6.635 1.00 89.94 365 THR A O 1
ATOM 2580 N N . VAL A 1 366 ? 13.290 26.696 -6.440 1.00 85.25 366 VAL A N 1
ATOM 2581 C CA . VAL A 1 366 ? 13.999 25.475 -6.062 1.00 85.25 366 VAL A CA 1
ATOM 2582 C C . VAL A 1 366 ? 14.774 25.726 -4.777 1.00 85.25 366 VAL A C 1
ATOM 2584 O O . VAL A 1 366 ? 15.487 26.724 -4.677 1.00 85.25 366 VAL A O 1
ATOM 2587 N N . ALA A 1 367 ? 14.645 24.824 -3.806 1.00 82.69 367 ALA A N 1
ATOM 2588 C CA . ALA A 1 367 ? 15.374 24.894 -2.547 1.00 82.69 367 ALA A CA 1
ATOM 2589 C C . ALA A 1 367 ? 15.854 23.497 -2.095 1.00 82.69 367 ALA A C 1
ATOM 2591 O O . ALA A 1 367 ? 15.016 22.610 -1.922 1.00 82.69 367 ALA A O 1
ATOM 2592 N N . PRO A 1 368 ? 17.162 23.291 -1.846 1.00 79.38 368 PRO A N 1
ATOM 2593 C CA . PRO A 1 368 ? 18.263 24.224 -2.101 1.00 79.38 368 PRO A CA 1
ATOM 2594 C C . PRO A 1 368 ? 18.617 24.299 -3.600 1.00 79.38 368 PRO A C 1
ATOM 2596 O O . PRO A 1 368 ? 18.347 23.372 -4.358 1.00 79.38 368 PRO A O 1
ATOM 2599 N N . THR A 1 369 ? 19.238 25.398 -4.037 1.00 72.81 369 THR A N 1
ATOM 2600 C CA . THR A 1 369 ? 19.720 25.569 -5.427 1.00 72.81 369 THR A CA 1
ATOM 2601 C C . THR A 1 369 ? 21.000 24.779 -5.722 1.00 72.81 369 THR A C 1
ATOM 2603 O O . THR A 1 369 ? 21.262 24.441 -6.877 1.00 72.81 369 THR A O 1
ATOM 2606 N N . THR A 1 370 ? 21.747 24.434 -4.670 1.00 72.75 370 THR A N 1
ATOM 2607 C CA . THR A 1 370 ? 22.857 23.477 -4.689 1.00 72.75 370 THR A CA 1
ATOM 2608 C C . THR A 1 370 ? 22.572 22.389 -3.661 1.00 72.75 370 THR A C 1
ATOM 2610 O O . THR A 1 370 ? 22.422 22.685 -2.475 1.00 72.75 370 THR A O 1
ATOM 2613 N N . ALA A 1 371 ? 22.489 21.137 -4.100 1.00 72.38 371 ALA A N 1
ATOM 2614 C CA . ALA A 1 371 ? 22.152 19.998 -3.249 1.00 72.38 371 ALA A CA 1
ATOM 2615 C C . ALA A 1 371 ? 23.261 18.944 -3.293 1.00 72.38 371 ALA A C 1
ATOM 2617 O O . ALA A 1 371 ? 23.904 18.770 -4.320 1.00 72.38 371 ALA A O 1
ATOM 2618 N N . ARG A 1 372 ? 23.476 18.199 -2.206 1.00 69.06 372 ARG A N 1
ATOM 2619 C CA . ARG A 1 372 ? 24.322 16.996 -2.274 1.00 69.06 372 ARG A CA 1
ATOM 2620 C C . ARG A 1 372 ? 23.583 15.888 -3.024 1.00 69.06 372 ARG A C 1
ATOM 2622 O O . ARG A 1 372 ? 22.355 15.826 -2.935 1.00 69.06 372 ARG A O 1
ATOM 2629 N N . LYS A 1 373 ? 24.298 14.979 -3.695 1.00 73.81 373 LYS A N 1
ATOM 2630 C CA . LYS A 1 373 ? 23.689 13.760 -4.271 1.00 73.81 373 LYS A CA 1
ATOM 2631 C C . LYS A 1 373 ? 22.746 13.067 -3.269 1.00 73.81 373 LYS A C 1
ATOM 2633 O O . LYS A 1 373 ? 23.147 12.692 -2.164 1.00 73.81 373 LYS A O 1
ATOM 2638 N N . GLY A 1 374 ? 21.496 12.853 -3.683 1.00 55.75 374 GLY A N 1
ATOM 2639 C CA . GLY A 1 374 ? 20.435 12.231 -2.886 1.00 55.75 374 GLY A CA 1
ATOM 2640 C C . GLY A 1 374 ? 19.898 13.076 -1.724 1.00 55.75 374 GLY A C 1
ATOM 2641 O O . GLY A 1 374 ? 19.244 12.528 -0.841 1.00 55.75 374 GLY A O 1
ATOM 2642 N N . ALA A 1 375 ? 20.170 14.384 -1.687 1.00 64.50 375 ALA A N 1
ATOM 2643 C CA . ALA A 1 375 ? 19.472 15.311 -0.802 1.00 64.50 375 ALA A CA 1
ATOM 2644 C C . ALA A 1 375 ? 18.108 15.708 -1.391 1.00 64.50 375 ALA A C 1
ATOM 2646 O O . ALA A 1 375 ? 17.942 15.772 -2.610 1.00 64.50 375 ALA A O 1
ATOM 2647 N N . ALA A 1 376 ? 17.148 16.000 -0.511 1.00 66.00 376 ALA A N 1
ATOM 2648 C CA . ALA A 1 376 ? 15.831 16.489 -0.898 1.00 66.00 376 ALA A CA 1
ATOM 2649 C C . ALA A 1 376 ? 15.935 17.868 -1.565 1.00 66.00 376 ALA A C 1
ATOM 2651 O O . ALA A 1 376 ? 16.478 18.807 -0.979 1.00 66.00 376 ALA A O 1
ATOM 2652 N N . VAL A 1 377 ? 15.363 17.999 -2.759 1.00 81.88 377 VAL A N 1
ATOM 2653 C CA . VAL A 1 377 ? 15.215 19.267 -3.475 1.00 81.88 377 VAL A CA 1
ATOM 2654 C C . VAL A 1 377 ? 13.732 19.573 -3.605 1.00 81.88 377 VAL A C 1
ATOM 2656 O O . VAL A 1 377 ? 12.989 18.830 -4.244 1.00 81.88 377 VAL A O 1
ATOM 2659 N N . LYS A 1 378 ? 13.283 20.657 -2.974 1.00 85.38 378 LYS A N 1
ATOM 2660 C CA . LYS A 1 378 ? 11.891 21.099 -3.013 1.00 85.38 378 LYS A CA 1
ATOM 2661 C C . LYS A 1 378 ? 11.670 22.049 -4.178 1.00 85.38 378 LYS A C 1
ATOM 2663 O O . LYS A 1 378 ? 12.400 23.029 -4.334 1.00 85.38 378 LYS A O 1
ATOM 2668 N N . PHE A 1 379 ? 10.607 21.796 -4.923 1.00 89.00 379 PHE A N 1
ATOM 2669 C CA . PHE A 1 379 ? 10.155 22.620 -6.028 1.00 89.00 379 PHE A CA 1
ATOM 2670 C C . PH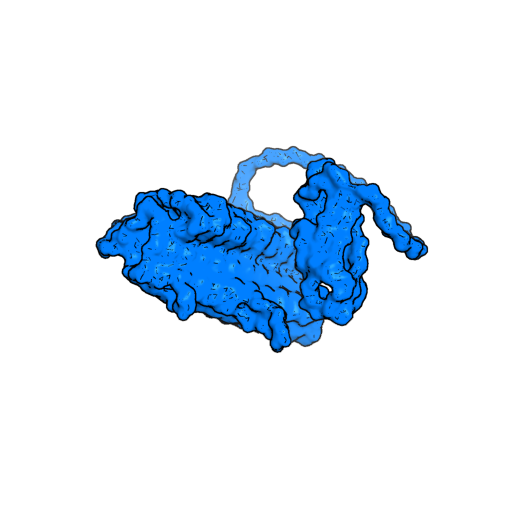E A 1 379 ? 8.824 23.272 -5.673 1.00 89.00 379 PHE A C 1
ATOM 2672 O O . PHE A 1 379 ? 7.940 22.625 -5.115 1.00 89.00 379 PHE A O 1
ATOM 2679 N N . THR A 1 380 ? 8.678 24.560 -5.971 1.00 88.81 380 THR A N 1
ATOM 2680 C CA . THR A 1 380 ? 7.424 25.292 -5.741 1.00 88.81 380 THR A CA 1
ATOM 2681 C C . THR A 1 380 ? 7.021 26.047 -6.996 1.00 88.81 380 THR A C 1
ATOM 2683 O O . THR A 1 380 ? 7.800 26.868 -7.478 1.00 88.81 380 THR A O 1
ATOM 2686 N N . VAL A 1 381 ? 5.820 25.790 -7.516 1.00 91.75 381 VAL A N 1
ATOM 2687 C CA . VAL A 1 381 ? 5.262 26.526 -8.660 1.00 91.75 381 VAL A CA 1
ATOM 2688 C C . VAL A 1 381 ? 4.565 27.785 -8.171 1.00 91.75 381 VAL A C 1
ATOM 2690 O O . VAL A 1 381 ? 3.694 27.733 -7.303 1.00 91.75 381 VAL A O 1
ATOM 2693 N N . THR A 1 382 ? 4.896 28.904 -8.800 1.00 92.81 382 THR A N 1
ATOM 2694 C CA . THR A 1 382 ? 4.131 30.144 -8.726 1.00 92.81 382 THR A CA 1
ATOM 2695 C C . THR A 1 382 ? 3.339 30.280 -10.030 1.00 92.81 382 THR A C 1
ATOM 2697 O O . THR A 1 382 ? 3.951 30.392 -11.094 1.00 92.81 382 THR A O 1
ATOM 2700 N N . PRO A 1 383 ? 1.996 30.238 -10.008 1.00 91.56 383 PRO A N 1
ATOM 2701 C CA . PRO A 1 383 ? 1.207 30.360 -11.229 1.00 91.56 383 PRO A CA 1
ATOM 2702 C C . PRO A 1 383 ? 1.324 31.753 -11.851 1.00 91.56 383 PRO A C 1
ATOM 2704 O O . PRO A 1 383 ? 1.625 32.735 -11.175 1.00 91.56 383 PRO A O 1
ATOM 2707 N N . THR A 1 384 ? 1.004 31.841 -13.143 1.00 91.06 384 THR A N 1
ATOM 2708 C CA . THR A 1 384 ? 0.736 33.116 -13.822 1.00 91.06 384 THR A CA 1
ATOM 2709 C C . THR A 1 384 ? -0.307 33.912 -13.037 1.00 91.06 384 THR A C 1
ATOM 2711 O O . THR A 1 384 ? -1.313 33.355 -12.588 1.00 91.06 384 THR A O 1
ATOM 2714 N N . ALA A 1 385 ? -0.071 35.215 -12.866 1.00 90.69 385 ALA A N 1
ATOM 2715 C CA . ALA A 1 385 ? -0.933 36.073 -12.058 1.00 90.69 385 ALA A CA 1
ATOM 2716 C C . ALA A 1 385 ? -2.398 35.997 -12.526 1.00 90.69 385 ALA A C 1
ATOM 2718 O O . ALA A 1 385 ? -2.690 36.089 -13.717 1.00 90.69 385 ALA A O 1
ATOM 2719 N N . GLY A 1 386 ? -3.320 35.805 -11.578 1.00 89.44 386 GLY A N 1
ATOM 2720 C CA . GLY A 1 386 ? -4.754 35.685 -11.859 1.00 89.44 386 GLY A CA 1
ATOM 2721 C C . GLY A 1 386 ? -5.206 34.329 -12.415 1.00 89.44 386 GLY A C 1
ATOM 2722 O O . GLY A 1 386 ? -6.395 34.173 -12.680 1.00 89.44 386 GLY A O 1
ATOM 2723 N N . LYS A 1 387 ? -4.312 33.341 -12.570 1.00 91.00 387 LYS A N 1
ATOM 2724 C CA . LYS A 1 387 ? -4.674 31.990 -13.022 1.00 91.00 387 LYS A CA 1
ATOM 2725 C C . LYS A 1 387 ? -4.639 30.963 -11.895 1.00 91.00 387 LYS A C 1
ATOM 2727 O O . LYS A 1 387 ? -3.767 30.985 -11.029 1.00 91.00 387 LYS A O 1
ATOM 2732 N N . THR A 1 388 ? -5.565 30.009 -11.948 1.00 90.94 388 THR A N 1
ATOM 2733 C CA . THR A 1 388 ? -5.630 28.871 -11.022 1.00 90.94 388 THR A CA 1
ATOM 2734 C C . THR A 1 388 ? -5.080 27.621 -11.694 1.00 90.94 388 THR A C 1
ATOM 2736 O O . THR A 1 388 ? -5.502 27.259 -12.794 1.00 90.94 388 THR A O 1
ATOM 2739 N N . ILE A 1 389 ? -4.133 26.957 -11.032 1.00 88.31 389 ILE A N 1
ATOM 2740 C CA . ILE A 1 389 ? -3.550 25.697 -11.505 1.00 88.31 389 ILE A CA 1
ATOM 2741 C C . ILE A 1 389 ? -4.628 24.611 -11.477 1.00 88.31 389 ILE A C 1
ATOM 2743 O O . ILE A 1 389 ? -5.224 24.358 -10.433 1.00 88.31 389 ILE A O 1
ATOM 2747 N N . LYS A 1 390 ? -4.852 23.956 -12.619 1.00 83.69 390 LYS A N 1
ATOM 2748 C CA . LYS A 1 390 ? -5.668 22.742 -12.735 1.00 83.69 390 LYS A CA 1
ATOM 2749 C C . LYS A 1 390 ? -4.815 21.493 -12.530 1.00 83.69 390 LYS A C 1
ATOM 2751 O O . LYS A 1 390 ? -5.224 20.582 -11.822 1.00 83.69 390 LYS A O 1
ATOM 2756 N N . SER A 1 391 ? -3.638 21.452 -13.148 1.00 81.94 391 SER A N 1
ATOM 2757 C CA . SER A 1 391 ? -2.675 20.359 -13.003 1.00 81.94 391 SER A CA 1
ATOM 2758 C C . SER A 1 391 ? -1.260 20.834 -13.319 1.00 81.94 391 SER A C 1
ATOM 2760 O O . SER A 1 391 ? -1.064 21.840 -14.006 1.00 81.94 391 SER A O 1
ATOM 2762 N N . VAL A 1 392 ? -0.266 20.102 -12.820 1.00 83.38 392 VAL A N 1
ATOM 2763 C CA . VAL A 1 392 ? 1.141 20.296 -13.183 1.00 83.38 392 VAL A CA 1
ATOM 2764 C C . VAL A 1 392 ? 1.762 18.981 -13.607 1.00 83.38 392 VAL A C 1
ATOM 2766 O O . VAL A 1 392 ? 1.339 17.923 -13.147 1.00 83.38 392 VAL A O 1
ATOM 2769 N N . TRP A 1 393 ? 2.776 19.072 -14.453 1.00 83.00 393 TRP A N 1
ATOM 2770 C CA . TRP A 1 393 ? 3.561 17.958 -14.956 1.00 83.00 393 TRP A CA 1
ATOM 2771 C C . TRP A 1 393 ? 5.039 18.285 -14.837 1.00 83.00 393 TRP A C 1
ATOM 2773 O O . TRP A 1 393 ? 5.507 19.259 -15.421 1.00 83.00 393 TRP A O 1
ATOM 2783 N N . TRP A 1 394 ? 5.758 17.479 -14.071 1.00 83.19 394 TRP A N 1
ATOM 2784 C CA . TRP A 1 394 ? 7.178 17.664 -13.810 1.00 83.19 394 TRP A CA 1
ATOM 2785 C C . TRP A 1 394 ? 8.040 16.709 -14.627 1.00 83.19 394 TRP A C 1
ATOM 2787 O O . TRP A 1 394 ? 7.686 15.550 -14.781 1.00 83.19 394 TRP A O 1
ATOM 2797 N N . SER A 1 395 ? 9.199 17.188 -15.065 1.00 82.31 395 SER A N 1
ATOM 2798 C CA . SER A 1 395 ? 10.382 16.387 -15.380 1.00 82.31 395 SER A CA 1
ATOM 2799 C C . SER A 1 395 ? 11.561 16.978 -14.622 1.00 82.31 395 SER A C 1
ATOM 2801 O O . SER A 1 395 ? 11.665 18.200 -14.506 1.00 82.31 395 SER A O 1
ATOM 2803 N N . PHE A 1 396 ? 12.444 16.139 -14.090 1.00 82.44 396 PHE A N 1
ATOM 2804 C CA . PHE A 1 396 ? 13.545 16.611 -13.250 1.00 82.44 396 PHE A CA 1
ATOM 2805 C C . PHE A 1 396 ? 14.892 16.690 -13.969 1.00 82.44 396 PHE A C 1
ATOM 2807 O O . PHE A 1 396 ? 15.817 17.310 -13.455 1.00 82.44 396 PHE A O 1
ATOM 2814 N N . ASP A 1 397 ? 15.014 16.130 -15.168 1.00 71.44 397 ASP A N 1
ATOM 2815 C CA . ASP A 1 397 ? 16.303 15.958 -15.836 1.00 71.44 397 ASP A CA 1
ATOM 2816 C C . ASP A 1 397 ? 16.304 16.334 -17.329 1.00 71.44 397 ASP A C 1
ATOM 2818 O O . ASP A 1 397 ? 17.301 16.894 -17.789 1.00 71.44 397 ASP A O 1
ATOM 2822 N N . ALA A 1 398 ? 15.218 16.111 -18.086 1.00 67.38 398 ALA A N 1
ATOM 2823 C CA . ALA A 1 398 ? 15.143 16.493 -19.504 1.00 67.38 398 ALA A CA 1
ATOM 2824 C C . ALA A 1 398 ? 13.714 16.667 -20.061 1.00 67.38 398 ALA A C 1
ATOM 2826 O O . ALA A 1 398 ? 12.762 16.028 -19.621 1.00 67.38 398 ALA A O 1
ATOM 2827 N N . THR A 1 399 ? 13.557 17.463 -21.130 1.00 64.69 399 THR A N 1
ATOM 2828 C CA . THR A 1 399 ? 12.268 17.616 -21.853 1.00 64.69 399 THR A CA 1
ATOM 2829 C C . THR A 1 399 ? 11.742 16.300 -22.404 1.00 64.69 399 THR A C 1
ATOM 2831 O O . THR A 1 399 ? 10.542 16.067 -22.391 1.00 64.69 399 THR A O 1
ATOM 2834 N N . SER A 1 400 ? 12.636 15.447 -22.908 1.00 62.41 400 SER A N 1
ATOM 2835 C CA . SER A 1 400 ? 12.278 14.128 -23.432 1.00 62.41 400 SER A CA 1
ATOM 2836 C C . SER A 1 400 ? 11.667 13.229 -22.360 1.00 62.41 400 SER A C 1
ATOM 2838 O O . SER A 1 400 ? 10.931 12.315 -22.698 1.00 62.41 400 SER A O 1
ATOM 2840 N N . HIS A 1 401 ? 11.932 13.509 -21.081 1.00 64.06 401 HIS A N 1
ATOM 2841 C CA . HIS A 1 401 ? 11.426 12.733 -19.953 1.00 64.06 401 HIS A CA 1
ATOM 2842 C C . HIS A 1 401 ? 10.149 13.310 -19.337 1.00 64.06 401 HIS A C 1
ATOM 2844 O O . HIS A 1 401 ? 9.670 12.786 -18.335 1.00 64.06 401 HIS A O 1
ATOM 2850 N N . MET A 1 402 ? 9.551 14.350 -19.942 1.00 58.50 402 MET A N 1
ATOM 2851 C CA . MET A 1 402 ? 8.280 14.928 -19.472 1.00 58.50 402 MET A CA 1
ATOM 2852 C C . MET A 1 402 ? 7.155 13.883 -19.384 1.00 58.50 402 MET A C 1
ATOM 2854 O O . MET A 1 402 ? 6.239 14.053 -18.588 1.00 58.50 402 MET A O 1
ATOM 2858 N N . ASN A 1 403 ? 7.268 12.787 -20.144 1.00 49.72 403 ASN A N 1
ATOM 2859 C CA . ASN A 1 403 ? 6.314 11.682 -20.141 1.00 49.72 403 ASN A CA 1
ATOM 2860 C C . ASN A 1 403 ? 6.810 10.448 -19.366 1.00 49.72 403 ASN A C 1
ATOM 2862 O O . ASN A 1 403 ? 5.992 9.608 -19.023 1.00 49.72 403 ASN A O 1
ATOM 2866 N N . THR A 1 404 ? 8.103 10.355 -19.031 1.00 48.16 404 THR A N 1
ATOM 2867 C CA . THR A 1 404 ? 8.723 9.099 -18.566 1.00 48.16 404 THR A CA 1
ATOM 2868 C C . THR A 1 404 ? 9.207 9.130 -17.110 1.00 48.16 404 THR A C 1
ATOM 2870 O O . THR A 1 404 ? 9.480 8.090 -16.520 1.00 48.16 404 THR A O 1
ATOM 2873 N N . TRP A 1 405 ? 9.358 10.322 -16.512 1.00 49.28 405 TRP A N 1
ATOM 2874 C CA . TRP A 1 405 ? 9.906 10.504 -15.160 1.00 49.28 405 TRP A CA 1
ATOM 2875 C C . TRP A 1 405 ? 9.251 11.716 -14.492 1.00 49.28 405 TRP A C 1
ATOM 2877 O O . TRP A 1 405 ? 9.729 12.841 -14.650 1.00 49.28 405 TRP A O 1
ATOM 2887 N N . ASN A 1 406 ? 8.095 11.530 -13.837 1.00 67.50 406 ASN A N 1
ATOM 2888 C CA . ASN A 1 406 ? 7.241 12.675 -13.530 1.00 67.50 406 ASN A CA 1
ATOM 2889 C C . ASN A 1 406 ? 6.729 12.780 -12.091 1.00 67.50 406 ASN A C 1
ATOM 2891 O O . ASN A 1 406 ? 6.752 11.872 -11.264 1.00 67.50 406 ASN A O 1
ATOM 2895 N N . SER A 1 407 ? 6.306 14.007 -11.791 1.00 72.69 407 SER A N 1
ATOM 2896 C CA . SER A 1 407 ? 5.450 14.312 -10.660 1.00 72.69 407 SER A CA 1
ATOM 2897 C C . SER A 1 407 ? 4.243 15.112 -11.104 1.00 72.69 407 SER A C 1
ATOM 2899 O O . SER A 1 407 ? 4.355 15.986 -11.964 1.00 72.69 407 SER A O 1
ATOM 2901 N N . ARG A 1 408 ? 3.085 14.816 -10.505 1.00 78.50 408 ARG A N 1
ATOM 2902 C CA . ARG A 1 408 ? 1.842 15.591 -10.663 1.00 78.50 408 ARG A CA 1
ATOM 2903 C C . ARG A 1 408 ? 1.525 16.463 -9.449 1.00 78.50 408 ARG A C 1
ATOM 2905 O O . ARG A 1 408 ? 0.559 17.224 -9.463 1.00 78.50 408 ARG A O 1
ATOM 2912 N N . ALA A 1 409 ? 2.334 16.374 -8.392 1.00 74.12 409 ALA A N 1
ATOM 2913 C CA . ALA A 1 409 ? 2.184 17.235 -7.228 1.00 74.12 409 ALA A CA 1
ATOM 2914 C C . ALA A 1 409 ? 2.512 18.685 -7.604 1.00 74.12 409 ALA A C 1
ATOM 2916 O O . ALA A 1 409 ? 3.528 18.937 -8.250 1.00 74.12 409 ALA A O 1
ATOM 2917 N N . THR A 1 410 ? 1.698 19.644 -7.151 1.00 79.94 410 THR A N 1
ATOM 2918 C CA . THR A 1 410 ? 1.922 21.075 -7.419 1.00 79.94 410 THR A CA 1
ATOM 2919 C C . THR A 1 410 ? 3.318 21.520 -6.988 1.00 79.94 410 THR A C 1
ATOM 2921 O O . THR A 1 410 ? 3.996 22.204 -7.743 1.00 79.94 410 THR A O 1
ATOM 2924 N N . ASN A 1 411 ? 3.770 21.079 -5.810 1.00 85.88 411 ASN A N 1
ATOM 2925 C CA . ASN A 1 411 ? 5.061 21.446 -5.226 1.00 85.88 411 ASN A CA 1
ATOM 2926 C C . ASN A 1 411 ? 5.813 20.186 -4.758 1.00 85.88 411 ASN A C 1
ATOM 2928 O O . ASN A 1 411 ? 5.732 19.839 -3.575 1.00 85.88 411 ASN A O 1
ATOM 2932 N N . PRO A 1 412 ? 6.469 19.444 -5.666 1.00 82.00 412 PRO A N 1
ATOM 2933 C CA . PRO A 1 412 ? 7.091 18.173 -5.336 1.00 82.00 412 PRO A CA 1
ATOM 2934 C C . PRO A 1 412 ? 8.424 18.351 -4.606 1.00 82.00 412 PRO A C 1
ATOM 2936 O O . PRO A 1 412 ? 9.100 19.376 -4.719 1.00 82.00 412 PRO A O 1
ATOM 2939 N N . THR A 1 413 ? 8.828 17.296 -3.908 1.00 79.94 413 THR A N 1
ATOM 2940 C CA . THR A 1 413 ? 10.209 17.099 -3.461 1.00 79.94 413 THR A CA 1
ATOM 2941 C C . THR A 1 413 ? 10.818 15.992 -4.307 1.00 79.94 413 THR A C 1
ATOM 2943 O O . THR A 1 413 ? 10.163 14.979 -4.536 1.00 79.94 413 THR A O 1
ATOM 2946 N N . PHE A 1 414 ? 12.048 16.183 -4.773 1.00 75.12 414 PHE A N 1
ATOM 2947 C CA . PHE A 1 414 ? 12.746 15.225 -5.624 1.00 75.12 414 PHE A CA 1
ATOM 2948 C C . PHE A 1 414 ? 14.191 15.004 -5.155 1.00 75.12 414 PHE A C 1
ATOM 2950 O O . PHE A 1 414 ? 14.809 15.911 -4.593 1.00 75.12 414 PHE A O 1
ATOM 2957 N N . PHE A 1 415 ? 14.728 13.803 -5.383 1.00 81.25 415 PHE A N 1
ATOM 2958 C CA . PHE A 1 415 ? 16.058 13.380 -4.938 1.00 81.25 415 PHE A CA 1
ATOM 2959 C C . PHE A 1 415 ? 16.918 12.992 -6.143 1.00 81.25 415 PHE A C 1
ATOM 2961 O O . PHE A 1 415 ? 16.647 12.009 -6.826 1.00 81.25 415 PHE A O 1
ATOM 2968 N N . TYR A 1 416 ? 17.988 13.744 -6.403 1.00 74.12 416 TYR A N 1
ATOM 2969 C CA . TYR A 1 416 ? 18.832 13.486 -7.571 1.00 74.12 416 TYR A CA 1
ATOM 2970 C C . TYR A 1 416 ? 19.823 12.325 -7.343 1.00 74.12 416 TYR A C 1
ATOM 2972 O O . TYR A 1 416 ? 20.601 12.376 -6.381 1.00 74.12 416 TYR A O 1
ATOM 2980 N N . PRO A 1 417 ? 19.869 11.312 -8.237 1.00 57.81 417 PRO A N 1
ATOM 2981 C CA . PRO A 1 417 ? 20.728 10.123 -8.092 1.00 57.81 417 PRO A CA 1
ATOM 2982 C C . PRO A 1 417 ? 22.200 10.331 -8.428 1.00 57.81 417 PRO A C 1
ATOM 2984 O O . PRO A 1 417 ? 23.049 9.484 -8.126 1.00 57.81 417 PRO A O 1
ATOM 2987 N N . ALA A 1 418 ? 22.521 11.414 -9.119 1.00 69.62 418 ALA A N 1
ATOM 2988 C CA . ALA A 1 418 ? 23.851 11.668 -9.635 1.00 69.62 418 ALA A CA 1
ATOM 2989 C C . ALA A 1 418 ? 24.242 13.115 -9.374 1.00 69.62 418 ALA A C 1
ATOM 2991 O O . ALA A 1 418 ? 23.391 13.996 -9.263 1.00 69.62 418 ALA A O 1
ATOM 2992 N N . THR A 1 419 ? 25.546 13.332 -9.262 1.00 72.62 419 THR A N 1
ATOM 2993 C CA . THR A 1 419 ? 26.111 14.673 -9.315 1.00 72.62 419 THR A CA 1
ATOM 2994 C C . THR A 1 419 ? 26.013 15.185 -10.750 1.00 72.62 419 THR A C 1
ATOM 2996 O O . THR A 1 419 ? 26.042 14.407 -11.706 1.00 72.62 419 THR A O 1
ATOM 2999 N N . GLY A 1 420 ? 25.851 16.491 -10.909 1.00 80.31 420 GLY A N 1
ATOM 3000 C CA . GLY A 1 420 ? 25.677 17.120 -12.211 1.00 80.31 420 GLY A CA 1
ATOM 3001 C C . GLY A 1 420 ? 24.721 18.301 -12.171 1.00 80.31 420 GLY A C 1
ATOM 3002 O O . GLY A 1 420 ? 24.123 18.622 -11.144 1.00 80.31 420 GLY A O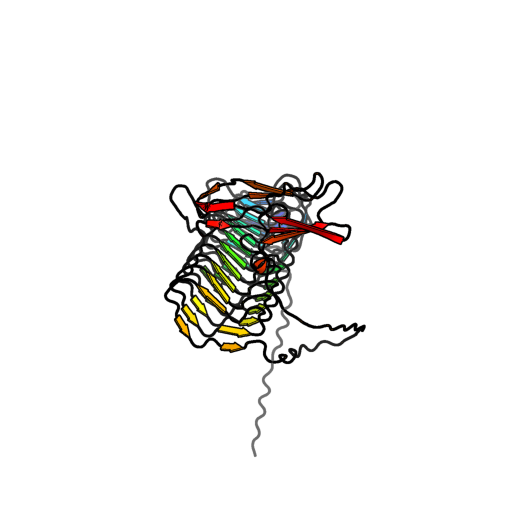 1
ATOM 3003 N N . THR A 1 421 ? 24.587 18.963 -13.314 1.00 82.69 421 THR A N 1
ATOM 3004 C CA . THR A 1 421 ? 23.604 20.027 -13.510 1.00 82.69 421 THR A CA 1
ATOM 3005 C C . THR A 1 421 ? 22.405 19.459 -14.251 1.00 82.69 421 THR A C 1
ATOM 3007 O O . THR A 1 421 ? 22.541 18.949 -15.361 1.00 82.69 421 THR A O 1
ATOM 3010 N N . PHE A 1 422 ? 21.234 19.573 -13.639 1.00 81.19 422 PHE A N 1
ATOM 3011 C CA . PHE A 1 422 ? 19.959 19.122 -14.184 1.00 81.19 422 PHE A CA 1
ATOM 3012 C C . PHE A 1 422 ? 19.105 20.323 -14.576 1.00 81.19 422 PHE A C 1
ATOM 3014 O O . PHE A 1 422 ? 19.273 21.413 -14.025 1.00 81.19 422 PHE A O 1
ATOM 3021 N N . ALA A 1 423 ? 18.185 20.127 -15.520 1.00 83.88 423 ALA A N 1
ATOM 3022 C CA . ALA A 1 423 ? 17.284 21.167 -16.011 1.00 83.88 423 ALA A CA 1
ATOM 3023 C C . ALA A 1 423 ? 15.814 20.771 -15.786 1.00 83.88 423 ALA A C 1
ATOM 3025 O O . ALA A 1 423 ? 15.108 20.496 -16.764 1.00 83.88 423 ALA A O 1
ATOM 3026 N N . PRO A 1 424 ? 15.347 20.730 -14.522 1.00 85.69 424 PRO A N 1
ATOM 3027 C CA . PRO A 1 424 ? 13.959 20.441 -14.218 1.00 85.69 424 PRO A CA 1
ATOM 3028 C C . PRO A 1 424 ? 13.020 21.410 -14.933 1.00 85.69 424 PRO A C 1
ATOM 3030 O O . PRO A 1 424 ? 13.303 22.601 -15.114 1.00 85.69 424 PRO A O 1
ATOM 3033 N N . LEU A 1 425 ? 11.893 20.851 -15.338 1.00 87.50 425 LEU A N 1
ATOM 3034 C CA . LEU A 1 425 ? 10.879 21.437 -16.186 1.00 87.50 425 LEU A CA 1
ATOM 3035 C C . LEU A 1 425 ? 9.518 21.144 -15.571 1.00 87.50 425 LEU A C 1
ATOM 3037 O O . LEU A 1 425 ? 9.212 19.998 -15.251 1.00 87.50 425 LEU A O 1
ATOM 3041 N N . VAL A 1 426 ? 8.686 22.169 -15.457 1.00 89.31 426 VAL A N 1
ATOM 3042 C CA . VAL A 1 426 ? 7.281 22.012 -15.095 1.00 89.31 426 VAL A CA 1
ATOM 3043 C C . VAL A 1 426 ? 6.395 22.562 -16.195 1.00 89.31 426 VAL A C 1
ATOM 3045 O O . VAL A 1 426 ? 6.584 23.689 -16.648 1.00 89.31 426 VAL A O 1
ATOM 3048 N N . LYS A 1 427 ? 5.406 21.770 -16.601 1.00 88.94 427 LYS A N 1
ATOM 3049 C CA . LYS A 1 427 ? 4.285 22.184 -17.435 1.00 88.94 427 LYS A CA 1
ATOM 3050 C C . LYS A 1 427 ? 3.057 22.373 -16.556 1.00 88.94 427 LYS A C 1
ATOM 3052 O O . LYS A 1 427 ? 2.584 21.439 -15.920 1.00 88.94 427 LYS A O 1
ATOM 3057 N N . VAL A 1 428 ? 2.535 23.587 -16.514 1.00 90.69 428 VAL A N 1
ATOM 3058 C CA . VAL A 1 428 ? 1.347 23.974 -15.752 1.00 90.69 428 VAL A CA 1
ATOM 3059 C C . VAL A 1 428 ? 0.171 24.046 -16.711 1.00 90.69 428 VAL A C 1
ATOM 3061 O O . VAL A 1 428 ? 0.268 24.708 -17.740 1.00 90.69 428 VAL A O 1
ATOM 3064 N N . THR A 1 429 ? -0.941 23.399 -16.374 1.00 87.94 429 THR A N 1
ATOM 3065 C CA . THR A 1 429 ? -2.228 23.573 -17.058 1.00 87.94 429 THR A CA 1
ATOM 3066 C C . THR A 1 429 ? -3.174 24.322 -16.133 1.00 87.94 429 THR A C 1
ATOM 3068 O O . THR A 1 429 ? -3.322 23.963 -14.963 1.00 87.94 429 THR A O 1
ATOM 3071 N N . TYR A 1 430 ? -3.817 25.363 -16.644 1.00 93.00 430 TYR A N 1
ATOM 3072 C CA . TYR A 1 430 ? -4.747 26.200 -15.894 1.00 93.00 430 TYR A CA 1
ATOM 3073 C C . TYR A 1 430 ? -6.197 25.752 -16.088 1.00 93.00 430 TYR A C 1
ATOM 3075 O O . TYR A 1 430 ? -6.531 25.000 -17.006 1.00 93.00 430 TYR A O 1
ATOM 3083 N N . THR A 1 431 ? -7.084 26.207 -15.206 1.00 89.38 431 THR A N 1
ATOM 3084 C CA . THR A 1 431 ? -8.523 25.903 -15.282 1.00 89.38 431 THR A CA 1
ATOM 3085 C C . THR A 1 431 ? -9.191 26.454 -16.543 1.00 89.38 431 THR A C 1
ATOM 3087 O O . THR A 1 431 ? -10.163 25.867 -17.007 1.00 89.38 431 THR A O 1
ATOM 3090 N N . ASP A 1 432 ? -8.635 27.515 -17.134 1.00 87.69 432 ASP A N 1
ATOM 3091 C CA . ASP A 1 432 ? -9.062 28.098 -18.414 1.00 87.69 432 ASP A CA 1
ATOM 3092 C C . ASP A 1 432 ? -8.567 27.315 -19.652 1.00 87.69 432 ASP A C 1
ATOM 3094 O O . ASP A 1 432 ? -8.818 27.723 -20.783 1.00 87.69 432 ASP A O 1
ATOM 3098 N N . GLY A 1 433 ? -7.856 26.197 -19.451 1.00 84.44 433 GLY A N 1
ATOM 3099 C CA . GLY A 1 433 ? -7.332 25.332 -20.511 1.00 84.44 433 GLY A CA 1
ATOM 3100 C C . GLY A 1 433 ? -5.988 25.769 -21.097 1.00 84.44 433 GLY A C 1
ATOM 3101 O O . GLY A 1 433 ? -5.397 25.025 -21.877 1.00 84.44 433 GLY A O 1
ATOM 3102 N N . THR A 1 434 ? -5.466 26.935 -20.714 1.00 90.19 434 THR A N 1
ATOM 3103 C CA . THR A 1 434 ? -4.146 27.390 -21.171 1.00 90.19 434 THR A CA 1
ATOM 3104 C C . THR A 1 434 ? -3.011 26.691 -20.422 1.00 90.19 434 THR A C 1
ATOM 3106 O O . THR A 1 434 ? -3.203 26.156 -19.326 1.00 90.19 434 THR A O 1
ATOM 3109 N N . THR A 1 435 ? -1.804 26.711 -20.995 1.00 88.25 435 THR A N 1
ATOM 3110 C CA . THR A 1 435 ? -0.619 26.072 -20.405 1.00 88.25 435 THR A CA 1
ATOM 3111 C C . THR A 1 435 ? 0.579 27.011 -20.316 1.00 88.25 435 THR A C 1
ATOM 3113 O O . THR A 1 435 ? 0.729 27.901 -21.151 1.00 88.25 435 THR A O 1
ATOM 3116 N N . ALA A 1 436 ? 1.462 26.776 -19.348 1.00 89.88 436 ALA A N 1
ATOM 3117 C CA . ALA A 1 436 ? 2.768 27.425 -19.232 1.00 89.88 436 ALA A CA 1
ATOM 3118 C C . ALA A 1 436 ? 3.866 26.388 -18.964 1.00 89.88 436 ALA A C 1
ATOM 3120 O O . ALA A 1 436 ? 3.604 25.375 -18.323 1.00 89.88 436 ALA A O 1
ATOM 3121 N N . GLU A 1 437 ? 5.091 26.651 -19.415 1.00 89.69 437 GLU A N 1
ATOM 3122 C CA . GLU A 1 437 ? 6.259 25.812 -19.129 1.00 89.69 437 GLU A CA 1
ATOM 3123 C C . GLU A 1 437 ? 7.362 26.636 -18.468 1.00 89.69 437 GLU A C 1
ATOM 3125 O O . GLU A 1 437 ? 7.670 27.740 -18.916 1.00 89.69 437 GLU A O 1
ATOM 3130 N N . VAL A 1 438 ? 7.961 26.097 -17.406 1.00 89.31 438 VAL A N 1
ATOM 3131 C CA . VAL A 1 438 ? 9.028 26.759 -16.645 1.00 89.31 438 VAL A CA 1
ATOM 3132 C C . VAL A 1 438 ? 10.206 25.811 -16.473 1.00 89.31 438 VAL A C 1
ATOM 3134 O O . VAL A 1 438 ? 10.020 24.659 -16.090 1.00 89.31 438 VAL A O 1
ATOM 3137 N N . ARG A 1 439 ? 11.427 26.305 -16.715 1.00 86.62 439 ARG A N 1
ATOM 3138 C CA . ARG A 1 439 ? 12.688 25.577 -16.493 1.00 86.62 439 ARG A CA 1
ATOM 3139 C C . ARG A 1 439 ? 13.596 26.350 -15.555 1.00 86.62 439 ARG A C 1
ATOM 3141 O O . ARG A 1 439 ? 13.773 27.551 -15.749 1.00 86.62 439 ARG A O 1
ATOM 3148 N N . LYS A 1 440 ? 14.240 25.666 -14.608 1.00 83.69 440 LYS A N 1
ATOM 3149 C CA . LYS A 1 440 ? 15.390 26.219 -13.869 1.00 83.69 440 LYS A CA 1
ATOM 3150 C C . LYS A 1 440 ? 16.431 25.146 -13.633 1.00 83.69 440 LYS A C 1
ATOM 3152 O O . LYS A 1 440 ? 16.075 24.019 -13.336 1.00 83.69 440 LYS A O 1
ATOM 3157 N N . SER A 1 441 ? 17.702 25.507 -13.733 1.00 80.94 441 SER A N 1
ATOM 3158 C CA . SER A 1 441 ? 18.790 24.567 -13.482 1.00 80.94 441 SER A CA 1
ATOM 3159 C C . SER A 1 441 ? 18.975 24.300 -11.991 1.00 80.94 441 SER A C 1
ATOM 3161 O O . SER A 1 441 ? 18.815 25.199 -11.164 1.00 80.94 441 SER A O 1
ATOM 3163 N N . VAL A 1 442 ? 19.366 23.072 -11.662 1.00 81.25 442 VAL A N 1
ATOM 3164 C CA . VAL A 1 442 ? 19.737 22.643 -10.310 1.00 81.25 442 VAL A CA 1
ATOM 3165 C C . VAL A 1 442 ? 21.088 21.960 -10.385 1.00 81.25 442 VAL A C 1
ATOM 3167 O O . VAL A 1 442 ? 21.282 21.075 -11.217 1.00 81.25 442 VAL A O 1
ATOM 3170 N N . THR A 1 443 ? 22.019 22.360 -9.523 1.00 80.12 443 THR A N 1
ATOM 3171 C CA . THR A 1 443 ? 23.334 21.718 -9.447 1.00 80.12 443 THR A CA 1
ATOM 3172 C C . THR A 1 443 ? 23.383 20.786 -8.250 1.00 80.12 443 THR A C 1
ATOM 3174 O O . THR A 1 443 ? 23.110 21.179 -7.115 1.00 80.12 443 THR A O 1
ATOM 3177 N N . VAL A 1 444 ? 23.758 19.542 -8.516 1.00 74.69 444 VAL A N 1
ATOM 3178 C CA . VAL A 1 444 ? 23.913 18.493 -7.519 1.00 74.69 444 VAL A CA 1
ATOM 3179 C C . VAL A 1 444 ? 25.394 18.166 -7.407 1.00 74.69 444 VAL A C 1
ATOM 3181 O O . VAL A 1 444 ? 26.024 17.784 -8.394 1.00 74.69 444 VAL A O 1
ATOM 3184 N N . THR A 1 445 ? 25.953 18.355 -6.217 1.00 78.00 445 THR A N 1
ATOM 3185 C CA . THR A 1 445 ? 27.381 18.171 -5.911 1.00 78.00 445 THR A CA 1
ATOM 3186 C C . THR A 1 445 ? 27.664 16.883 -5.169 1.00 78.00 445 THR A C 1
ATOM 3188 O O . THR A 1 445 ? 26.807 16.469 -4.346 1.00 78.00 445 THR A O 1
#

Radius of gyration: 25.31 Å; chains: 1; bounding box: 53×94×71 Å

Foldseek 3Di:
DDDDDDDDDDPPPPPPVPPDPDPVFEDEDDWQDEAQDADHYEYPAAYEDELEASYEYAAANYEYHPVQHEYEYQQRAEPYHYDDPPAAHENYEYENYEAENYLEDAEAANYEHYEYAQYEFAHHAAEPYEYELYANYEYENYEAENYQEHYEYEEQYEHYEYAHYEQEQHAAESYEYEYPQQDPVGQDAHHENYEYEHYEAENYQEYYEYASHEHYEAEHYEFEHHAAEHAEYHCYENYEHAQYEFEQYLAEYHEAACYEHYEAANYEAANYAAEPYEYYQYENYHAEQYEAEHYRNFHYHYDHYDYDYYHYDTDYPPDDDDDPDDDDDDDDDDDDDDDDDDDDDDDDDDDDDPDDDPPQAKEKDWPPLEAAQFDKIKIAIDHRPPWDFPWKFKDWADPVCSRHHTDTDNIDIDGHRDFDKGWMKMWTATPVRDIDMYIDIGGYD

Sequence (445 aa):
MKNSLYLRSGLLALVLLAAIPAALGATSITGPTVISSPGTYVLAKDIAGGNSPAIWVQSSGVTIDGNGHTIRGSGGSHGILVNRDGTTLSGVEIRNVRLQGWNCGLYFKGVASSTATGVTATSNGKAGINLRTTRDTTISGCTVSGNQQGILLWQDCDGNTITGNTMKDNSDMGLWMAGTGRTGSGIVYDSTGNTVSDNVATGNRFGLYLDFTRDNTVTGNRAANNDDHGIFLDYSSGTRITGNTVTDHSQSGIVLFDSPSCTISGNTATGNGDYGLWAIQSPSLAISSNQFSGNGDGTHKLSGGSTQVSGSSAQTSGGAAPAPTVSTQAPAVSDAITNSVSGSTRSAPVVTATTQAPSGSADMTVAPTTARKGAAVKFTVTPTAGKTIKSVWWSFDATSHMNTWNSRATNPTFFYPATGTFAPLVKVTYTDGTTAEVRKSVTVT

Secondary structure (DSSP, 8-state):
-----------------------TTPEEE-SSEEE-S-EEEEE-S-EE--SS-SEEE-SSSEEEE-TT-EEE--SSSEEEEE-BTTB-EES-EEES-EEESSSEEEEEEEEES-EEES-EEES-SSEEEEEEEEES-EEES-EEESSSEEEEEESS-BS-EEES-EEES-SSEEEEEE--EEETTEEE--SBS-EEES-EEESSSEEEEEES-BS-EEES-EEES-SS-SEEEES-BS-EEES-EEE--SS-SEEEES-TT-EEES-EEES-SSEEEEEES--S-EEES-EEES-SSEEEEE-SS--EEES-EEE-SSS-PPPP-------------------------------PPPTTS-EEEEESSEE-TT-EEEEEEEPPTT--EEEEEEESS-GGGTTTSEE-SSS-EEE-SSSEEE--EEEEEETTS-EEEEE--EEE-

pLDDT: mean 80.99, std 23.0, range [20.78, 98.94]